Protein AF-0000000085132336 (afdb_homodimer)

Secondary structure (DSSP, 8-state):
-----------PPPPHHHHHHHHTS-HHHHHHHHTT-S---HHHHHHHHHHHHHHT----THHHHHGGGGS--SEEEEEES-TTSHHHHHHHHHHHHHHHTTT-EEEEEE-TT-HHHHHHHHHHHHHTT-SEEEE----S--GGGHHHHHTT--EEEESS--SSS--EEEEE-HHHHHHHHHHHHHHTT---EEEE---TTSHHHHHHHHHHHHHHHHTTPPP-GGGEE----SHHHHHHHHHHHHHSSS--SEEEESSHHHHHHHHHHHHHHT-TTTSEEEEES--TTGGGSSSPPEEEEE-HHHHHHHHHHHHHHHHH-TTSPP-EEEE-EEEE--SGGGPPPPTT-/-----------PPPPHHHHHHHHTS-HHHHHHHHTT-S---HHHHHHHHHHHHHHT----THHHHHGGGGS--SEEEEEES-TTSHHHHHHHHHHHHHHHTTT-EEEEEE-TT-HHHHHHHHHHHHHTT-SEEEE----S--GGGHHHHHTT--EEEESS--SSS--EEEEE-HHHHHHHHHHHHHHTT---EEEE---TTSHHHHHHHHHHHHHHHHTTPPP-GGGEE----SHHHHHHHHHHHHHSSS--SEEEESSHHHHHHHHHHHHHHT-TTTSEEEEES--TTGGGSSSPPEEEEE-HHHHHHHHHHHHHHHHH-TTSPP-EEEE-EEEE--SGGGPPPPTT-

InterPro domains:
  IPR000843 LacI-type HTH domain [PF00356] (15-60)
  IPR000843 LacI-type HTH domain [PR00036] (15-25)
  IPR000843 LacI-type HTH domain [PR00036] (25-35)
  IPR000843 LacI-type HTH domain [PS50932] (14-68)
  IPR000843 LacI-type HTH domain [SM00354] (13-85)
  IPR000843 LacI-type HTH domain [cd01392] (17-63)
  IPR010982 Lambda repressor-like, DNA-binding domain superfamily [G3DSA:1.10.260.40] (8-69)
  IPR010982 Lambda repressor-like, DNA-binding domain superfamily [SSF47413] (13-67)
  IPR028082 Periplasmic binding protein-like I [SSF53822] (75-340)
  IPR046335 Transcriptional regulator LacI/GalR-like, sensor domain [PF13377] (182-340)

Solvent-accessible surface area (backbone atoms only — not comparable to full-atom values): 36041 Å² total; per-residue (Å²): 135,84,81,76,80,73,71,77,70,79,78,78,74,49,43,65,62,48,33,9,61,69,41,71,47,50,55,68,55,41,51,27,51,76,65,68,42,87,94,63,53,70,70,56,40,50,41,38,51,50,26,25,61,73,51,61,39,59,79,67,74,52,66,80,43,43,74,61,56,85,54,82,61,46,28,31,36,40,37,32,41,46,49,57,38,62,68,57,12,43,23,49,48,29,30,46,56,56,28,50,80,70,68,31,45,57,41,28,35,59,29,65,68,30,42,69,43,41,52,50,49,51,50,51,43,46,62,50,42,41,46,29,36,37,34,39,71,58,54,83,64,41,55,80,50,51,60,41,49,75,68,66,28,46,54,30,23,33,71,39,77,74,33,83,46,94,59,30,28,37,32,58,64,41,29,62,50,29,18,50,51,39,44,49,34,39,74,34,50,38,72,44,64,26,36,42,23,32,40,76,86,37,67,57,32,44,34,27,49,52,9,37,52,49,18,35,52,75,69,72,43,81,87,55,72,89,34,56,40,64,60,36,83,37,37,68,48,21,19,52,54,42,46,54,47,61,69,42,98,76,43,54,44,26,37,41,21,56,30,47,53,35,28,52,9,39,50,54,33,27,51,74,68,70,32,45,84,59,38,17,33,33,22,25,40,64,62,88,64,34,76,62,31,82,52,15,48,8,21,38,29,58,46,46,60,54,43,14,41,50,46,40,51,53,45,50,50,35,63,75,37,75,80,59,78,78,46,76,44,70,41,64,67,46,79,45,86,55,42,18,36,65,41,54,36,59,89,97,81,136,86,82,76,81,76,72,76,71,79,77,77,76,48,42,65,62,48,35,8,60,68,40,71,46,50,54,68,54,40,52,27,50,77,65,68,42,86,93,64,54,70,70,54,43,48,40,38,52,51,26,25,62,74,50,63,40,60,80,67,76,51,68,80,46,43,74,60,58,83,54,83,61,48,27,31,37,40,37,32,39,46,48,59,38,64,68,58,11,44,24,50,46,28,30,46,56,58,27,50,79,71,67,31,45,58,40,28,37,59,30,68,70,30,42,70,44,43,52,50,50,52,50,50,43,46,64,50,42,40,48,30,37,37,32,38,71,57,53,83,62,40,54,80,51,52,59,40,47,76,67,67,27,45,54,29,23,32,71,39,77,72,34,82,47,94,59,30,29,37,32,56,62,39,29,61,51,28,18,50,52,40,45,48,34,39,75,34,50,38,71,44,64,27,35,43,22,32,42,74,86,36,67,58,33,44,33,28,50,51,10,37,51,49,18,35,51,75,68,72,42,82,87,54,73,88,34,58,42,64,60,35,81,37,38,68,50,20,19,53,53,44,46,54,48,60,68,41,97,75,44,56,44,26,38,40,21,56,30,49,52,35,29,52,10,37,50,52,34,28,50,75,68,71,32,46,85,58,38,18,33,32,22,25,41,63,59,88,64,34,76,61,32,80,54,14,48,9,22,36,29,58,45,46,61,53,43,14,42,51,46,39,50,53,46,51,49,34,64,76,37,75,80,59,79,79,46,76,45,71,42,64,69,45,78,46,86,55,43,19,37,67,40,54,36,58,91,96,82

Radius of gyration: 29.01 Å; Cα contacts (8 Å, |Δi|>4): 1399; chains: 2; bounding box: 116×81×67 Å

Nearest PDB structures (foldseek):
  2o20-assembly3_E  TM=8.996E-01  e=2.551E-18  Lactococcus lactis
  4rk1-assembly2_D  TM=8.984E-01  e=1.389E-18  Enterococcus faecium DO
  7e5w-assembly2_C  TM=7.601E-01  e=9.772E-20  Staphylococcus aureus subsp. aureus N315
  7e5w-assembly1_A-2  TM=7.595E-01  e=2.005E-19  Staphylococcus aureus subsp. aureus N315
  7ce1-assembly1_B  TM=7.061E-01  e=5.338E-17  Agrobacterium tumefaciens A6

pLDDT: mean 88.15, std 15.89, range [29.55, 98.94]

Foldseek 3Di:
DPPPPPDPDPPDQQDCVNLCVQLVHDSVLLVCLLVVHPDHDPVSSVSSVVSCVVSVPDPLLDDVLPVVLVDAPLEEEEEEADCVDPLSVLLVVLLQVLSVVVSHHYHYYHQNLDQVSVLVVVSVVSNVNHQEYEYAHNDQADVVCVSVLVSLHAYEYEQDDHHPDQHAYEYAQLLQLLLVLLLLLVVLPWQFEAEEFAAPSGPSRVSSVNSVVVNNVVSVHDDDVLRYHYHQHALCSLLVSLLVQCPDPDHGQEYEYSADRSQNSNCVNCVVVVCQLRRAYEYEADDPCLLVDVQRHKYWHFPSSVRSNVRSVVSVVCSVPVPDDHDYHYTDIDTDDRRRSNRHHDPPD/DDPPPPDPDPPDQQDLVNLCVQLVHDSVLLVCLLVVHPDHDPVSSVSSVVSCVVSVHDPLLDDPLPVVLVDAPLEEEEEEADCVDPLSVLLVVLLQVLSVVVSHHYHYYHQNLDQVSVLVVVSVVSSVNHQEYEYAHNDQADVVCVSCVVSLHAYEYEQDDHHPDQHAYEYAQLLQLLLVLLLLLVVLPWQFEAEEFAAPSGPSRVSSVNSVVVNNVVSVHDDDVLRYHYHQHALCSLLVSLLVQCPDPDHGQEYEYSADRSQNSNCVNCVVVVCQLRRAYEYEADDPCLLVDVQRHKYWHFPSSVRSNVRSVVSVVCSVPVPDDHDYHYTDIDTDDRRRSNRHHDPPD

Sequence (698 aa):
MTTEFTRPTPKARATMKDVAHRAGVSLKTVSRVVNDEPGVTAEVTERVRAAIRELRYEPNLSARSLRRLDRRSSTIAAIFDDLSNPHPARILRMIELAARDRGVSVLAASHEERPDRERQLVAAMWRHGVDGIVVEPAADDHHYLAELQRASVPVIFVDRPPRHLDADAVLIDNRAGARAAVEHLIAHGHRRIAFLGDLSTIATAVDRRLGYLDGLVAGGLVIDPRLAVMDVHSVGEAAERTRELLAGPHPPTAILAGQNLITIGVIYALRAAGLERSVALIGFDDFDLADLLDPPVSVISQEVEQIGALAASLLFARMDDPSLPIQTAYAPWRLVARGSGEIPAPDGRMTTEFTRPTPKARATMKDVAHRAGVSLKTVSRVVNDEPGVTAEVTERVRAAIRELRYEPNLSARSLRRLDRRSSTIAAIFDDLSNPHPARILRMIELAARDRGVSVLAASHEERPDRERQLVAAMWRHGVDGIVVEPAADDHHYLAELQRASVPVIFVDRPPRHLDADAVLIDNRAGARAAVEHLIAHGHRRIAFLGDLSTIATAVDRRLGYLDGLVAGGLVIDPRLAVMDVHSVGEAAERTRELLAGPHPPTAILAGQNLITIGVIYALRAAGLERSVALIGFDDFDLADLLDPPVSVISQEVEQIGALAASLLFARMDDPSLPIQTAYAPWRLVARGSGEIPAPDGR

Organism: Acidimicrobium ferrooxidans (strain DSM 10331 / JCM 15462 / NBRC 103882 / ICP) (NCBI:txid525909)

Structure (mmCIF, N/CA/C/O backbone):
data_AF-0000000085132336-model_v1
#
loop_
_entity.id
_entity.type
_entity.pdbx_description
1 polymer 'Transcriptional regulator, LacI family'
#
loop_
_atom_site.group_PDB
_atom_site.id
_atom_site.type_symbol
_atom_site.label_atom_id
_atom_site.label_alt_id
_atom_site.label_comp_id
_atom_site.label_asym_id
_atom_site.label_entity_id
_atom_site.label_seq_id
_atom_site.pdbx_PDB_ins_code
_atom_site.Cartn_x
_atom_site.Cartn_y
_atom_site.Cartn_z
_atom_site.occupancy
_atom_site.B_iso_or_equiv
_atom_site.auth_seq_id
_atom_site.auth_comp_id
_atom_site.auth_asym_id
_atom_site.auth_atom_id
_atom_site.pdbx_PDB_model_num
ATOM 1 N N . MET A 1 1 ? 58.469 33.156 14.844 1 29.56 1 MET A N 1
ATOM 2 C CA . MET A 1 1 ? 57.375 33.969 14.359 1 29.56 1 MET A CA 1
ATOM 3 C C . MET A 1 1 ? 56.125 33.125 14.039 1 29.56 1 MET A C 1
ATOM 5 O O . MET A 1 1 ? 56.156 32.344 13.094 1 29.56 1 MET A O 1
ATOM 9 N N . THR A 1 2 ? 55.312 32.719 15.047 1 33.25 2 THR A N 1
ATOM 10 C CA . THR A 1 2 ? 54.188 31.812 15.172 1 33.25 2 THR A CA 1
ATOM 11 C C . THR A 1 2 ? 52.969 32.344 14.422 1 33.25 2 THR A C 1
ATOM 13 O O . THR A 1 2 ? 52.438 33.406 14.773 1 33.25 2 THR A O 1
ATOM 16 N N . THR A 1 3 ? 52.875 32.188 13.102 1 35.5 3 THR A N 1
ATOM 17 C CA . THR A 1 3 ? 51.75 32.594 12.258 1 35.5 3 THR A CA 1
ATOM 18 C C . THR A 1 3 ? 50.438 32 12.789 1 35.5 3 THR A C 1
ATOM 20 O O . THR A 1 3 ? 50.25 30.781 12.766 1 35.5 3 THR A O 1
ATOM 23 N N . GLU A 1 4 ? 49.781 32.656 13.766 1 31.72 4 GLU A N 1
ATOM 24 C CA . GLU A 1 4 ? 48.469 32.281 14.305 1 31.72 4 GLU A CA 1
ATOM 25 C C . GLU A 1 4 ? 47.438 32.281 13.211 1 31.72 4 GLU A C 1
ATOM 27 O O . GLU A 1 4 ? 47.219 33.281 12.516 1 31.72 4 GLU A O 1
ATOM 32 N N . PHE A 1 5 ? 47.125 31.172 12.461 1 37.91 5 PHE A N 1
ATOM 33 C CA . PHE A 1 5 ? 46.031 30.969 11.547 1 37.91 5 PHE A CA 1
ATOM 34 C C . PHE A 1 5 ? 44.688 31.312 12.219 1 37.91 5 PHE A C 1
ATOM 36 O O . PHE A 1 5 ? 44.281 30.609 13.141 1 37.91 5 PHE A O 1
ATOM 43 N N . THR A 1 6 ? 44.375 32.594 12.367 1 35 6 THR A N 1
ATOM 44 C CA . THR A 1 6 ? 43.062 33 12.852 1 35 6 THR A CA 1
ATOM 45 C C . THR A 1 6 ? 41.938 32.344 12.039 1 35 6 THR A C 1
ATOM 47 O O . THR A 1 6 ? 41.938 32.406 10.805 1 35 6 THR A O 1
ATOM 50 N N . ARG A 1 7 ? 41.312 31.328 12.492 1 38.34 7 ARG A N 1
ATOM 51 C CA . ARG A 1 7 ? 40.156 30.672 11.891 1 38.34 7 ARG A CA 1
ATOM 52 C C . ARG A 1 7 ? 39.094 31.688 11.461 1 38.34 7 ARG A C 1
ATOM 54 O O . ARG A 1 7 ? 38.719 32.562 12.25 1 38.34 7 ARG A O 1
ATOM 61 N N . PRO A 1 8 ? 38.969 31.906 10.141 1 38.09 8 PRO A N 1
ATOM 62 C CA . PRO A 1 8 ? 37.906 32.844 9.758 1 38.09 8 PRO A CA 1
ATOM 63 C C . PRO A 1 8 ? 36.625 32.594 10.516 1 38.09 8 PRO A C 1
ATOM 65 O O . PRO A 1 8 ? 36.312 31.453 10.883 1 38.09 8 PRO A O 1
ATOM 68 N N . THR A 1 9 ? 36.156 33.438 11.375 1 36.16 9 THR A N 1
ATOM 69 C CA . THR A 1 9 ? 34.844 33.406 12.039 1 36.16 9 THR A CA 1
ATOM 70 C C . THR A 1 9 ? 33.781 32.969 11.062 1 36.16 9 THR A C 1
ATOM 72 O O . THR A 1 9 ? 33.719 33.469 9.938 1 36.16 9 THR A O 1
ATOM 75 N N . PRO A 1 10 ? 33.25 31.75 11.156 1 39.69 10 PRO A N 1
ATOM 76 C CA . PRO A 1 10 ? 32.188 31.359 10.258 1 39.69 10 PRO A CA 1
ATOM 77 C C . PRO A 1 10 ? 31.203 32.5 9.977 1 39.69 10 PRO A C 1
ATOM 79 O O . PRO A 1 10 ? 30.828 33.25 10.891 1 39.69 10 PRO A O 1
ATOM 82 N N . LYS A 1 11 ? 31.25 33.188 8.875 1 47.81 11 LYS A N 1
ATOM 83 C CA . LYS A 1 11 ? 30.359 34.25 8.445 1 47.81 11 LYS A CA 1
ATOM 84 C C . LYS A 1 11 ? 28.922 33.969 8.859 1 47.81 11 LYS A C 1
ATOM 86 O O . LYS A 1 11 ? 28.406 32.875 8.633 1 47.81 11 LYS A O 1
ATOM 91 N N . ALA A 1 12 ? 28.281 34.719 9.703 1 53.62 12 ALA A N 1
ATOM 92 C CA . ALA A 1 12 ? 26.922 34.688 10.211 1 53.62 12 ALA A CA 1
ATOM 93 C C . ALA A 1 12 ? 25.906 34.531 9.07 1 53.62 12 ALA A C 1
ATOM 95 O O . ALA A 1 12 ? 26.031 35.156 8.031 1 53.62 12 ALA A O 1
ATOM 96 N N . ARG A 1 13 ? 25.141 33.469 8.992 1 59.44 13 ARG A N 1
ATOM 97 C CA . ARG A 1 13 ? 24.062 33.25 8.023 1 59.44 13 ARG A CA 1
ATOM 98 C C . ARG A 1 13 ? 23.172 34.5 7.914 1 59.44 13 ARG A C 1
ATOM 100 O O . ARG A 1 13 ? 22.844 35.125 8.922 1 59.44 13 ARG A O 1
ATOM 107 N N . ALA A 1 14 ? 22.812 34.812 6.629 1 70.69 14 ALA A N 1
ATOM 108 C CA . ALA A 1 14 ? 22 36 6.383 1 70.69 14 ALA A CA 1
ATOM 109 C C . ALA A 1 14 ? 20.641 35.875 7.051 1 70.69 14 ALA A C 1
ATOM 111 O O . ALA A 1 14 ? 20.031 34.812 7.062 1 70.69 14 ALA A O 1
ATOM 112 N N . THR A 1 15 ? 20.25 36.781 7.875 1 73.69 15 THR A N 1
ATOM 113 C CA . THR A 1 15 ? 18.938 36.875 8.523 1 73.69 15 THR A CA 1
ATOM 114 C C . THR A 1 15 ? 17.953 37.656 7.648 1 73.69 15 THR A C 1
ATOM 116 O O . THR A 1 15 ? 18.344 38.25 6.656 1 73.69 15 THR A O 1
ATOM 119 N N . MET A 1 16 ? 16.734 37.469 8.148 1 77.56 16 MET A N 1
ATOM 120 C CA . MET A 1 16 ? 15.727 38.25 7.457 1 77.56 16 MET A CA 1
ATOM 121 C C . MET A 1 16 ? 16.094 39.75 7.512 1 77.56 16 MET A C 1
ATOM 123 O O . MET A 1 16 ? 15.805 40.5 6.578 1 77.56 16 MET A O 1
ATOM 127 N N . LYS A 1 17 ? 16.734 40.094 8.594 1 80.75 17 LYS A N 1
ATOM 128 C CA . LYS A 1 17 ? 17.172 41.469 8.758 1 80.75 17 LYS A CA 1
ATOM 129 C C . LYS A 1 17 ? 18.234 41.844 7.738 1 80.75 17 LYS A C 1
ATOM 131 O O . LYS A 1 17 ? 18.234 42.938 7.191 1 80.75 17 LYS A O 1
ATOM 136 N N . ASP A 1 18 ? 19.062 40.906 7.457 1 83.5 18 ASP A N 1
ATOM 137 C CA . ASP A 1 18 ? 20.109 41.094 6.461 1 83.5 18 ASP A CA 1
ATOM 138 C C . ASP A 1 18 ? 19.5 41.281 5.066 1 83.5 18 ASP A C 1
ATOM 140 O O . ASP A 1 18 ? 19.938 42.125 4.293 1 83.5 18 ASP A O 1
ATOM 144 N N . VAL A 1 19 ? 18.516 40.438 4.812 1 86.88 19 VAL A N 1
ATOM 145 C CA . VAL A 1 19 ? 17.812 40.5 3.531 1 86.88 19 VAL A CA 1
ATOM 146 C C . VAL A 1 19 ? 17.125 41.844 3.383 1 86.88 19 VAL A C 1
ATOM 148 O O . VAL A 1 19 ? 17.203 42.5 2.326 1 86.88 19 VAL A O 1
ATOM 151 N N . ALA A 1 20 ? 16.578 42.25 4.418 1 87.56 20 ALA A N 1
ATOM 152 C CA . ALA A 1 20 ? 15.875 43.531 4.43 1 87.56 20 ALA A CA 1
ATOM 153 C C . ALA A 1 20 ? 16.844 44.688 4.156 1 87.56 20 ALA A C 1
ATOM 155 O O . ALA A 1 20 ? 16.547 45.562 3.346 1 87.56 20 ALA A O 1
ATOM 156 N N . HIS A 1 21 ? 17.891 44.625 4.805 1 87.38 21 HIS A N 1
ATOM 157 C CA . HIS A 1 21 ? 18.922 45.656 4.652 1 87.38 21 HIS A CA 1
ATOM 158 C C . HIS A 1 21 ? 19.453 45.688 3.225 1 87.38 21 HIS A C 1
ATOM 160 O O . HIS A 1 21 ? 19.578 46.75 2.625 1 87.38 21 HIS A O 1
ATOM 166 N N . ARG A 1 22 ? 19.672 44.531 2.742 1 88.19 22 ARG A N 1
ATOM 167 C CA . ARG A 1 22 ? 20.266 44.406 1.408 1 88.19 22 ARG A CA 1
ATOM 168 C C . ARG A 1 22 ? 19.266 44.844 0.341 1 88.19 22 ARG A C 1
ATOM 170 O O . ARG A 1 22 ? 19.641 45.469 -0.665 1 88.19 22 ARG A O 1
ATOM 177 N N . ALA A 1 23 ? 18.031 44.5 0.535 1 87.25 23 ALA A N 1
ATOM 178 C CA . ALA A 1 23 ? 16.969 44.812 -0.433 1 87.25 23 ALA A CA 1
ATOM 179 C C . ALA A 1 23 ? 16.438 46.219 -0.251 1 87.25 23 ALA A C 1
ATOM 181 O O . ALA A 1 23 ? 15.719 46.75 -1.106 1 87.25 23 ALA A O 1
ATOM 182 N N . GLY A 1 24 ? 16.844 46.875 0.86 1 90.19 24 GLY A N 1
ATOM 183 C CA . GLY A 1 24 ? 16.391 48.219 1.163 1 90.19 24 GLY A CA 1
ATOM 184 C C . GLY A 1 24 ? 14.922 48.281 1.513 1 90.19 24 GLY A C 1
ATOM 185 O O . GLY A 1 24 ? 14.227 49.219 1.117 1 90.19 24 GLY A O 1
ATOM 186 N N . VAL A 1 25 ? 14.469 47.219 2.088 1 89 25 VAL A N 1
ATOM 187 C CA . VAL A 1 25 ? 13.055 47.188 2.453 1 89 25 VAL A CA 1
ATOM 188 C C . VAL A 1 25 ? 12.914 46.844 3.936 1 89 25 VAL A C 1
ATOM 190 O O . VAL A 1 25 ? 13.906 46.531 4.605 1 89 25 VAL A O 1
ATOM 193 N N . SER A 1 26 ? 11.758 46.938 4.477 1 83.19 26 SER A N 1
ATOM 194 C CA . SER A 1 26 ? 11.492 46.594 5.867 1 83.19 26 SER A CA 1
ATOM 195 C C . SER A 1 26 ? 11.492 45.062 6.059 1 83.19 26 SER A C 1
ATOM 197 O O . SER A 1 26 ? 11.32 44.312 5.098 1 83.19 26 SER A O 1
ATOM 199 N N . LEU A 1 27 ? 11.648 44.625 7.352 1 82.5 27 LEU A N 1
ATOM 200 C CA . LEU A 1 27 ? 11.562 43.219 7.711 1 82.5 27 LEU A CA 1
ATOM 201 C C . LEU A 1 27 ? 10.211 42.625 7.332 1 82.5 27 LEU A C 1
ATOM 203 O O . LEU A 1 27 ? 10.125 41.5 6.883 1 82.5 27 LEU A O 1
ATOM 207 N N . LYS A 1 28 ? 9.219 43.469 7.48 1 79 28 LYS A N 1
ATOM 208 C CA . LYS A 1 28 ? 7.855 43.062 7.16 1 79 28 LYS A CA 1
ATOM 209 C C . LYS A 1 28 ? 7.707 42.781 5.668 1 79 28 LYS A C 1
ATOM 211 O O . LYS A 1 28 ? 7.039 41.812 5.273 1 79 28 LYS A O 1
ATOM 216 N N . THR A 1 29 ? 8.352 43.594 4.922 1 81.38 29 THR A N 1
ATOM 217 C CA . THR A 1 29 ? 8.297 43.438 3.475 1 81.38 29 THR A CA 1
ATOM 218 C C . THR A 1 29 ? 9.031 42.156 3.047 1 81.38 29 THR A C 1
ATOM 220 O O . THR A 1 29 ? 8.547 41.406 2.188 1 81.38 29 THR A O 1
ATOM 223 N N . VAL A 1 30 ? 10.203 41.844 3.682 1 80.38 30 VAL A N 1
ATOM 224 C CA . VAL A 1 30 ? 10.93 40.625 3.395 1 80.38 30 VAL A CA 1
ATOM 225 C C . VAL A 1 30 ? 10.078 39.406 3.766 1 80.38 30 VAL A C 1
ATOM 227 O O . VAL A 1 30 ? 9.992 38.438 3.004 1 80.38 30 VAL A O 1
ATOM 230 N N . SER A 1 31 ? 9.461 39.5 4.875 1 74.88 31 SER A N 1
ATOM 231 C CA . SER A 1 31 ? 8.586 38.406 5.336 1 74.88 31 SER A CA 1
ATOM 232 C C . SER A 1 31 ? 7.469 38.156 4.336 1 74.88 31 SER A C 1
ATOM 234 O O . SER A 1 31 ? 7.195 37 4.008 1 74.88 31 SER A O 1
ATOM 236 N N . ARG A 1 32 ? 6.992 39.219 3.826 1 74.25 32 ARG A N 1
ATOM 237 C CA . ARG A 1 32 ? 5.898 39.094 2.867 1 74.25 32 ARG A CA 1
ATOM 238 C C . ARG A 1 32 ? 6.375 38.438 1.581 1 74.25 32 ARG A C 1
ATOM 240 O O . ARG A 1 32 ? 5.684 37.562 1.024 1 74.25 32 ARG A O 1
ATOM 247 N N . VAL A 1 33 ? 7.539 38.781 1.183 1 77.56 33 VAL A N 1
ATOM 248 C CA . VAL A 1 33 ? 8.078 38.25 -0.068 1 77.56 33 VAL A CA 1
ATOM 249 C C . VAL A 1 33 ? 8.477 36.812 0.115 1 77.56 33 VAL A C 1
ATOM 251 O O . VAL A 1 33 ? 8.18 35.969 -0.736 1 77.56 33 VAL A O 1
ATOM 254 N N . VAL A 1 34 ? 9.07 36.438 1.212 1 70.62 34 VAL A N 1
ATOM 255 C CA . VAL A 1 34 ? 9.57 35.094 1.497 1 70.62 34 VAL A CA 1
ATOM 256 C C . VAL A 1 34 ? 8.398 34.156 1.656 1 70.62 34 VAL A C 1
ATOM 258 O O . VAL A 1 34 ? 8.492 32.969 1.249 1 70.62 34 VAL A O 1
ATOM 261 N N . ASN A 1 35 ? 7.352 34.719 2.109 1 61.53 35 ASN A N 1
ATOM 262 C CA . ASN A 1 35 ? 6.176 33.906 2.363 1 61.53 35 ASN A CA 1
ATOM 263 C C . ASN A 1 35 ? 5.148 34.031 1.24 1 61.53 35 ASN A C 1
ATOM 265 O O . ASN A 1 35 ? 4.004 33.594 1.388 1 61.53 35 ASN A O 1
ATOM 269 N N . ASP A 1 36 ? 5.543 34.656 0.241 1 65.69 36 ASP A N 1
ATOM 270 C CA . ASP A 1 36 ? 4.766 34.906 -0.972 1 65.69 36 ASP A CA 1
ATOM 271 C C . ASP A 1 36 ? 3.422 35.531 -0.646 1 65.69 36 ASP A C 1
ATOM 273 O O . ASP A 1 36 ? 2.391 35.156 -1.199 1 65.69 36 ASP A O 1
ATOM 277 N N . GLU A 1 37 ? 3.443 36.438 0.302 1 61.91 37 GLU A N 1
ATOM 278 C CA . GLU A 1 37 ? 2.268 37.188 0.706 1 61.91 37 GLU A CA 1
ATOM 279 C C . GLU A 1 37 ? 2 38.344 -0.259 1 61.91 37 GLU A C 1
ATOM 281 O O . GLU A 1 37 ? 2.936 38.938 -0.806 1 61.91 37 GLU A O 1
ATOM 286 N N . PRO A 1 38 ? 0.714 38.594 -0.515 1 66.88 38 PRO A N 1
ATOM 287 C CA . PRO A 1 38 ? 0.424 39.719 -1.41 1 66.88 38 PRO A CA 1
ATOM 288 C C . PRO A 1 38 ? 0.764 41.062 -0.789 1 66.88 38 PRO A C 1
ATOM 290 O O . PRO A 1 38 ? 1.036 41.156 0.412 1 66.88 38 PRO A O 1
ATOM 293 N N . GLY A 1 39 ? 0.932 42.25 -1.754 1 72.62 39 GLY A N 1
ATOM 294 C CA . GLY A 1 39 ? 1.106 43.625 -1.288 1 72.62 39 GLY A CA 1
ATOM 295 C C . GLY A 1 39 ? 2.502 44.156 -1.54 1 72.62 39 GLY A C 1
ATOM 296 O O . GLY A 1 39 ? 2.846 45.25 -1.065 1 72.62 39 GLY A O 1
ATOM 297 N N . VAL A 1 40 ? 3.186 43.25 -2.152 1 77.94 40 VAL A N 1
ATOM 298 C CA . VAL A 1 40 ? 4.52 43.75 -2.498 1 77.94 40 VAL A CA 1
ATOM 299 C C . VAL A 1 40 ? 4.645 43.875 -4.016 1 77.94 40 VAL A C 1
ATOM 301 O O . VAL A 1 40 ? 4.219 43 -4.758 1 77.94 40 VAL A O 1
ATOM 304 N N . THR A 1 41 ? 5.074 45.062 -4.457 1 80.75 41 THR A N 1
ATOM 305 C CA . THR A 1 41 ? 5.203 45.312 -5.891 1 80.75 41 THR A CA 1
ATOM 306 C C . THR A 1 41 ? 6.211 44.344 -6.52 1 80.75 41 THR A C 1
ATOM 308 O O . THR A 1 41 ? 7.09 43.812 -5.832 1 80.75 41 THR A O 1
ATOM 311 N N . ALA A 1 42 ? 6.004 44.094 -7.809 1 82.06 42 ALA A N 1
ATOM 312 C CA . ALA A 1 42 ? 6.887 43.188 -8.539 1 82.06 42 ALA A CA 1
ATOM 313 C C . ALA A 1 42 ? 8.344 43.625 -8.43 1 82.06 42 ALA A C 1
ATOM 315 O O . ALA A 1 42 ? 9.242 42.812 -8.305 1 82.06 42 ALA A O 1
ATOM 316 N N . GLU A 1 43 ? 8.555 44.875 -8.5 1 82.94 43 GLU A N 1
ATOM 317 C CA . GLU A 1 43 ? 9.906 45.438 -8.414 1 82.94 43 GLU A CA 1
ATOM 318 C C . GLU A 1 43 ? 10.555 45.125 -7.074 1 82.94 43 GLU A C 1
ATOM 320 O O . GLU A 1 43 ? 11.711 44.688 -7.02 1 82.94 43 GLU A O 1
ATOM 325 N N . VAL A 1 44 ? 9.805 45.25 -6.027 1 84.5 44 VAL A N 1
ATOM 326 C CA . VAL A 1 44 ? 10.305 45 -4.684 1 84.5 44 VAL A CA 1
ATOM 327 C C . VAL A 1 44 ? 10.5 43.5 -4.477 1 84.5 44 VAL A C 1
ATOM 329 O O . VAL A 1 44 ? 11.492 43.062 -3.891 1 84.5 44 VAL A O 1
ATOM 332 N N . THR A 1 45 ? 9.609 42.719 -4.922 1 83.12 45 THR A N 1
ATOM 333 C CA . THR A 1 45 ? 9.711 41.281 -4.844 1 83.12 45 THR A CA 1
ATOM 334 C C . THR A 1 45 ? 11 40.781 -5.512 1 83.12 45 THR A C 1
ATOM 336 O O . THR A 1 45 ? 11.711 39.969 -4.953 1 83.12 45 THR A O 1
ATOM 339 N N . GLU A 1 46 ? 11.211 41.312 -6.637 1 83.81 46 GLU A N 1
ATOM 340 C CA . GLU A 1 46 ? 12.422 40.938 -7.363 1 83.81 46 GLU A CA 1
ATOM 341 C C . GLU A 1 46 ? 13.672 41.344 -6.605 1 83.81 46 GLU A C 1
ATOM 343 O O . GLU A 1 46 ? 14.656 40.594 -6.562 1 83.81 46 GLU A O 1
ATOM 348 N N . ARG A 1 47 ? 13.719 42.5 -6.023 1 85.94 47 ARG A N 1
ATOM 349 C CA . ARG A 1 47 ? 14.852 43 -5.238 1 85.94 47 ARG A CA 1
ATOM 350 C C . ARG A 1 47 ? 15.094 42.094 -4.023 1 85.94 47 ARG A C 1
ATOM 352 O O . ARG A 1 47 ? 16.234 41.781 -3.709 1 85.94 47 ARG A O 1
ATOM 359 N N . VAL A 1 48 ? 14.008 41.719 -3.404 1 86 48 VAL A N 1
ATOM 360 C CA . VAL A 1 48 ? 14.102 40.844 -2.23 1 86 48 VAL A CA 1
ATOM 361 C C . VAL A 1 48 ? 14.609 39.469 -2.645 1 86 48 VAL A C 1
ATOM 363 O O . VAL A 1 48 ? 15.492 38.906 -2.002 1 86 48 VAL A O 1
ATOM 366 N N . ARG A 1 49 ? 14.031 38.969 -3.664 1 81.94 49 ARG A N 1
ATOM 367 C CA . ARG A 1 49 ? 14.453 37.656 -4.137 1 81.94 49 ARG A CA 1
ATOM 368 C C . ARG A 1 49 ? 15.914 37.656 -4.586 1 81.94 49 ARG A C 1
ATOM 370 O O . ARG A 1 49 ? 16.656 36.719 -4.359 1 81.94 49 ARG A O 1
ATOM 377 N N . ALA A 1 50 ? 16.328 38.75 -5.277 1 81.81 50 ALA A N 1
ATOM 378 C CA . ALA A 1 50 ? 17.719 38.906 -5.652 1 81.81 50 ALA A CA 1
ATOM 379 C C . ALA A 1 50 ? 18.625 38.969 -4.418 1 81.81 50 ALA A C 1
ATOM 381 O O . ALA A 1 50 ? 19.688 38.344 -4.398 1 81.81 50 ALA A O 1
ATOM 382 N N . ALA A 1 51 ? 18.188 39.656 -3.369 1 85.19 51 ALA A N 1
ATOM 383 C CA . ALA A 1 51 ? 18.922 39.719 -2.111 1 85.19 51 ALA A CA 1
ATOM 384 C C . ALA A 1 51 ? 19 38.344 -1.437 1 85.19 51 ALA A C 1
ATOM 386 O O . ALA A 1 51 ? 20.047 37.969 -0.894 1 85.19 51 ALA A O 1
ATOM 387 N N . ILE A 1 52 ? 17.891 37.625 -1.503 1 77.75 52 ILE A N 1
ATOM 388 C CA . ILE A 1 52 ? 17.828 36.25 -0.953 1 77.75 52 ILE A CA 1
ATOM 389 C C . ILE A 1 52 ? 18.859 35.375 -1.645 1 77.75 52 ILE A C 1
ATOM 391 O O . ILE A 1 52 ? 19.609 34.656 -0.984 1 77.75 52 ILE A O 1
ATOM 395 N N . ARG A 1 53 ? 18.875 35.469 -2.898 1 77.69 53 ARG A N 1
ATOM 396 C CA . ARG A 1 53 ? 19.828 34.688 -3.691 1 77.69 53 ARG A CA 1
ATOM 397 C C . ARG A 1 53 ? 21.25 35.125 -3.402 1 77.69 53 ARG A C 1
ATOM 399 O O . ARG A 1 53 ? 22.141 34.281 -3.229 1 77.69 53 ARG A O 1
ATOM 406 N N . GLU A 1 54 ? 21.438 36.406 -3.377 1 80.81 54 GLU A N 1
ATOM 407 C CA . GLU A 1 54 ? 22.781 36.938 -3.174 1 80.81 54 GLU A CA 1
ATOM 408 C C . GLU A 1 54 ? 23.312 36.594 -1.79 1 80.81 54 GLU A C 1
ATOM 410 O O . GLU A 1 54 ? 24.5 36.281 -1.641 1 80.81 54 GLU A O 1
ATOM 415 N N . LEU A 1 55 ? 22.375 36.656 -0.836 1 78.88 55 LEU A N 1
ATOM 416 C CA . LEU A 1 55 ? 22.781 36.438 0.545 1 78.88 55 LEU A CA 1
ATOM 417 C C . LEU A 1 55 ? 22.656 34.969 0.914 1 78.88 55 LEU A C 1
ATOM 419 O O . LEU A 1 55 ? 23.016 34.562 2.021 1 78.88 55 LEU A O 1
ATOM 423 N N . ARG A 1 56 ? 22.109 34.219 -0.096 1 67.06 56 ARG A N 1
ATOM 424 C CA . ARG A 1 56 ? 21.797 32.812 0.132 1 67.06 56 ARG A CA 1
ATOM 425 C C . ARG A 1 56 ? 20.922 32.625 1.376 1 67.06 56 ARG A C 1
ATOM 427 O O . ARG A 1 56 ? 21.203 31.781 2.217 1 67.06 56 ARG A O 1
ATOM 434 N N . TYR A 1 57 ? 20.047 33.656 1.487 1 61.34 57 TYR A N 1
ATOM 435 C CA . TYR A 1 57 ? 19.109 33.625 2.598 1 61.34 57 TYR A CA 1
ATOM 436 C C . TYR A 1 57 ? 18.094 32.5 2.42 1 61.34 57 TYR A C 1
ATOM 438 O O . TYR A 1 57 ? 17.484 32.375 1.354 1 61.34 57 TYR A O 1
ATOM 446 N N . GLU A 1 58 ? 18.062 31.766 3.209 1 55.03 58 GLU A N 1
ATOM 447 C CA . GLU A 1 58 ? 17.016 30.75 3.277 1 55.03 58 GLU A CA 1
ATOM 448 C C . GLU A 1 58 ? 16 31.078 4.371 1 55.03 58 GLU A C 1
ATOM 450 O O . GLU A 1 58 ? 16.375 31.266 5.527 1 55.03 58 GLU A O 1
ATOM 455 N N . PRO A 1 59 ? 14.852 31.578 3.916 1 47.5 59 PRO A N 1
ATOM 456 C CA . PRO A 1 59 ? 13.859 31.875 4.953 1 47.5 59 PRO A CA 1
ATOM 457 C C . PRO A 1 59 ? 13.805 30.797 6.035 1 47.5 59 PRO A C 1
ATOM 459 O O . PRO A 1 59 ? 13.859 29.594 5.73 1 47.5 59 PRO A O 1
ATOM 462 N N . ASN A 1 60 ? 14.352 31.234 7.133 1 39.91 60 ASN A N 1
ATOM 463 C CA . ASN A 1 60 ? 14.18 30.312 8.25 1 39.91 60 ASN A CA 1
ATOM 464 C C . ASN A 1 60 ? 12.711 29.984 8.484 1 39.91 60 ASN A C 1
ATOM 466 O O . ASN A 1 60 ? 11.906 30.875 8.766 1 39.91 60 ASN A O 1
ATOM 470 N N . LEU A 1 61 ? 12.18 29.156 7.852 1 40.28 61 LEU A N 1
ATOM 471 C CA . LEU A 1 61 ? 10.867 28.609 8.148 1 40.28 61 LEU A CA 1
ATOM 472 C C . LEU A 1 61 ? 10.586 28.656 9.648 1 40.28 61 LEU A C 1
ATOM 474 O O . LEU A 1 61 ? 9.469 28.375 10.086 1 40.28 61 LEU A O 1
ATOM 478 N N . SER A 1 62 ? 11.547 28.938 10.5 1 36.78 62 SER A N 1
ATOM 479 C CA . SER A 1 62 ? 11.547 28.719 11.938 1 36.78 62 SER A CA 1
ATOM 480 C C . SER A 1 62 ? 10.648 29.719 12.648 1 36.78 62 SER A C 1
ATOM 482 O O . SER A 1 62 ? 10.141 29.438 13.742 1 36.78 62 SER A O 1
ATOM 484 N N . ALA A 1 63 ? 10.508 31 12.367 1 36.38 63 ALA A N 1
ATOM 485 C CA . ALA A 1 63 ? 10.055 31.953 13.367 1 36.38 63 ALA A CA 1
ATOM 486 C C . ALA A 1 63 ? 8.578 31.75 13.695 1 36.38 63 ALA A C 1
ATOM 488 O O . ALA A 1 63 ? 8.18 31.812 14.859 1 36.38 63 ALA A O 1
ATOM 489 N N . ARG A 1 64 ? 7.668 31.734 12.852 1 37.16 64 ARG A N 1
ATOM 490 C CA . ARG A 1 64 ? 6.25 31.672 13.195 1 37.16 64 ARG A CA 1
ATOM 491 C C . ARG A 1 64 ? 5.867 30.281 13.688 1 37.16 64 ARG A C 1
ATOM 493 O O . ARG A 1 64 ? 4.914 30.141 14.461 1 37.16 64 ARG A O 1
ATOM 500 N N . SER A 1 65 ? 6.484 29.188 13.164 1 39.16 65 SER A N 1
ATOM 501 C CA . SER A 1 65 ? 6.32 27.828 13.656 1 39.16 65 SER A CA 1
ATOM 502 C C . SER A 1 65 ? 6.906 27.672 15.055 1 39.16 65 SER A C 1
ATOM 504 O O . SER A 1 65 ? 6.625 26.688 15.742 1 39.16 65 SER A O 1
ATOM 506 N N . LEU A 1 66 ? 7.777 28.516 15.5 1 35.22 66 LEU A N 1
ATOM 507 C CA . LEU A 1 66 ? 8.523 28.516 16.75 1 35.22 66 LEU A CA 1
ATOM 508 C C . LEU A 1 66 ? 7.586 28.734 17.938 1 35.22 66 LEU A C 1
ATOM 510 O O . LEU A 1 66 ? 7.809 28.203 19.016 1 35.22 66 LEU A O 1
ATOM 514 N N . ARG A 1 67 ? 6.773 29.781 17.891 1 36.66 67 ARG A N 1
ATOM 515 C CA . ARG A 1 67 ? 5.996 30.109 19.078 1 36.66 67 ARG A CA 1
ATOM 516 C C . ARG A 1 67 ? 5.117 28.938 19.516 1 36.66 67 ARG A C 1
ATOM 518 O O . ARG A 1 67 ? 4.695 28.859 20.672 1 36.66 67 ARG A O 1
ATOM 525 N N . ARG A 1 68 ? 4.617 28.203 18.547 1 40.62 68 ARG A N 1
ATOM 526 C CA . ARG A 1 68 ? 3.775 27.078 18.953 1 40.62 68 ARG A CA 1
ATOM 527 C C . ARG A 1 68 ? 4.621 25.922 19.469 1 40.62 68 ARG A C 1
ATOM 529 O O . ARG A 1 68 ? 4.094 24.844 19.781 1 40.62 68 ARG A O 1
ATOM 536 N N . LEU A 1 69 ? 5.871 25.953 19.641 1 40.31 69 LEU A N 1
ATOM 537 C CA . LEU A 1 69 ? 7.035 25.188 20.047 1 40.31 69 LEU A CA 1
ATOM 538 C C . LEU A 1 69 ? 6.812 24.578 21.438 1 40.31 69 LEU A C 1
ATOM 540 O O . LEU A 1 69 ? 7.332 23.5 21.734 1 40.31 69 LEU A O 1
ATOM 544 N N . ASP A 1 70 ? 6.426 25.406 22.328 1 45.34 70 ASP A N 1
ATOM 545 C CA . ASP A 1 70 ? 6.383 24.859 23.672 1 45.34 70 ASP A CA 1
ATOM 546 C C . ASP A 1 70 ? 5.395 23.703 23.766 1 45.34 70 ASP A C 1
ATOM 548 O O . ASP A 1 70 ? 5.332 23 24.781 1 45.34 70 ASP A O 1
ATOM 552 N N . ARG A 1 71 ? 4.336 23.594 22.875 1 53.84 71 ARG A N 1
ATOM 553 C CA . ARG A 1 71 ? 3.338 22.562 23.141 1 53.84 71 ARG A CA 1
ATOM 554 C C . ARG A 1 71 ? 3.396 21.469 22.078 1 53.84 71 ARG A C 1
ATOM 556 O O . ARG A 1 71 ? 3.252 21.734 20.891 1 53.84 71 ARG A O 1
ATOM 563 N N . ARG A 1 72 ? 3.885 20.219 22.422 1 66.19 72 ARG A N 1
ATOM 564 C CA . ARG A 1 72 ? 3.846 19 21.625 1 66.19 72 ARG A CA 1
ATOM 565 C C . ARG A 1 72 ? 2.508 18.844 20.922 1 66.19 72 ARG A C 1
ATOM 567 O O . ARG A 1 72 ? 1.452 19.078 21.516 1 66.19 72 ARG A O 1
ATOM 574 N N . SER A 1 73 ? 2.545 18.812 19.516 1 77 73 SER A N 1
ATOM 575 C CA . SER A 1 73 ? 1.349 18.656 18.688 1 77 73 SER A CA 1
ATOM 576 C C . SER A 1 73 ? 0.825 17.234 18.734 1 77 73 SER A C 1
ATOM 578 O O . SER A 1 73 ? -0.297 16.969 18.297 1 77 73 SER A O 1
ATOM 580 N N . SER A 1 74 ? 1.596 16.359 19.312 1 86.75 74 SER A N 1
ATOM 581 C CA . SER A 1 74 ? 1.288 14.938 19.297 1 86.75 74 SER A CA 1
ATOM 582 C C . SER A 1 74 ? 1.07 14.438 17.875 1 86.75 74 SER A C 1
ATOM 584 O O . SER A 1 74 ? 0.121 13.695 17.609 1 86.75 74 SER A O 1
ATOM 586 N N . THR A 1 75 ? 1.885 14.969 17 1 89.94 75 THR A N 1
ATOM 587 C CA . THR A 1 75 ? 1.844 14.578 15.594 1 89.94 75 THR A CA 1
ATOM 588 C C . THR A 1 75 ? 3.256 14.391 15.047 1 89.94 75 THR A C 1
ATOM 590 O O . THR A 1 75 ? 4.152 15.18 15.344 1 89.94 75 THR A O 1
ATOM 593 N N . ILE A 1 76 ? 3.447 13.328 14.312 1 94.88 76 ILE A N 1
ATOM 594 C CA . ILE A 1 76 ? 4.715 13.125 13.617 1 94.88 76 ILE A CA 1
ATOM 595 C C . ILE A 1 76 ? 4.461 12.945 12.125 1 94.88 76 ILE A C 1
ATOM 597 O O . ILE A 1 76 ? 3.32 12.719 11.703 1 94.88 76 ILE A O 1
ATOM 601 N N . ALA A 1 77 ? 5.539 13.102 11.367 1 96.06 77 ALA A N 1
ATOM 602 C CA . ALA A 1 77 ? 5.434 12.945 9.914 1 96.06 77 ALA A CA 1
ATOM 603 C C . ALA A 1 77 ? 6.219 11.727 9.438 1 96.06 77 ALA A C 1
ATOM 605 O O . ALA A 1 77 ? 7.254 11.383 10.008 1 96.06 77 ALA A O 1
ATOM 606 N N . ALA A 1 78 ? 5.672 11.094 8.469 1 97.44 78 ALA A N 1
ATOM 607 C CA . ALA A 1 78 ? 6.344 10.008 7.754 1 97.44 78 ALA A CA 1
ATOM 608 C C . ALA A 1 78 ? 6.355 10.258 6.25 1 97.44 78 ALA A C 1
ATOM 610 O O . ALA A 1 78 ? 5.312 10.18 5.594 1 97.44 78 ALA A O 1
ATOM 611 N N . ILE A 1 79 ? 7.535 10.516 5.711 1 97.06 79 ILE A N 1
ATOM 612 C CA . ILE A 1 79 ? 7.664 10.891 4.309 1 97.06 79 ILE A CA 1
ATOM 613 C C . ILE A 1 79 ? 8.422 9.805 3.549 1 97.06 79 ILE A C 1
ATOM 615 O O . ILE A 1 79 ? 9.586 9.523 3.852 1 97.06 79 ILE A O 1
ATOM 619 N N . PHE A 1 80 ? 7.715 9.266 2.557 1 96.69 80 PHE A N 1
ATOM 620 C CA . PHE A 1 80 ? 8.273 8.133 1.823 1 96.69 80 PHE A CA 1
ATOM 621 C C . PHE A 1 80 ? 8.273 8.406 0.324 1 96.69 80 PHE A C 1
ATOM 623 O O . PHE A 1 80 ? 7.828 9.469 -0.119 1 96.69 80 PHE A O 1
ATOM 630 N N . ASP A 1 81 ? 8.883 7.5 -0.422 1 93.75 81 ASP A N 1
ATOM 631 C CA . ASP A 1 81 ? 8.961 7.652 -1.871 1 93.75 81 ASP A CA 1
ATOM 632 C C . ASP A 1 81 ? 7.582 7.504 -2.514 1 93.75 81 ASP A C 1
ATOM 634 O O . ASP A 1 81 ? 7.117 8.406 -3.213 1 93.75 81 ASP A O 1
ATOM 638 N N . ASP A 1 82 ? 6.941 6.363 -2.193 1 93.06 82 ASP A N 1
ATOM 639 C CA . ASP A 1 82 ? 5.641 6.055 -2.775 1 93.06 82 ASP A CA 1
ATOM 640 C C . ASP A 1 82 ? 4.832 5.141 -1.855 1 93.06 82 ASP A C 1
ATOM 642 O O . ASP A 1 82 ? 5.09 3.939 -1.781 1 93.06 82 ASP A O 1
ATOM 646 N N . LEU A 1 83 ? 3.732 5.641 -1.336 1 93.31 83 LEU A N 1
ATOM 647 C CA . LEU A 1 83 ? 2.967 4.895 -0.343 1 93.31 83 LEU A CA 1
ATOM 648 C C . LEU A 1 83 ? 2.053 3.873 -1.016 1 93.31 83 LEU A C 1
ATOM 650 O O . LEU A 1 83 ? 1.432 3.051 -0.34 1 93.31 83 LEU A O 1
ATOM 654 N N . SER A 1 84 ? 1.999 3.873 -2.311 1 89.44 84 SER A N 1
ATOM 655 C CA . SER A 1 84 ? 1.27 2.83 -3.023 1 89.44 84 SER A CA 1
ATOM 656 C C . SER A 1 84 ? 2.113 1.568 -3.17 1 89.44 84 SER A C 1
ATOM 658 O O . SER A 1 84 ? 1.603 0.515 -3.557 1 89.44 84 SER A O 1
ATOM 660 N N . ASN A 1 85 ? 3.34 1.698 -2.854 1 89.25 85 ASN A N 1
ATOM 661 C CA . ASN A 1 85 ? 4.234 0.547 -2.781 1 89.25 85 ASN A CA 1
ATOM 662 C C . ASN A 1 85 ? 4.117 -0.169 -1.439 1 89.25 85 ASN A C 1
ATOM 664 O O . ASN A 1 85 ? 4.129 0.471 -0.386 1 89.25 85 ASN A O 1
ATOM 668 N N . PRO A 1 86 ? 4.059 -1.48 -1.497 1 87.06 86 PRO A N 1
ATOM 669 C CA . PRO A 1 86 ? 3.838 -2.238 -0.264 1 87.06 86 PRO A CA 1
ATOM 670 C C . PRO A 1 86 ? 4.961 -2.051 0.754 1 87.06 86 PRO A C 1
ATOM 672 O O . PRO A 1 86 ? 4.707 -2.049 1.962 1 87.06 86 PRO A O 1
ATOM 675 N N . HIS A 1 87 ? 6.148 -1.926 0.305 1 88.56 87 HIS A N 1
ATOM 676 C CA . HIS A 1 87 ? 7.277 -1.847 1.228 1 88.56 87 HIS A CA 1
ATOM 677 C C . HIS A 1 87 ? 7.172 -0.616 2.123 1 88.56 87 HIS A C 1
ATOM 679 O O . HIS A 1 87 ? 7.043 -0.741 3.342 1 88.56 87 HIS A O 1
ATOM 685 N N . PRO A 1 88 ? 7.117 0.606 1.559 1 92.19 88 PRO A N 1
ATOM 686 C CA . PRO A 1 88 ? 6.949 1.782 2.416 1 92.19 88 PRO A CA 1
ATOM 687 C C . PRO A 1 88 ? 5.629 1.772 3.182 1 92.19 88 PRO A C 1
ATOM 689 O O . PRO A 1 88 ? 5.566 2.242 4.32 1 92.19 88 PRO A O 1
ATOM 692 N N . ALA A 1 89 ? 4.637 1.296 2.619 1 92.56 89 ALA A N 1
ATOM 693 C CA . ALA A 1 89 ? 3.332 1.273 3.271 1 92.56 89 ALA A CA 1
ATOM 694 C C . ALA A 1 89 ? 3.365 0.421 4.535 1 92.56 89 ALA A C 1
ATOM 696 O O . ALA A 1 89 ? 2.738 0.766 5.543 1 92.56 89 ALA A O 1
ATOM 697 N N . ARG A 1 90 ? 4.043 -0.658 4.473 1 91.88 90 ARG A N 1
ATOM 698 C CA . ARG A 1 90 ? 4.168 -1.537 5.633 1 91.88 90 ARG A CA 1
ATOM 699 C C . ARG A 1 90 ? 5.008 -0.888 6.727 1 91.88 90 ARG A C 1
ATOM 701 O O . ARG A 1 90 ? 4.723 -1.049 7.914 1 91.88 90 ARG A O 1
ATOM 708 N N . ILE A 1 91 ? 6.035 -0.203 6.332 1 94.38 91 ILE A N 1
ATOM 709 C CA . ILE A 1 91 ? 6.832 0.536 7.305 1 94.38 91 ILE A CA 1
ATOM 710 C C . ILE A 1 91 ? 5.961 1.577 8 1 94.38 91 ILE A C 1
ATOM 712 O O . ILE A 1 91 ? 5.988 1.697 9.227 1 94.38 91 ILE A O 1
ATOM 716 N N . LEU A 1 92 ? 5.215 2.273 7.223 1 96 92 LEU A N 1
ATOM 717 C CA . LEU A 1 92 ? 4.301 3.275 7.762 1 96 92 LEU A CA 1
ATOM 718 C C . LEU A 1 92 ? 3.361 2.656 8.789 1 96 92 LEU A C 1
ATOM 720 O O . LEU A 1 92 ? 3.133 3.23 9.852 1 96 92 LEU A O 1
ATOM 724 N N . ARG A 1 93 ? 2.875 1.528 8.469 1 94 93 ARG A N 1
ATOM 725 C CA . ARG A 1 93 ? 1.947 0.852 9.367 1 94 93 ARG A CA 1
ATOM 726 C C . ARG A 1 93 ? 2.592 0.587 10.719 1 94 93 ARG A C 1
ATOM 728 O O . ARG A 1 93 ? 1.959 0.771 11.766 1 94 93 ARG A O 1
ATOM 735 N N . MET A 1 94 ? 3.791 0.192 10.719 1 94.31 94 MET A N 1
ATOM 736 C CA . MET A 1 94 ? 4.488 -0.105 11.969 1 94.31 94 MET A CA 1
ATOM 737 C C . MET A 1 94 ? 4.746 1.17 12.758 1 94.31 94 MET A C 1
ATOM 739 O O . MET A 1 94 ? 4.66 1.167 13.992 1 94.31 94 MET A O 1
ATOM 743 N N . ILE A 1 95 ? 5.031 2.223 12.07 1 96.06 95 ILE A N 1
ATOM 744 C CA . ILE A 1 95 ? 5.199 3.516 12.719 1 96.06 95 ILE A CA 1
ATOM 745 C C . ILE A 1 95 ? 3.879 3.951 13.352 1 96.06 95 ILE A C 1
ATOM 747 O O . ILE A 1 95 ? 3.857 4.43 14.492 1 96.06 95 ILE A O 1
ATOM 751 N N . GLU A 1 96 ? 2.824 3.771 12.633 1 94.44 96 GLU A N 1
ATOM 752 C CA . GLU A 1 96 ? 1.496 4.141 13.117 1 94.44 96 GLU A CA 1
ATOM 753 C C . GLU A 1 96 ? 1.116 3.338 14.359 1 94.44 96 GLU A C 1
ATOM 755 O O . GLU A 1 96 ? 0.551 3.883 15.305 1 94.44 96 GLU A O 1
ATOM 760 N N . LEU A 1 97 ? 1.42 2.086 14.312 1 92.31 97 LEU A N 1
ATOM 761 C CA . LEU A 1 97 ? 1.123 1.23 15.453 1 92.31 97 LEU A CA 1
ATOM 762 C C . LEU A 1 97 ? 1.878 1.699 16.688 1 92.31 97 LEU A C 1
ATOM 764 O O . LEU A 1 97 ? 1.3 1.795 17.781 1 92.31 97 LEU A O 1
ATOM 768 N N . ALA A 1 98 ? 3.098 2.008 16.5 1 93.5 98 ALA A N 1
ATOM 769 C CA . ALA A 1 98 ? 3.912 2.504 17.609 1 93.5 98 ALA A CA 1
ATOM 770 C C . ALA A 1 98 ? 3.393 3.848 18.109 1 93.5 98 ALA A C 1
ATOM 772 O O . ALA A 1 98 ? 3.387 4.105 19.312 1 93.5 98 ALA A O 1
ATOM 773 N N . ALA A 1 99 ? 2.996 4.676 17.203 1 93 99 ALA A N 1
ATOM 774 C CA . ALA A 1 99 ? 2.508 6.012 17.531 1 93 99 ALA A CA 1
ATOM 775 C C . ALA A 1 99 ? 1.18 5.941 18.281 1 93 99 ALA A C 1
ATOM 777 O O . ALA A 1 99 ? 0.917 6.758 19.172 1 93 99 ALA A O 1
ATOM 778 N N . ARG A 1 100 ? 0.431 5.02 17.922 1 87.75 100 ARG A N 1
ATOM 779 C CA . ARG A 1 100 ? -0.882 4.848 18.531 1 87.75 100 ARG A CA 1
ATOM 780 C C . ARG A 1 100 ? -0.762 4.66 20.047 1 87.75 100 ARG A C 1
ATOM 782 O O . ARG A 1 100 ? -1.525 5.246 20.812 1 87.75 100 ARG A O 1
ATOM 789 N N . ASP A 1 101 ? 0.139 3.906 20.422 1 86.38 101 ASP A N 1
ATOM 790 C CA . ASP A 1 101 ? 0.353 3.594 21.828 1 86.38 101 ASP A CA 1
ATOM 791 C C . ASP A 1 101 ? 0.722 4.848 22.609 1 86.38 101 ASP A C 1
ATOM 793 O O . ASP A 1 101 ? 0.516 4.902 23.828 1 86.38 101 ASP A O 1
ATOM 797 N N . ARG A 1 102 ? 1.126 5.852 21.953 1 88.19 102 ARG A N 1
ATOM 798 C CA . ARG A 1 102 ? 1.569 7.082 22.609 1 88.19 102 ARG A CA 1
ATOM 799 C C . ARG A 1 102 ? 0.554 8.203 22.406 1 88.19 102 ARG A C 1
ATOM 801 O O . ARG A 1 102 ? 0.775 9.328 22.844 1 88.19 102 ARG A O 1
ATOM 808 N N . GLY A 1 103 ? -0.493 7.844 21.688 1 86.44 103 GLY A N 1
ATOM 809 C CA . GLY A 1 103 ? -1.491 8.859 21.391 1 86.44 103 GLY A CA 1
ATOM 810 C C . GLY A 1 103 ? -1.018 9.891 20.375 1 86.44 103 GLY A C 1
ATOM 811 O O . GLY A 1 103 ? -1.448 11.039 20.422 1 86.44 103 GLY A O 1
ATOM 812 N N . VAL A 1 104 ? -0.092 9.539 19.562 1 90.38 104 VAL A N 1
ATOM 813 C CA . VAL A 1 104 ? 0.5 10.43 18.562 1 90.38 104 VAL A CA 1
ATOM 814 C C . VAL A 1 104 ? -0.101 10.133 17.188 1 90.38 104 VAL A C 1
ATOM 816 O O . VAL A 1 104 ? -0.294 8.969 16.828 1 90.38 104 VAL A O 1
ATOM 819 N N . SER A 1 105 ? -0.451 11.18 16.453 1 89.88 105 SER A N 1
ATOM 820 C CA . SER A 1 105 ? -0.942 11.023 15.078 1 89.88 105 SER A CA 1
ATOM 821 C C . SER A 1 105 ? 0.207 11 14.078 1 89.88 105 SER A C 1
ATOM 823 O O . SER A 1 105 ? 1.24 11.641 14.297 1 89.88 105 SER A O 1
ATOM 825 N N . VAL A 1 106 ? -0.015 10.25 13.008 1 94.12 106 VAL A N 1
ATOM 826 C CA . VAL A 1 106 ? 0.996 10.18 11.961 1 94.12 106 VAL A CA 1
ATOM 827 C C . VAL A 1 106 ? 0.442 10.789 10.672 1 94.12 106 VAL A C 1
ATOM 829 O O . VAL A 1 106 ? -0.612 10.367 10.188 1 94.12 106 VAL A O 1
ATOM 832 N N . LEU A 1 107 ? 1.125 11.773 10.156 1 93.25 107 LEU A N 1
ATOM 833 C CA . LEU A 1 107 ? 0.855 12.336 8.836 1 93.25 107 LEU A CA 1
ATOM 834 C C . LEU A 1 107 ? 1.859 11.82 7.812 1 93.25 107 LEU A C 1
ATOM 836 O O . LEU A 1 107 ? 3.07 11.914 8.023 1 93.25 107 LEU A O 1
ATOM 840 N N . ALA A 1 108 ? 1.328 11.281 6.758 1 95.81 108 ALA A N 1
ATOM 841 C CA . ALA A 1 108 ? 2.211 10.656 5.781 1 95.81 108 ALA A CA 1
ATOM 842 C C . ALA A 1 108 ? 2.16 11.383 4.441 1 95.81 108 ALA A C 1
ATOM 844 O O . ALA A 1 108 ? 1.192 12.086 4.148 1 95.81 108 ALA A O 1
ATOM 845 N N . ALA A 1 109 ? 3.242 11.234 3.676 1 94.62 109 ALA A N 1
ATOM 846 C CA . ALA A 1 109 ? 3.305 11.844 2.35 1 94.62 109 ALA A CA 1
ATOM 847 C C . ALA A 1 109 ? 4.281 11.094 1.448 1 94.62 109 ALA A C 1
ATOM 849 O O . ALA A 1 109 ? 5.164 10.383 1.935 1 94.62 109 ALA A O 1
ATOM 850 N N . SER A 1 110 ? 4.059 11.258 0.143 1 96.12 110 SER A N 1
ATOM 851 C CA . SER A 1 110 ? 4.926 10.672 -0.874 1 96.12 110 SER A CA 1
ATOM 852 C C . SER A 1 110 ? 5.668 11.75 -1.658 1 96.12 110 SER A C 1
ATOM 854 O O . SER A 1 110 ? 5.047 12.672 -2.195 1 96.12 110 SER A O 1
ATOM 856 N N . HIS A 1 111 ? 6.996 11.594 -1.752 1 94 111 HIS A N 1
ATOM 857 C CA . HIS A 1 111 ? 7.727 12.594 -2.527 1 94 111 HIS A CA 1
ATOM 858 C C . HIS A 1 111 ? 7.988 12.102 -3.949 1 94 111 HIS A C 1
ATOM 860 O O . HIS A 1 111 ? 8.461 12.859 -4.797 1 94 111 HIS A O 1
ATOM 866 N N . GLU A 1 112 ? 7.746 10.75 -4.238 1 90.12 112 GLU A N 1
ATOM 867 C CA . GLU A 1 112 ? 7.797 10.156 -5.574 1 90.12 112 GLU A CA 1
ATOM 868 C C . GLU A 1 112 ? 9.188 10.289 -6.18 1 90.12 112 GLU A C 1
ATOM 870 O O . GLU A 1 112 ? 9.328 10.656 -7.352 1 90.12 112 GLU A O 1
ATOM 875 N N . GLU A 1 113 ? 10.133 10.164 -5.363 1 91.12 113 GLU A N 1
ATOM 876 C CA . GLU A 1 113 ? 11.547 10.18 -5.73 1 91.12 113 GLU A CA 1
ATOM 877 C C . GLU A 1 113 ? 11.961 11.539 -6.281 1 91.12 113 GLU A C 1
ATOM 879 O O . GLU A 1 113 ? 12.859 11.625 -7.125 1 91.12 113 GLU A O 1
ATOM 884 N N . ARG A 1 114 ? 11.336 12.57 -5.836 1 91.38 114 ARG A N 1
ATOM 885 C CA . ARG A 1 114 ? 11.664 13.93 -6.234 1 91.38 114 ARG A CA 1
ATOM 886 C C . ARG A 1 114 ? 12.227 14.727 -5.059 1 91.38 114 ARG A C 1
ATOM 888 O O . ARG A 1 114 ? 11.5 15.023 -4.102 1 91.38 114 ARG A O 1
ATOM 895 N N . PRO A 1 115 ? 13.453 15.117 -5.168 1 92 115 PRO A N 1
ATOM 896 C CA . PRO A 1 115 ? 14.078 15.859 -4.07 1 92 115 PRO A CA 1
ATOM 897 C C . PRO A 1 115 ? 13.359 17.172 -3.758 1 92 115 PRO A C 1
ATOM 899 O O . PRO A 1 115 ? 13.258 17.562 -2.59 1 92 115 PRO A O 1
ATOM 902 N N . ASP A 1 116 ? 12.867 17.812 -4.785 1 90 116 ASP A N 1
ATOM 903 C CA . ASP A 1 116 ? 12.156 19.062 -4.574 1 90 116 ASP A CA 1
ATOM 904 C C . ASP A 1 116 ? 10.859 18.844 -3.799 1 90 116 ASP A C 1
ATOM 906 O O . ASP A 1 116 ? 10.516 19.641 -2.92 1 90 116 ASP A O 1
ATOM 910 N N . ARG A 1 117 ? 10.234 17.781 -4.07 1 90.69 117 ARG A N 1
ATOM 911 C CA . ARG A 1 117 ? 9.008 17.453 -3.359 1 90.69 117 ARG A CA 1
ATOM 912 C C . ARG A 1 117 ? 9.297 17.062 -1.915 1 90.69 117 ARG A C 1
ATOM 914 O O . ARG A 1 117 ? 8.531 17.406 -1.008 1 90.69 117 ARG A O 1
ATOM 921 N N . GLU A 1 118 ? 10.32 16.312 -1.776 1 93.75 118 GLU A N 1
ATOM 922 C CA . GLU A 1 118 ? 10.758 15.992 -0.419 1 93.75 118 GLU A CA 1
ATOM 923 C C . GLU A 1 118 ? 10.898 17.25 0.427 1 93.75 118 GLU A C 1
ATOM 925 O O . GLU A 1 118 ? 10.344 17.344 1.523 1 93.75 118 GLU A O 1
ATOM 930 N N . ARG A 1 119 ? 11.555 18.25 -0.091 1 90.5 119 ARG A N 1
ATOM 931 C CA . ARG A 1 119 ? 11.797 19.484 0.63 1 90.5 119 ARG A CA 1
ATOM 932 C C . ARG A 1 119 ? 10.484 20.219 0.903 1 90.5 119 ARG A C 1
ATOM 934 O O . ARG A 1 119 ? 10.281 20.75 1.999 1 90.5 119 ARG A O 1
ATOM 941 N N . GLN A 1 120 ? 9.688 20.188 -0.083 1 87.12 120 GLN A N 1
ATOM 942 C CA . GLN A 1 120 ? 8.391 20.844 0.055 1 87.12 120 GLN A CA 1
ATOM 943 C C . GLN A 1 120 ? 7.559 20.188 1.151 1 87.12 120 GLN A C 1
ATOM 945 O O . GLN A 1 120 ? 6.93 20.875 1.955 1 87.12 120 GLN A O 1
ATOM 950 N N . LEU A 1 121 ? 7.57 18.906 1.156 1 91.06 121 LEU A N 1
ATOM 951 C CA . LEU A 1 121 ? 6.777 18.156 2.125 1 91.06 121 LEU A CA 1
ATOM 952 C C . LEU A 1 121 ? 7.336 18.344 3.535 1 91.06 121 LEU A C 1
ATOM 954 O O . LEU A 1 121 ? 6.574 18.516 4.488 1 91.06 121 LEU A O 1
ATOM 958 N N . VAL A 1 122 ? 8.617 18.281 3.629 1 91.81 122 VAL A N 1
ATOM 959 C CA . VAL A 1 122 ? 9.25 18.484 4.926 1 91.81 122 VAL A CA 1
ATOM 960 C C . VAL A 1 122 ? 8.891 19.875 5.449 1 91.81 122 VAL A C 1
ATOM 962 O O . VAL A 1 122 ? 8.516 20.031 6.613 1 91.81 122 VAL A O 1
ATOM 965 N N . ALA A 1 123 ? 8.977 20.844 4.574 1 84.81 123 ALA A N 1
ATOM 966 C CA . ALA A 1 123 ? 8.641 22.219 4.953 1 84.81 123 ALA A CA 1
ATOM 967 C C . ALA A 1 123 ? 7.184 22.328 5.383 1 84.81 123 ALA A C 1
ATOM 969 O O . ALA A 1 123 ? 6.871 22.984 6.379 1 84.81 123 ALA A O 1
ATOM 970 N N . ALA A 1 124 ? 6.402 21.719 4.641 1 82.38 124 ALA A N 1
ATOM 971 C CA . ALA A 1 124 ? 4.977 21.734 4.961 1 82.38 124 ALA A CA 1
ATOM 972 C C . ALA A 1 124 ? 4.715 21.109 6.328 1 82.38 124 ALA A C 1
ATOM 974 O O . ALA A 1 124 ? 3.971 21.656 7.141 1 82.38 124 ALA A O 1
ATOM 975 N N . MET A 1 125 ? 5.348 19.984 6.598 1 87.25 125 MET A N 1
ATOM 976 C CA . MET A 1 125 ? 5.164 19.281 7.863 1 87.25 125 MET A CA 1
ATOM 977 C C . MET A 1 125 ? 5.691 20.109 9.031 1 87.25 125 MET A C 1
ATOM 979 O O . MET A 1 125 ? 5.082 20.141 10.102 1 87.25 125 MET A O 1
ATOM 983 N N . TRP A 1 126 ? 6.719 20.703 8.766 1 83.5 126 TRP A N 1
ATOM 984 C CA . TRP A 1 126 ? 7.305 21.578 9.789 1 83.5 126 TRP A CA 1
ATOM 985 C C . TRP A 1 126 ? 6.379 22.75 10.102 1 83.5 126 TRP A C 1
ATOM 987 O O . TRP A 1 126 ? 6.168 23.078 11.273 1 83.5 126 TRP A O 1
ATOM 997 N N . ARG A 1 127 ? 5.906 23.344 9.094 1 74.88 127 ARG A N 1
ATOM 998 C CA . ARG A 1 127 ? 4.973 24.438 9.266 1 74.88 127 ARG A CA 1
ATOM 999 C C . ARG A 1 127 ? 3.754 24.016 10.07 1 74.88 127 ARG A C 1
ATOM 1001 O O . ARG A 1 127 ? 3.18 24.812 10.812 1 74.88 127 ARG A O 1
ATOM 1008 N N . HIS A 1 128 ? 3.516 22.766 9.93 1 74.94 128 HIS A N 1
ATOM 1009 C CA . HIS A 1 128 ? 2.33 22.25 10.609 1 74.94 128 HIS A CA 1
ATOM 1010 C C . HIS A 1 128 ? 2.654 21.812 12.031 1 74.94 128 HIS A C 1
ATOM 1012 O O . HIS A 1 128 ? 1.775 21.344 12.75 1 74.94 128 HIS A O 1
ATOM 1018 N N . GLY A 1 129 ? 3.838 21.969 12.406 1 81.25 129 GLY A N 1
ATOM 1019 C CA . GLY A 1 129 ? 4.215 21.797 13.805 1 81.25 129 GLY A CA 1
ATOM 1020 C C . GLY A 1 129 ? 4.406 20.344 14.203 1 81.25 129 GLY A C 1
ATOM 1021 O O . GLY A 1 129 ? 4.125 19.969 15.336 1 81.25 129 GLY A O 1
ATOM 1022 N N . VAL A 1 130 ? 4.832 19.516 13.297 1 88.5 130 VAL A N 1
ATOM 1023 C CA . VAL A 1 130 ? 5.059 18.125 13.664 1 88.5 130 VAL A CA 1
ATOM 1024 C C . VAL A 1 130 ? 6.219 18.031 14.656 1 88.5 130 VAL A C 1
ATOM 1026 O O . VAL A 1 130 ? 7.156 18.828 14.594 1 88.5 130 VAL A O 1
ATOM 1029 N N . ASP A 1 131 ? 6.113 17.016 15.523 1 91.94 131 ASP A N 1
ATOM 1030 C CA . ASP A 1 131 ? 7.082 16.875 16.609 1 91.94 131 ASP A CA 1
ATOM 1031 C C . ASP A 1 131 ? 8.305 16.078 16.141 1 91.94 131 ASP A C 1
ATOM 1033 O O . ASP A 1 131 ? 9.344 16.078 16.812 1 91.94 131 ASP A O 1
ATOM 1037 N N . GLY A 1 132 ? 8.227 15.445 15.078 1 95.38 132 GLY A N 1
ATOM 1038 C CA . GLY A 1 132 ? 9.289 14.633 14.516 1 95.38 132 GLY A CA 1
ATOM 1039 C C . GLY A 1 132 ? 8.977 14.125 13.117 1 95.38 132 GLY A C 1
ATOM 1040 O O . GLY A 1 132 ? 7.824 14.125 12.695 1 95.38 132 GLY A O 1
ATOM 1041 N N . ILE A 1 133 ? 10.062 13.719 12.438 1 96.69 133 ILE A N 1
ATOM 1042 C CA . ILE A 1 133 ? 9.891 13.305 11.055 1 96.69 133 ILE A CA 1
ATOM 1043 C C . ILE A 1 133 ? 10.664 12.008 10.805 1 96.69 133 ILE A C 1
ATOM 1045 O O . ILE A 1 133 ? 11.828 11.883 11.195 1 96.69 133 ILE A O 1
ATOM 1049 N N . VAL A 1 134 ? 9.977 11.047 10.258 1 97.75 134 VAL A N 1
ATOM 1050 C CA . VAL A 1 134 ? 10.617 9.898 9.641 1 97.75 134 VAL A CA 1
ATOM 1051 C C . VAL A 1 134 ? 10.672 10.086 8.125 1 97.75 134 VAL A C 1
ATOM 1053 O O . VAL A 1 134 ? 9.656 10.398 7.496 1 97.75 134 VAL A O 1
ATOM 1056 N N . VAL A 1 135 ? 11.898 9.867 7.52 1 97.12 135 VAL A N 1
ATOM 1057 C CA . VAL A 1 135 ? 11.992 10.18 6.098 1 97.12 135 VAL A CA 1
ATOM 1058 C C . VAL A 1 135 ? 12.789 9.094 5.383 1 97.12 135 VAL A C 1
ATOM 1060 O O . VAL A 1 135 ? 13.805 8.617 5.895 1 97.12 135 VAL A O 1
ATOM 1063 N N . GLU A 1 136 ? 12.219 8.555 4.336 1 96.5 136 GLU A N 1
ATOM 1064 C CA . GLU A 1 136 ? 12.977 7.871 3.295 1 96.5 136 GLU A CA 1
ATOM 1065 C C . GLU A 1 136 ? 13.477 8.852 2.236 1 96.5 136 GLU A C 1
ATOM 1067 O O . GLU A 1 136 ? 12.711 9.273 1.366 1 96.5 136 GLU A O 1
ATOM 1072 N N . PRO A 1 137 ? 14.727 9.18 2.225 1 94.75 137 PRO A N 1
ATOM 1073 C CA . PRO A 1 137 ? 15.172 10.367 1.498 1 94.75 137 PRO A CA 1
ATOM 1074 C C . PRO A 1 137 ? 15.289 10.133 -0.006 1 94.75 137 PRO A C 1
ATOM 1076 O O . PRO A 1 137 ? 15.625 9.031 -0.438 1 94.75 137 PRO A O 1
ATOM 1079 N N . ALA A 1 138 ? 15.016 11.148 -0.727 1 91.62 138 ALA A N 1
ATOM 1080 C CA . ALA A 1 138 ? 15.25 11.195 -2.166 1 91.62 138 ALA A CA 1
ATOM 1081 C C . ALA A 1 138 ? 16.406 12.141 -2.502 1 91.62 138 ALA A C 1
ATOM 1083 O O . ALA A 1 138 ? 17.078 11.961 -3.518 1 91.62 138 ALA A O 1
ATOM 1084 N N . ALA A 1 139 ? 16.672 13.109 -1.652 1 83.44 139 ALA A N 1
ATOM 1085 C CA . ALA A 1 139 ? 17.672 14.156 -1.903 1 83.44 139 ALA A CA 1
ATOM 1086 C C . ALA A 1 139 ? 19.078 13.625 -1.687 1 83.44 139 ALA A C 1
ATOM 1088 O O . ALA A 1 139 ? 19.297 12.695 -0.903 1 83.44 139 ALA A O 1
ATOM 1089 N N . ASP A 1 140 ? 19.953 14.266 -2.344 1 85.56 140 ASP A N 1
ATOM 1090 C CA . ASP A 1 140 ? 21.359 13.898 -2.209 1 85.56 140 ASP A CA 1
ATOM 1091 C C . ASP A 1 140 ? 22.062 14.812 -1.211 1 85.56 140 ASP A C 1
ATOM 1093 O O . ASP A 1 140 ? 23.25 14.641 -0.941 1 85.56 140 ASP A O 1
ATOM 1097 N N . ASP A 1 141 ? 21.375 15.734 -0.792 1 86.62 141 ASP A N 1
ATOM 1098 C CA . ASP A 1 141 ? 21.891 16.688 0.183 1 86.62 141 ASP A CA 1
ATOM 1099 C C . ASP A 1 141 ? 20.844 17.047 1.227 1 86.62 141 ASP A C 1
ATOM 1101 O O . ASP A 1 141 ? 19.812 17.641 0.899 1 86.62 141 ASP A O 1
ATOM 1105 N N . HIS A 1 142 ? 21.172 16.75 2.518 1 90.5 142 HIS A N 1
ATOM 1106 C CA . HIS A 1 142 ? 20.156 16.891 3.549 1 90.5 142 HIS A CA 1
ATOM 1107 C C . HIS A 1 142 ? 20.516 18.016 4.523 1 90.5 142 HIS A C 1
ATOM 1109 O O . HIS A 1 142 ? 19.969 18.078 5.621 1 90.5 142 HIS A O 1
ATOM 1115 N N . HIS A 1 143 ? 21.344 18.891 4.082 1 85.44 143 HIS A N 1
ATOM 1116 C CA . HIS A 1 143 ? 21.719 20.031 4.898 1 85.44 143 HIS A CA 1
ATOM 1117 C C . HIS A 1 143 ? 20.516 20.891 5.258 1 85.44 143 HIS A C 1
ATOM 1119 O O . HIS A 1 143 ? 20.484 21.516 6.32 1 85.44 143 HIS A O 1
ATOM 1125 N N . TYR A 1 144 ? 19.562 20.812 4.375 1 84.5 144 TYR A N 1
ATOM 1126 C CA . TYR A 1 144 ? 18.375 21.641 4.574 1 84.5 144 TYR A CA 1
ATOM 1127 C C . TYR A 1 144 ? 17.609 21.203 5.824 1 84.5 144 TYR A C 1
ATOM 1129 O O . TYR A 1 144 ? 16.812 21.969 6.367 1 84.5 144 TYR A O 1
ATOM 1137 N N . LEU A 1 145 ? 17.891 20 6.332 1 90.31 145 LEU A N 1
ATOM 1138 C CA . LEU A 1 145 ? 17.203 19.469 7.504 1 90.31 145 LEU A CA 1
ATOM 1139 C C . LEU A 1 145 ? 17.891 19.922 8.789 1 90.31 145 LEU A C 1
ATOM 1141 O O . LEU A 1 145 ? 17.359 19.719 9.883 1 90.31 145 LEU A O 1
ATOM 1145 N N . ALA A 1 146 ? 19.047 20.5 8.719 1 87.31 146 ALA A N 1
ATOM 1146 C CA . ALA A 1 146 ? 19.812 20.938 9.891 1 87.31 146 ALA A CA 1
ATOM 1147 C C . ALA A 1 146 ? 19.016 21.938 10.719 1 87.31 146 ALA A C 1
ATOM 1149 O O . ALA A 1 146 ? 19.125 21.969 11.945 1 87.31 146 ALA A O 1
ATOM 1150 N N . GLU A 1 147 ? 18.219 22.656 10.031 1 83 147 GLU A N 1
ATOM 1151 C CA . GLU A 1 147 ? 17.406 23.641 10.719 1 83 147 GLU A CA 1
ATOM 1152 C C . GLU A 1 147 ? 16.375 22.969 11.633 1 83 147 GLU A C 1
ATOM 1154 O O . GLU A 1 147 ? 16.078 23.484 12.711 1 83 147 GLU A O 1
ATOM 1159 N N . LEU A 1 148 ? 15.867 21.922 11.195 1 87.31 148 LEU A N 1
ATOM 1160 C CA . LEU A 1 148 ? 14.914 21.172 12.016 1 87.31 148 LEU A CA 1
ATOM 1161 C C . LEU A 1 148 ? 15.586 20.609 13.266 1 87.31 148 LEU A C 1
ATOM 1163 O O . LEU A 1 148 ? 15.016 20.656 14.352 1 87.31 148 LEU A O 1
ATOM 1167 N N . GLN A 1 149 ? 16.703 20.156 13.07 1 85.12 149 GLN A N 1
ATOM 1168 C CA . GLN A 1 149 ? 17.453 19.609 14.195 1 85.12 149 GLN A CA 1
ATOM 1169 C C . GLN A 1 149 ? 17.766 20.688 15.227 1 85.12 149 GLN A C 1
ATOM 1171 O O . GLN A 1 149 ? 17.656 20.453 16.438 1 85.12 149 GLN A O 1
ATOM 1176 N N . ARG A 1 150 ? 18.094 21.812 14.766 1 82.5 150 ARG A N 1
ATOM 1177 C CA . ARG A 1 150 ? 18.375 22.922 15.656 1 82.5 150 ARG A CA 1
ATOM 1178 C C . ARG A 1 150 ? 17.125 23.328 16.438 1 82.5 150 ARG A C 1
ATOM 1180 O O . ARG A 1 150 ? 17.219 23.781 17.578 1 82.5 150 ARG A O 1
ATOM 1187 N N . ALA A 1 151 ? 16.031 23.094 15.797 1 82.25 151 ALA A N 1
ATOM 1188 C CA . ALA A 1 151 ? 14.758 23.422 16.438 1 82.25 151 ALA A CA 1
ATOM 1189 C C . ALA A 1 151 ? 14.25 22.266 17.281 1 82.25 151 ALA A C 1
ATOM 1191 O O . ALA A 1 151 ? 13.094 22.25 17.703 1 82.25 151 ALA A O 1
ATOM 1192 N N . SER A 1 152 ? 15.039 21.266 17.406 1 85.69 152 SER A N 1
ATOM 1193 C CA . SER A 1 152 ? 14.773 20.094 18.25 1 85.69 152 SER A CA 1
ATOM 1194 C C . SER A 1 152 ? 13.641 19.25 17.688 1 85.69 152 SER A C 1
ATOM 1196 O O . SER A 1 152 ? 12.828 18.703 18.438 1 85.69 152 SER A O 1
ATOM 1198 N N . VAL A 1 153 ? 13.5 19.281 16.438 1 91.19 153 VAL A N 1
ATOM 1199 C CA . VAL A 1 153 ? 12.617 18.359 15.742 1 91.19 153 VAL A CA 1
ATOM 1200 C C . VAL A 1 153 ? 13.438 17.203 15.18 1 91.19 153 VAL A C 1
ATOM 1202 O O . VAL A 1 153 ? 14.133 17.359 14.172 1 91.19 153 VAL A O 1
ATOM 1205 N N . PRO A 1 154 ? 13.328 16.109 15.797 1 95.31 154 PRO A N 1
ATOM 1206 C CA . PRO A 1 154 ? 14.164 15 15.352 1 95.31 154 PRO A CA 1
ATOM 1207 C C . PRO A 1 154 ? 13.766 14.477 13.969 1 95.31 154 PRO A C 1
ATOM 1209 O O . PRO A 1 154 ? 12.578 14.438 13.641 1 95.31 154 PRO A O 1
ATOM 1212 N N . VAL A 1 155 ? 14.797 14.039 13.25 1 96.19 155 VAL A N 1
ATOM 1213 C CA . VAL A 1 155 ? 14.617 13.414 11.938 1 96.19 155 VAL A CA 1
ATOM 1214 C C . VAL A 1 155 ? 15.281 12.039 11.93 1 96.19 155 VAL A C 1
ATOM 1216 O O . VAL A 1 155 ? 16.469 11.914 12.242 1 96.19 155 VAL A O 1
ATOM 1219 N N . ILE A 1 156 ? 14.5 11.055 11.641 1 97.88 156 ILE A N 1
ATOM 1220 C CA . ILE A 1 156 ? 15.008 9.695 11.523 1 97.88 156 ILE A CA 1
ATOM 1221 C C . ILE A 1 156 ? 15 9.266 10.055 1 97.88 156 ILE A C 1
ATOM 1223 O O . ILE A 1 156 ? 13.961 9.328 9.391 1 97.88 156 ILE A O 1
ATOM 1227 N N . PHE A 1 157 ? 16.172 8.898 9.562 1 97.56 157 PHE A N 1
ATOM 1228 C CA . PHE A 1 157 ? 16.266 8.391 8.203 1 97.56 157 PHE A CA 1
ATOM 1229 C C . PHE A 1 157 ? 16 6.887 8.164 1 97.56 157 PHE A C 1
ATOM 1231 O O . PHE A 1 157 ? 16.484 6.145 9.023 1 97.56 157 PHE A O 1
ATOM 1238 N N . VAL A 1 158 ? 15.203 6.473 7.168 1 96.81 158 VAL A N 1
ATOM 1239 C CA . VAL A 1 158 ? 14.891 5.055 7.027 1 96.81 158 VAL A CA 1
ATOM 1240 C C . VAL A 1 158 ? 15.258 4.582 5.625 1 96.81 158 VAL A C 1
ATOM 1242 O O . VAL A 1 158 ? 15.148 5.34 4.656 1 96.81 158 VAL A O 1
ATOM 1245 N N . ASP A 1 159 ? 15.719 3.33 5.473 1 93.5 159 ASP A N 1
ATOM 1246 C CA . ASP A 1 159 ? 16 2.629 4.223 1 93.5 159 ASP A CA 1
ATOM 1247 C C . ASP A 1 159 ? 17.281 3.158 3.58 1 93.5 159 ASP A C 1
ATOM 1249 O O . ASP A 1 159 ? 18.141 2.377 3.152 1 93.5 159 ASP A O 1
ATOM 1253 N N . ARG A 1 160 ? 17.438 4.52 3.537 1 94.5 160 ARG A N 1
ATOM 1254 C CA . ARG A 1 160 ? 18.594 5.184 2.943 1 94.5 160 ARG A CA 1
ATOM 1255 C C . ARG A 1 160 ? 19.25 6.141 3.938 1 94.5 160 ARG A C 1
ATOM 1257 O O . ARG A 1 160 ? 18.562 6.793 4.723 1 94.5 160 ARG A O 1
ATOM 1264 N N . PRO A 1 161 ? 20.516 6.258 3.883 1 94.31 161 PRO A N 1
ATOM 1265 C CA . PRO A 1 161 ? 21.234 7.07 4.871 1 94.31 161 PRO A CA 1
ATOM 1266 C C . PRO A 1 161 ? 21.156 8.57 4.574 1 94.31 161 PRO A C 1
ATOM 1268 O O . PRO A 1 161 ? 20.922 8.961 3.426 1 94.31 161 PRO A O 1
ATOM 1271 N N . PRO A 1 162 ? 21.328 9.352 5.672 1 94.94 162 PRO A N 1
ATOM 1272 C CA . PRO A 1 162 ? 21.484 10.789 5.438 1 94.94 162 PRO A CA 1
ATOM 1273 C C . PRO A 1 162 ? 22.781 11.133 4.723 1 94.94 162 PRO A C 1
ATOM 1275 O O . PRO A 1 162 ? 23.781 10.414 4.867 1 94.94 162 PRO A O 1
ATOM 1278 N N . ARG A 1 163 ? 22.672 12.172 3.939 1 92.44 163 ARG A N 1
ATOM 1279 C CA . ARG A 1 163 ? 23.859 12.711 3.279 1 92.44 163 ARG A CA 1
ATOM 1280 C C . ARG A 1 163 ? 24.141 14.133 3.742 1 92.44 163 ARG A C 1
ATOM 1282 O O . ARG A 1 163 ? 23.25 14.984 3.75 1 92.44 163 ARG A O 1
ATOM 1289 N N . HIS A 1 164 ? 25.375 14.344 4.184 1 91.19 164 HIS A N 1
ATOM 1290 C CA . HIS A 1 164 ? 25.859 15.648 4.629 1 91.19 164 HIS A CA 1
ATOM 1291 C C . HIS A 1 164 ? 25.109 16.125 5.875 1 91.19 164 HIS A C 1
ATOM 1293 O O . HIS A 1 164 ? 24.844 17.312 6.031 1 91.19 164 HIS A O 1
ATOM 1299 N N . LEU A 1 165 ? 24.609 15.242 6.648 1 92.81 165 LEU A N 1
ATOM 1300 C CA . LEU A 1 165 ? 23.906 15.508 7.902 1 92.81 165 LEU A CA 1
ATOM 1301 C C . LEU A 1 165 ? 24.109 14.359 8.891 1 92.81 165 LEU A C 1
ATOM 1303 O O . LEU A 1 165 ? 24.047 13.188 8.5 1 92.81 165 LEU A O 1
ATOM 1307 N N . ASP A 1 166 ? 24.453 14.711 10.078 1 92.5 166 ASP A N 1
ATOM 1308 C CA . ASP A 1 166 ? 24.469 13.703 11.133 1 92.5 166 ASP A CA 1
ATOM 1309 C C . ASP A 1 166 ? 23.078 13.5 11.727 1 92.5 166 ASP A C 1
ATOM 1311 O O . ASP A 1 166 ? 22.547 14.391 12.391 1 92.5 166 ASP A O 1
ATOM 1315 N N . ALA A 1 167 ? 22.531 12.312 11.469 1 95.12 167 ALA A N 1
ATOM 1316 C CA . ALA A 1 167 ? 21.172 12.023 11.945 1 95.12 167 ALA A CA 1
ATOM 1317 C C . ALA A 1 167 ? 20.984 10.531 12.188 1 95.12 167 ALA A C 1
ATOM 1319 O O . ALA A 1 167 ? 21.766 9.711 11.672 1 95.12 167 ALA A O 1
ATOM 1320 N N . ASP A 1 168 ? 20 10.18 13.023 1 97 168 ASP A N 1
ATOM 1321 C CA . ASP A 1 168 ? 19.641 8.781 13.258 1 97 168 ASP A CA 1
ATOM 1322 C C . ASP A 1 168 ? 19.156 8.117 11.977 1 97 168 ASP A C 1
ATOM 1324 O O . ASP A 1 168 ? 18.562 8.766 11.117 1 97 168 ASP A O 1
ATOM 1328 N N . ALA A 1 169 ? 19.516 6.848 11.867 1 97.56 169 ALA A N 1
ATOM 1329 C CA . ALA A 1 169 ? 19.094 6.117 10.672 1 97.56 169 ALA A CA 1
ATOM 1330 C C . ALA A 1 169 ? 18.812 4.652 11 1 97.56 169 ALA A C 1
ATOM 1332 O O . ALA A 1 169 ? 19.438 4.078 11.891 1 97.56 169 ALA A O 1
ATOM 1333 N N . VAL A 1 170 ? 17.797 4.117 10.375 1 97.56 170 VAL A N 1
ATOM 1334 C CA . VAL A 1 170 ? 17.531 2.686 10.344 1 97.56 170 VAL A CA 1
ATOM 1335 C C . VAL A 1 170 ? 17.75 2.15 8.93 1 97.56 170 VAL A C 1
ATOM 1337 O O . VAL A 1 170 ? 17.031 2.51 8 1 97.56 170 VAL A O 1
ATOM 1340 N N . LEU A 1 171 ? 18.766 1.315 8.781 1 96.44 171 LEU A N 1
ATOM 1341 C CA . LEU A 1 171 ? 19.219 0.872 7.469 1 96.44 171 LEU A CA 1
ATOM 1342 C C . LEU A 1 171 ? 19.203 -0.65 7.371 1 96.44 171 LEU A C 1
ATOM 1344 O O . LEU A 1 171 ? 18.875 -1.333 8.344 1 96.44 171 LEU A O 1
ATOM 1348 N N . ILE A 1 172 ? 19.406 -1.129 6.188 1 95.12 172 ILE A N 1
ATOM 1349 C CA . ILE A 1 172 ? 19.609 -2.543 5.891 1 95.12 172 ILE A CA 1
ATOM 1350 C C . ILE A 1 172 ? 20.938 -2.736 5.168 1 95.12 172 ILE A C 1
ATOM 1352 O O . ILE A 1 172 ? 21.375 -1.871 4.398 1 95.12 172 ILE A O 1
ATOM 1356 N N . ASP A 1 173 ? 21.578 -3.846 5.465 1 96.62 173 ASP A N 1
ATOM 1357 C CA . ASP A 1 173 ? 22.812 -4.168 4.734 1 96.62 173 ASP A CA 1
ATOM 1358 C C . ASP A 1 173 ? 22.484 -4.73 3.352 1 96.62 173 ASP A C 1
ATOM 1360 O O . ASP A 1 173 ? 22.578 -5.941 3.133 1 96.62 173 ASP A O 1
ATOM 1364 N N . ASN A 1 174 ? 22.25 -3.879 2.469 1 97.25 174 ASN A N 1
ATOM 1365 C CA . ASN A 1 174 ? 21.844 -4.215 1.108 1 97.25 174 ASN A CA 1
ATOM 1366 C C . ASN A 1 174 ? 22.922 -5.016 0.384 1 97.25 174 ASN A C 1
ATOM 1368 O O . ASN A 1 174 ? 22.609 -5.949 -0.36 1 97.25 174 ASN A O 1
ATOM 1372 N N . ARG A 1 175 ? 24.109 -4.57 0.564 1 98.12 175 ARG A N 1
ATOM 1373 C CA . ARG A 1 175 ? 25.219 -5.219 -0.122 1 98.12 175 ARG A CA 1
ATOM 1374 C C . ARG A 1 175 ? 25.359 -6.672 0.319 1 98.12 175 ARG A C 1
ATOM 1376 O O . ARG A 1 175 ? 25.469 -7.574 -0.516 1 98.12 175 ARG A O 1
ATOM 1383 N N . ALA A 1 176 ? 25.281 -6.902 1.568 1 98.25 176 ALA A N 1
ATOM 1384 C CA . ALA A 1 176 ? 25.375 -8.258 2.098 1 98.25 176 ALA A CA 1
ATOM 1385 C C . ALA A 1 176 ? 24.219 -9.125 1.624 1 98.25 176 ALA A C 1
ATOM 1387 O O . ALA A 1 176 ? 24.391 -10.305 1.3 1 98.25 176 ALA A O 1
ATOM 1388 N N . GLY A 1 177 ? 23.047 -8.555 1.621 1 98.25 177 GLY A N 1
ATOM 1389 C CA . GLY A 1 177 ? 21.891 -9.289 1.153 1 98.25 177 GLY A CA 1
ATOM 1390 C C . GLY A 1 177 ? 21.984 -9.703 -0.304 1 98.25 177 GLY A C 1
ATOM 1391 O O . GLY A 1 177 ? 21.703 -10.852 -0.652 1 98.25 177 GLY A O 1
ATOM 1392 N N . ALA A 1 178 ? 22.406 -8.766 -1.085 1 98.69 178 ALA A N 1
ATOM 1393 C CA . ALA A 1 178 ? 22.531 -9.047 -2.512 1 98.69 178 ALA A CA 1
ATOM 1394 C C . ALA A 1 178 ? 23.625 -10.086 -2.766 1 98.69 178 ALA A C 1
ATOM 1396 O O . ALA A 1 178 ? 23.469 -10.977 -3.605 1 98.69 178 ALA A O 1
ATOM 1397 N N . ARG A 1 179 ? 24.688 -9.953 -2.064 1 98.75 179 ARG A N 1
ATOM 1398 C CA . ARG A 1 179 ? 25.766 -10.93 -2.188 1 98.75 179 ARG A CA 1
ATOM 1399 C C . ARG A 1 179 ? 25.281 -12.328 -1.837 1 98.75 179 ARG A C 1
ATOM 1401 O O . ARG A 1 179 ? 25.562 -13.289 -2.557 1 98.75 179 ARG A O 1
ATOM 1408 N N . ALA A 1 180 ? 24.531 -12.438 -0.792 1 98.69 180 ALA A N 1
ATOM 1409 C CA . ALA A 1 180 ? 24 -13.719 -0.343 1 98.69 180 ALA A CA 1
ATOM 1410 C C . ALA A 1 180 ? 23.094 -14.344 -1.403 1 98.69 180 ALA A C 1
ATOM 1412 O O . ALA A 1 180 ? 23.094 -15.562 -1.597 1 98.69 180 ALA A O 1
ATOM 1413 N N . ALA A 1 181 ? 22.344 -13.508 -2.045 1 98.81 181 ALA A N 1
ATOM 1414 C CA . ALA A 1 181 ? 21.469 -13.977 -3.105 1 98.81 181 ALA A CA 1
ATOM 1415 C C . ALA A 1 181 ? 22.266 -14.594 -4.25 1 98.81 181 ALA A C 1
ATOM 1417 O O . ALA A 1 181 ? 21.922 -15.672 -4.746 1 98.81 181 ALA A O 1
ATOM 1418 N N . VAL A 1 182 ? 23.266 -13.922 -4.641 1 98.81 182 VAL A N 1
ATOM 1419 C CA . VAL A 1 182 ? 24.094 -14.398 -5.746 1 98.81 182 VAL A CA 1
ATOM 1420 C C . VAL A 1 182 ? 24.797 -15.695 -5.352 1 98.81 182 VAL A C 1
ATOM 1422 O O . VAL A 1 182 ? 24.828 -16.656 -6.129 1 98.81 182 VAL A O 1
ATOM 1425 N N . GLU A 1 183 ? 25.328 -15.727 -4.168 1 98.75 183 GLU A N 1
ATOM 1426 C CA . GLU A 1 183 ? 25.984 -16.938 -3.674 1 98.75 183 GLU A CA 1
ATOM 1427 C C . GLU A 1 183 ? 25.016 -18.125 -3.67 1 98.75 183 GLU A C 1
ATOM 1429 O O . GLU A 1 183 ? 25.406 -19.25 -3.99 1 98.75 183 GLU A O 1
ATOM 1434 N N . HIS A 1 184 ? 23.797 -17.844 -3.305 1 98.81 184 HIS A N 1
ATOM 1435 C CA . HIS A 1 184 ? 22.75 -18.875 -3.314 1 98.81 184 HIS A CA 1
ATOM 1436 C C . HIS A 1 184 ? 22.531 -19.406 -4.727 1 98.81 184 HIS A C 1
ATOM 1438 O O . HIS A 1 184 ? 22.422 -20.625 -4.922 1 98.81 184 HIS A O 1
ATOM 1444 N N . LEU A 1 185 ? 22.469 -18.531 -5.68 1 98.75 185 LEU A N 1
ATOM 1445 C CA . LEU A 1 185 ? 22.25 -18.922 -7.07 1 98.75 185 LEU A CA 1
ATOM 1446 C C . LEU A 1 185 ? 23.453 -19.703 -7.602 1 98.75 185 LEU A C 1
ATOM 1448 O O . LEU A 1 185 ? 23.266 -20.688 -8.32 1 98.75 185 LEU A O 1
ATOM 1452 N N . ILE A 1 186 ? 24.641 -19.328 -7.266 1 98.5 186 ILE A N 1
ATOM 1453 C CA . ILE A 1 186 ? 25.859 -20.031 -7.676 1 98.5 186 ILE A CA 1
ATOM 1454 C C . ILE A 1 186 ? 25.875 -21.438 -7.074 1 98.5 186 ILE A C 1
ATOM 1456 O O . ILE A 1 186 ? 26.25 -22.406 -7.746 1 98.5 186 ILE A O 1
ATOM 1460 N N . ALA A 1 187 ? 25.469 -21.516 -5.816 1 98.19 187 ALA A N 1
ATOM 1461 C CA . ALA A 1 187 ? 25.422 -22.812 -5.129 1 98.19 187 ALA A CA 1
ATOM 1462 C C . ALA A 1 187 ? 24.469 -23.766 -5.836 1 98.19 187 ALA A C 1
ATOM 1464 O O . ALA A 1 187 ? 24.594 -24.984 -5.715 1 98.19 187 ALA A O 1
ATOM 1465 N N . HIS A 1 188 ? 23.547 -23.234 -6.613 1 98.19 188 HIS A N 1
ATOM 1466 C CA . HIS A 1 188 ? 22.594 -24.062 -7.359 1 98.19 188 HIS A CA 1
ATOM 1467 C C . HIS A 1 188 ? 23.031 -24.219 -8.812 1 98.19 188 HIS A C 1
ATOM 1469 O O . HIS A 1 188 ? 22.234 -24.609 -9.664 1 98.19 188 HIS A O 1
ATOM 1475 N N . GLY A 1 189 ? 24.25 -23.781 -9.133 1 97.69 189 GLY A N 1
ATOM 1476 C CA . GLY A 1 189 ? 24.891 -24.156 -10.383 1 97.69 189 GLY A CA 1
ATOM 1477 C C . GLY A 1 189 ? 24.906 -23.031 -11.406 1 97.69 189 GLY A C 1
ATOM 1478 O O . GLY A 1 189 ? 25.469 -23.172 -12.484 1 97.69 189 GLY A O 1
ATOM 1479 N N . HIS A 1 190 ? 24.375 -21.906 -11.062 1 98.25 190 HIS A N 1
ATOM 1480 C CA . HIS A 1 190 ? 24.266 -20.828 -12.047 1 98.25 190 HIS A CA 1
ATOM 1481 C C . HIS A 1 190 ? 25.578 -20.062 -12.172 1 98.25 190 HIS A C 1
ATOM 1483 O O . HIS A 1 190 ? 26.219 -19.766 -11.164 1 98.25 190 HIS A O 1
ATOM 1489 N N . ARG A 1 191 ? 25.922 -19.75 -13.383 1 97.25 191 ARG A N 1
ATOM 1490 C CA . ARG A 1 191 ? 27.156 -19.016 -13.648 1 97.25 191 ARG A CA 1
ATOM 1491 C C . ARG A 1 191 ? 26.875 -17.75 -14.445 1 97.25 191 ARG A C 1
ATOM 1493 O O . ARG A 1 191 ? 27.703 -16.844 -14.484 1 97.25 191 ARG A O 1
ATOM 1500 N N . ARG A 1 192 ? 25.75 -17.703 -15.117 1 97.69 192 ARG A N 1
ATOM 1501 C CA . ARG A 1 192 ? 25.297 -16.5 -15.805 1 97.69 192 ARG A CA 1
ATOM 1502 C C . ARG A 1 192 ? 24.078 -15.891 -15.109 1 97.69 192 ARG A C 1
ATOM 1504 O O . ARG A 1 192 ? 22.938 -16.25 -15.422 1 97.69 192 ARG A O 1
ATOM 1511 N N . ILE A 1 193 ? 24.391 -15.016 -14.266 1 98.62 193 ILE A N 1
ATOM 1512 C CA . ILE A 1 193 ? 23.391 -14.43 -13.383 1 98.62 193 ILE A CA 1
ATOM 1513 C C . ILE A 1 193 ? 23.203 -12.953 -13.727 1 98.62 193 ILE A C 1
ATOM 1515 O O . ILE A 1 193 ? 24.156 -12.18 -13.719 1 98.62 193 ILE A O 1
ATOM 1519 N N . ALA A 1 194 ? 21.969 -12.57 -14.055 1 98.88 194 ALA A N 1
ATOM 1520 C CA . ALA A 1 194 ? 21.672 -11.172 -14.344 1 98.88 194 ALA A CA 1
ATOM 1521 C C . ALA A 1 194 ? 21.203 -10.445 -13.086 1 98.88 194 ALA A C 1
ATOM 1523 O O . ALA A 1 194 ? 20.688 -11.07 -12.148 1 98.88 194 ALA A O 1
ATOM 1524 N N . PHE A 1 195 ? 21.453 -9.164 -13.094 1 98.88 195 PHE A N 1
ATOM 1525 C CA . PHE A 1 195 ? 20.953 -8.25 -12.07 1 98.88 195 PHE A CA 1
ATOM 1526 C C . PHE A 1 195 ? 20.141 -7.125 -12.695 1 98.88 195 PHE A C 1
ATOM 1528 O O . PHE A 1 195 ? 20.609 -6.461 -13.625 1 98.88 19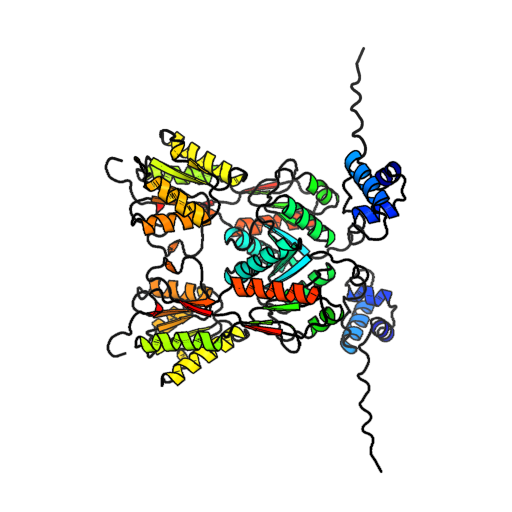5 PHE A O 1
ATOM 1535 N N . LEU A 1 196 ? 18.922 -7.023 -12.25 1 98.94 196 LEU A N 1
ATOM 1536 C CA . LEU A 1 196 ? 18.109 -5.855 -12.594 1 98.94 196 LEU A CA 1
ATOM 1537 C C . LEU A 1 196 ? 17.953 -4.934 -11.391 1 98.94 196 LEU A C 1
ATOM 1539 O O . LEU A 1 196 ? 17.344 -5.312 -10.383 1 98.94 196 LEU A O 1
ATOM 1543 N N . GLY A 1 197 ? 18.5 -3.734 -11.5 1 98.62 197 GLY A N 1
ATOM 1544 C CA . GLY A 1 197 ? 18.531 -2.803 -10.383 1 98.62 197 GLY A CA 1
ATOM 1545 C C . GLY A 1 197 ? 17.734 -1.54 -10.641 1 98.62 197 GLY A C 1
ATOM 1546 O O . GLY A 1 197 ? 17.484 -1.18 -11.797 1 98.62 197 GLY A O 1
ATOM 1547 N N . ASP A 1 198 ? 17.328 -0.886 -9.594 1 96.94 198 ASP A N 1
ATOM 1548 C CA . ASP A 1 198 ? 16.594 0.369 -9.625 1 96.94 198 ASP A CA 1
ATOM 1549 C C . ASP A 1 198 ? 17.469 1.518 -10.117 1 96.94 198 ASP A C 1
ATOM 1551 O O . ASP A 1 198 ? 18.547 1.289 -10.656 1 96.94 198 ASP A O 1
ATOM 1555 N N . LEU A 1 199 ? 16.984 2.746 -10.008 1 95.12 199 LEU A N 1
ATOM 1556 C CA . LEU A 1 199 ? 17.719 3.934 -10.445 1 95.12 199 LEU A CA 1
ATOM 1557 C C . LEU A 1 199 ? 19.094 4 -9.805 1 95.12 199 LEU A C 1
ATOM 1559 O O . LEU A 1 199 ? 19.234 3.773 -8.602 1 95.12 199 LEU A O 1
ATOM 1563 N N . SER A 1 200 ? 20.031 4.332 -10.586 1 95.25 200 SER A N 1
ATOM 1564 C CA . SER A 1 200 ? 21.406 4.418 -10.117 1 95.25 200 SER A CA 1
ATOM 1565 C C . SER A 1 200 ? 21.594 5.566 -9.133 1 95.25 200 SER A C 1
ATOM 1567 O O . SER A 1 200 ? 22.594 5.633 -8.422 1 95.25 200 SER A O 1
ATOM 1569 N N . THR A 1 201 ? 20.609 6.426 -9.023 1 90.94 201 THR A N 1
ATOM 1570 C CA . THR A 1 201 ? 20.656 7.551 -8.094 1 90.94 201 THR A CA 1
ATOM 1571 C C . THR A 1 201 ? 20.219 7.113 -6.695 1 90.94 201 THR A C 1
ATOM 1573 O O . THR A 1 201 ? 20.406 7.852 -5.723 1 90.94 201 THR A O 1
ATOM 1576 N N . ILE A 1 202 ? 19.719 5.984 -6.598 1 92.69 202 ILE A N 1
ATOM 1577 C CA . ILE A 1 202 ? 19.219 5.469 -5.328 1 92.69 202 ILE A CA 1
ATOM 1578 C C . ILE A 1 202 ? 20.312 4.684 -4.621 1 92.69 202 ILE A C 1
ATOM 1580 O O . ILE A 1 202 ? 20.828 3.697 -5.156 1 92.69 202 ILE A O 1
ATOM 1584 N N . ALA A 1 203 ? 20.609 5.035 -3.441 1 92.62 203 ALA A N 1
ATOM 1585 C CA . ALA A 1 203 ? 21.734 4.469 -2.689 1 92.62 203 ALA A CA 1
ATOM 1586 C C . ALA A 1 203 ? 21.578 2.961 -2.525 1 92.62 203 ALA A C 1
ATOM 1588 O O . ALA A 1 203 ? 22.547 2.211 -2.67 1 92.62 203 ALA A O 1
ATOM 1589 N N . THR A 1 204 ? 20.422 2.502 -2.199 1 94.94 204 THR A N 1
ATOM 1590 C CA . THR A 1 204 ? 20.188 1.077 -1.993 1 94.94 204 THR A CA 1
ATOM 1591 C C . THR A 1 204 ? 20.391 0.302 -3.291 1 94.94 204 THR A C 1
ATOM 1593 O O . THR A 1 204 ? 20.906 -0.82 -3.277 1 94.94 204 THR A O 1
ATOM 1596 N N . ALA A 1 205 ? 20 0.867 -4.402 1 96.69 205 ALA A N 1
ATOM 1597 C CA . ALA A 1 205 ? 20.203 0.229 -5.699 1 96.69 205 ALA A CA 1
ATOM 1598 C C . ALA A 1 205 ? 21.688 0.033 -5.984 1 96.69 205 ALA A C 1
ATOM 1600 O O . ALA A 1 205 ? 22.109 -1.022 -6.477 1 96.69 205 ALA A O 1
ATOM 1601 N N . VAL A 1 206 ? 22.453 1.03 -5.668 1 96.69 206 VAL A N 1
ATOM 1602 C CA . VAL A 1 206 ? 23.891 0.976 -5.871 1 96.69 206 VAL A CA 1
ATOM 1603 C C . VAL A 1 206 ? 24.5 -0.1 -4.973 1 96.69 206 VAL A C 1
ATOM 1605 O O . VAL A 1 206 ? 25.297 -0.922 -5.434 1 96.69 206 VAL A O 1
ATOM 1608 N N . ASP A 1 207 ? 24.094 -0.108 -3.762 1 97.69 207 ASP A N 1
ATOM 1609 C CA . ASP A 1 207 ? 24.609 -1.08 -2.805 1 97.69 207 ASP A CA 1
ATOM 1610 C C . ASP A 1 207 ? 24.266 -2.506 -3.23 1 97.69 207 ASP A C 1
ATOM 1612 O O . ASP A 1 207 ? 25.094 -3.412 -3.102 1 97.69 207 ASP A O 1
ATOM 1616 N N . ARG A 1 208 ? 23.078 -2.73 -3.682 1 98.56 208 ARG A N 1
ATOM 1617 C CA . ARG A 1 208 ? 22.656 -4.062 -4.102 1 98.56 208 ARG A CA 1
ATOM 1618 C C . ARG A 1 208 ? 23.422 -4.504 -5.352 1 98.56 208 ARG A C 1
ATOM 1620 O O . ARG A 1 208 ? 23.766 -5.68 -5.492 1 98.56 208 ARG A O 1
ATOM 1627 N N . ARG A 1 209 ? 23.656 -3.555 -6.227 1 98.69 209 ARG A N 1
ATOM 1628 C CA . ARG A 1 209 ? 24.484 -3.875 -7.375 1 98.69 209 ARG A CA 1
ATOM 1629 C C . ARG A 1 209 ? 25.891 -4.289 -6.938 1 98.69 209 ARG A C 1
ATOM 1631 O O . ARG A 1 209 ? 26.453 -5.258 -7.457 1 98.69 209 ARG A O 1
ATOM 1638 N N . LEU A 1 210 ? 26.453 -3.51 -6.023 1 98.62 210 LEU A N 1
ATOM 1639 C CA . LEU A 1 210 ? 27.781 -3.842 -5.512 1 98.62 210 LEU A CA 1
ATOM 1640 C C . LEU A 1 210 ? 27.781 -5.215 -4.855 1 98.62 210 LEU A C 1
ATOM 1642 O O . LEU A 1 210 ? 28.734 -5.984 -5.012 1 98.62 210 L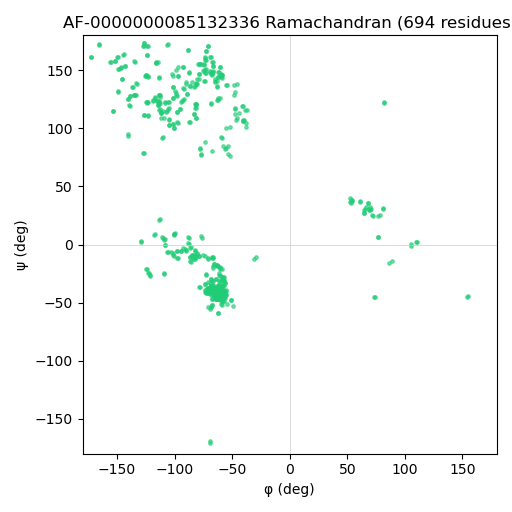EU A O 1
ATOM 1646 N N . GLY A 1 211 ? 26.734 -5.531 -4.129 1 98.81 211 GLY A N 1
ATOM 1647 C CA . GLY A 1 211 ? 26.578 -6.859 -3.555 1 98.81 211 GLY A CA 1
ATOM 1648 C C . GLY A 1 211 ? 26.516 -7.957 -4.598 1 98.81 211 GLY A C 1
ATOM 1649 O O . GLY A 1 211 ? 27.109 -9.023 -4.43 1 98.81 211 GLY A O 1
ATOM 1650 N N . TYR A 1 212 ? 25.797 -7.688 -5.66 1 98.81 212 TYR A N 1
ATOM 1651 C CA . TYR A 1 212 ? 25.734 -8.594 -6.805 1 98.81 212 TYR A CA 1
ATOM 1652 C C . TYR A 1 212 ? 27.109 -8.875 -7.371 1 98.81 212 TYR A C 1
ATOM 1654 O O . TYR A 1 212 ? 27.5 -10.031 -7.547 1 98.81 212 TYR A O 1
ATOM 1662 N N . LEU A 1 213 ? 27.828 -7.812 -7.578 1 98.81 213 LEU A N 1
ATOM 1663 C CA . LEU A 1 213 ? 29.188 -7.941 -8.125 1 98.81 213 LEU A CA 1
ATOM 1664 C C . LEU A 1 213 ? 30.094 -8.68 -7.152 1 98.81 213 LEU A C 1
ATOM 1666 O O . LEU A 1 213 ? 30.875 -9.539 -7.562 1 98.81 213 LEU A O 1
ATOM 1670 N N . ASP A 1 214 ? 29.984 -8.375 -5.871 1 98.62 214 ASP A N 1
ATOM 1671 C CA . ASP A 1 214 ? 30.75 -9.07 -4.84 1 98.62 214 ASP A CA 1
ATOM 1672 C C . ASP A 1 214 ? 30.5 -10.57 -4.875 1 98.62 214 ASP A C 1
ATOM 1674 O O . ASP A 1 214 ? 31.422 -11.367 -4.715 1 98.62 214 ASP A O 1
ATOM 1678 N N . GLY A 1 215 ? 29.25 -10.898 -5.016 1 98.69 215 GLY A N 1
ATOM 1679 C CA . GLY A 1 215 ? 28.875 -12.305 -5.074 1 98.69 215 GLY A CA 1
ATOM 1680 C C . GLY A 1 215 ? 29.5 -13.039 -6.254 1 98.69 215 GLY A C 1
ATOM 1681 O O . GLY A 1 215 ? 29.969 -14.164 -6.113 1 98.69 215 GLY A O 1
ATOM 1682 N N . LEU A 1 216 ? 29.484 -12.375 -7.383 1 98.5 216 LEU A N 1
ATOM 1683 C CA . LEU A 1 216 ? 30.094 -12.961 -8.57 1 98.5 216 LEU A CA 1
ATOM 1684 C C . LEU A 1 216 ? 31.578 -13.188 -8.367 1 98.5 216 LEU A C 1
ATOM 1686 O O . LEU A 1 216 ? 32.094 -14.273 -8.648 1 98.5 216 LEU A O 1
ATOM 1690 N N . VAL A 1 217 ? 32.219 -12.195 -7.863 1 98.19 217 VAL A N 1
ATOM 1691 C CA . VAL A 1 217 ? 33.656 -12.25 -7.645 1 98.19 217 VAL A CA 1
ATOM 1692 C C . VAL A 1 217 ? 33.969 -13.352 -6.641 1 98.19 217 VAL A C 1
ATOM 1694 O O . VAL A 1 217 ? 34.906 -14.156 -6.863 1 98.19 217 VAL A O 1
ATOM 1697 N N . ALA A 1 218 ? 33.281 -13.43 -5.613 1 97.56 218 ALA A N 1
ATOM 1698 C CA . ALA A 1 218 ? 33.5 -14.438 -4.582 1 97.56 218 ALA A CA 1
ATOM 1699 C C . ALA A 1 218 ? 33.312 -15.844 -5.141 1 97.56 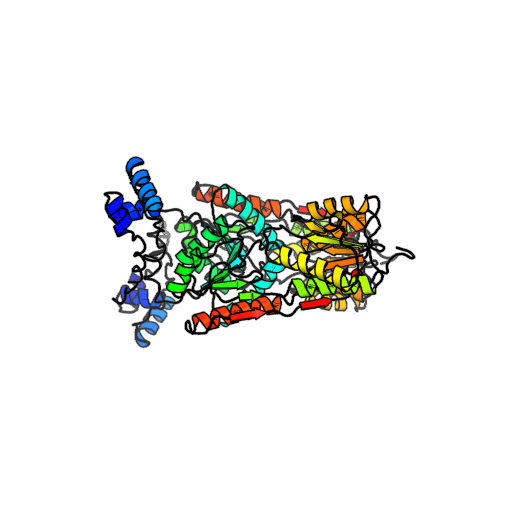218 ALA A C 1
ATOM 1701 O O . ALA A 1 218 ? 33.969 -16.797 -4.703 1 97.56 218 ALA A O 1
ATOM 1702 N N . GLY A 1 219 ? 32.438 -15.914 -6.094 1 97.38 219 GLY A N 1
ATOM 1703 C CA . GLY A 1 219 ? 32.156 -17.203 -6.719 1 97.38 219 GLY A CA 1
ATOM 1704 C C . GLY A 1 219 ? 33.125 -17.531 -7.863 1 97.38 219 GLY A C 1
ATOM 1705 O O . GLY A 1 219 ? 33 -18.594 -8.477 1 97.38 219 GLY A O 1
ATOM 1706 N N . GLY A 1 220 ? 34.031 -16.609 -8.156 1 97.31 220 GLY A N 1
ATOM 1707 C CA . GLY A 1 220 ? 35 -16.828 -9.219 1 97.31 220 GLY A CA 1
ATOM 1708 C C . GLY A 1 220 ? 34.406 -16.641 -10.609 1 97.31 220 GLY A C 1
ATOM 1709 O O . GLY A 1 220 ? 34.906 -17.203 -11.578 1 97.31 220 GLY A O 1
ATOM 1710 N N . LEU A 1 221 ? 33.406 -15.898 -10.68 1 97 221 LEU A N 1
ATOM 1711 C CA . LEU A 1 221 ? 32.75 -15.688 -11.969 1 97 221 LEU A CA 1
ATOM 1712 C C . LEU A 1 221 ? 33.25 -14.391 -12.609 1 97 221 LEU A C 1
ATOM 1714 O O . LEU A 1 221 ? 33.562 -13.43 -11.914 1 97 221 LEU A O 1
ATOM 1718 N N . VAL A 1 222 ? 33.188 -14.383 -13.961 1 94.12 222 VAL A N 1
ATOM 1719 C CA . VAL A 1 222 ? 33.562 -13.188 -14.719 1 94.12 222 VAL A CA 1
ATOM 1720 C C . VAL A 1 222 ? 32.344 -12.25 -14.789 1 94.12 222 VAL A C 1
ATOM 1722 O O . VAL A 1 222 ? 31.219 -12.688 -14.992 1 94.12 222 VAL A O 1
ATOM 1725 N N . ILE A 1 223 ? 32.719 -11.055 -14.641 1 96.62 223 ILE A N 1
ATOM 1726 C CA . ILE A 1 223 ? 31.688 -10.031 -14.695 1 96.62 223 ILE A CA 1
ATOM 1727 C C . ILE A 1 223 ? 31.391 -9.688 -16.156 1 96.62 223 ILE A C 1
ATOM 1729 O O . ILE A 1 223 ? 32.281 -9.312 -16.906 1 96.62 223 ILE A O 1
ATOM 1733 N N . ASP A 1 224 ? 30.188 -9.867 -16.547 1 96.19 224 ASP A N 1
ATOM 1734 C CA . ASP A 1 224 ? 29.656 -9.391 -17.828 1 96.19 224 ASP A CA 1
ATOM 1735 C C . ASP A 1 224 ? 28.766 -8.164 -17.641 1 96.19 224 ASP A C 1
ATOM 1737 O O . ASP A 1 224 ? 27.656 -8.266 -17.125 1 96.19 224 ASP A O 1
ATOM 1741 N N . PRO A 1 225 ? 29.219 -7.02 -18.016 1 95.31 225 PRO A N 1
ATOM 1742 C CA . PRO A 1 225 ? 28.469 -5.785 -17.766 1 95.31 225 PRO A CA 1
ATOM 1743 C C . PRO A 1 225 ? 27.078 -5.793 -18.391 1 95.31 225 PRO A C 1
ATOM 1745 O O . PRO A 1 225 ? 26.188 -5.102 -17.922 1 95.31 225 PRO A O 1
ATOM 1748 N N . ARG A 1 226 ? 26.922 -6.68 -19.422 1 95.5 226 ARG A N 1
ATOM 1749 C CA . ARG A 1 226 ? 25.641 -6.758 -20.125 1 95.5 226 ARG A CA 1
ATOM 1750 C C . ARG A 1 226 ? 24.578 -7.395 -19.234 1 95.5 226 ARG A C 1
ATOM 1752 O O . ARG A 1 226 ? 23.391 -7.27 -19.5 1 95.5 226 ARG A O 1
ATOM 1759 N N . LEU A 1 227 ? 24.984 -7.969 -18.141 1 98.06 227 LEU A N 1
ATOM 1760 C CA . LEU A 1 227 ? 24.047 -8.695 -17.281 1 98.06 227 LEU A CA 1
ATOM 1761 C C . LEU A 1 227 ? 23.656 -7.855 -16.078 1 98.06 227 LEU A C 1
ATOM 1763 O O . LEU A 1 227 ? 22.734 -8.227 -15.328 1 98.06 227 LEU A O 1
ATOM 1767 N N . ALA A 1 228 ? 24.281 -6.758 -15.852 1 98.25 228 ALA A N 1
ATOM 1768 C CA . ALA A 1 228 ? 23.875 -5.801 -14.82 1 98.25 228 ALA A CA 1
ATOM 1769 C C . ALA A 1 228 ? 23.109 -4.633 -15.422 1 98.25 228 ALA A C 1
ATOM 1771 O O . ALA A 1 228 ? 23.703 -3.686 -15.938 1 98.25 228 ALA A O 1
ATOM 1772 N N . VAL A 1 229 ? 21.812 -4.691 -15.305 1 98.44 229 VAL A N 1
ATOM 1773 C CA . VAL A 1 229 ? 20.938 -3.689 -15.914 1 98.44 229 VAL A CA 1
ATOM 1774 C C . VAL A 1 229 ? 20.391 -2.75 -14.836 1 98.44 229 VAL A C 1
ATOM 1776 O O . VAL A 1 229 ? 19.688 -3.184 -13.922 1 98.44 229 VAL A O 1
ATOM 1779 N N . MET A 1 230 ? 20.719 -1.502 -14.914 1 98.31 230 MET A N 1
ATOM 1780 C CA . MET A 1 230 ? 20.281 -0.513 -13.93 1 98.31 230 MET A CA 1
ATOM 1781 C C . MET A 1 230 ? 19.188 0.384 -14.508 1 98.31 230 MET A C 1
ATOM 1783 O O . MET A 1 230 ? 18.812 0.236 -15.672 1 98.31 230 MET A O 1
ATOM 1787 N N . ASP A 1 231 ? 18.625 1.187 -13.688 1 97.56 231 ASP A N 1
ATOM 1788 C CA . ASP A 1 231 ? 17.656 2.213 -14.031 1 97.56 231 ASP A CA 1
ATOM 1789 C C . ASP A 1 231 ? 16.344 1.587 -14.508 1 97.56 231 ASP A C 1
ATOM 1791 O O . ASP A 1 231 ? 15.75 2.041 -15.484 1 97.56 231 ASP A O 1
ATOM 1795 N N . VAL A 1 232 ? 16.047 0.456 -13.859 1 97.56 232 VAL A N 1
ATOM 1796 C CA . VAL A 1 232 ? 14.734 -0.182 -13.992 1 97.56 232 VAL A CA 1
ATOM 1797 C C . VAL A 1 232 ? 13.828 0.25 -12.844 1 97.56 232 VAL A C 1
ATOM 1799 O O . VAL A 1 232 ? 14.094 -0.06 -11.68 1 97.56 232 VAL A O 1
ATOM 1802 N N . HIS A 1 233 ? 12.727 0.943 -13.117 1 93.31 233 HIS A N 1
ATOM 1803 C CA . HIS A 1 233 ? 12.031 1.596 -12.008 1 93.31 233 HIS A CA 1
ATOM 1804 C C . HIS A 1 233 ? 10.547 1.256 -12.008 1 93.31 233 HIS A C 1
ATOM 1806 O O . HIS A 1 233 ? 9.781 1.804 -11.211 1 93.31 233 HIS A O 1
ATOM 1812 N N . SER A 1 234 ? 10.117 0.418 -12.906 1 93.94 234 SER A N 1
ATOM 1813 C CA . SER A 1 234 ? 8.711 0.035 -12.984 1 93.94 234 SER A CA 1
ATOM 1814 C C . SER A 1 234 ? 8.555 -1.424 -13.398 1 93.94 234 SER A C 1
ATOM 1816 O O . SER A 1 234 ? 9.492 -2.023 -13.938 1 93.94 234 SER A O 1
ATOM 1818 N N . VAL A 1 235 ? 7.395 -1.904 -13.156 1 96.06 235 VAL A N 1
ATOM 1819 C CA . VAL A 1 235 ? 7.078 -3.275 -13.539 1 96.06 235 VAL A CA 1
ATOM 1820 C C . VAL A 1 235 ? 7.246 -3.438 -15.055 1 96.06 235 VAL A C 1
ATOM 1822 O O . VAL A 1 235 ? 7.855 -4.406 -15.516 1 96.06 235 VAL A O 1
ATOM 1825 N N . GLY A 1 236 ? 6.691 -2.457 -15.758 1 97.44 236 GLY A N 1
ATOM 1826 C CA . GLY A 1 236 ? 6.777 -2.512 -17.203 1 97.44 236 GLY A CA 1
ATOM 1827 C C . GLY A 1 236 ? 8.203 -2.49 -17.719 1 97.44 236 GLY A C 1
ATOM 1828 O O . GLY A 1 236 ? 8.57 -3.279 -18.594 1 97.44 236 GLY A O 1
ATOM 1829 N N . GLU A 1 237 ? 8.984 -1.673 -17.172 1 98.19 237 GLU A N 1
ATOM 1830 C CA . GLU A 1 237 ? 10.391 -1.585 -17.562 1 98.19 237 GLU A CA 1
ATOM 1831 C C . GLU A 1 237 ? 11.141 -2.869 -17.203 1 98.19 237 GLU A C 1
ATOM 1833 O O . GLU A 1 237 ? 11.969 -3.344 -17.984 1 98.19 237 GLU A O 1
ATOM 1838 N N . ALA A 1 238 ? 10.828 -3.375 -16.094 1 98.75 238 ALA A N 1
ATOM 1839 C CA . ALA A 1 238 ? 11.461 -4.617 -15.664 1 98.75 238 ALA A CA 1
ATOM 1840 C C . ALA A 1 238 ? 11.141 -5.762 -16.625 1 98.75 238 ALA A C 1
ATOM 1842 O O . ALA A 1 238 ? 12.023 -6.539 -16.984 1 98.75 238 ALA A O 1
ATOM 1843 N N . ALA A 1 239 ? 9.93 -5.824 -17 1 98.69 239 ALA A N 1
ATOM 1844 C CA . ALA A 1 239 ? 9.516 -6.855 -17.938 1 98.69 239 ALA A CA 1
ATOM 1845 C C . ALA A 1 239 ? 10.227 -6.691 -19.281 1 98.69 239 ALA A C 1
ATOM 1847 O O . ALA A 1 239 ? 10.719 -7.668 -19.859 1 98.69 239 ALA A O 1
ATOM 1848 N N . GLU A 1 240 ? 10.281 -5.48 -19.719 1 98.62 240 GLU A N 1
ATOM 1849 C CA . GLU A 1 240 ? 10.914 -5.184 -21 1 98.62 240 GLU A CA 1
ATOM 1850 C C . GLU A 1 240 ? 12.398 -5.543 -20.969 1 98.62 240 GLU A C 1
ATOM 1852 O O . GLU A 1 240 ? 12.898 -6.203 -21.875 1 98.62 240 GLU A O 1
ATOM 1857 N N . ARG A 1 241 ? 13.062 -5.133 -19.938 1 98.62 241 ARG A N 1
ATOM 1858 C CA . ARG A 1 241 ? 14.492 -5.395 -19.828 1 98.62 241 ARG A CA 1
ATOM 1859 C C . ARG A 1 241 ? 14.766 -6.891 -19.672 1 98.62 241 ARG A C 1
ATOM 1861 O O . ARG A 1 241 ? 15.773 -7.398 -20.188 1 98.62 241 ARG A O 1
ATOM 1868 N N . THR A 1 242 ? 13.938 -7.551 -19 1 98.81 242 THR A N 1
ATOM 1869 C CA . THR A 1 242 ? 14.062 -9 -18.859 1 98.81 242 THR A CA 1
ATOM 1870 C C . THR A 1 242 ? 13.93 -9.688 -20.219 1 98.81 242 THR A C 1
ATOM 1872 O O . THR A 1 242 ? 14.719 -10.57 -20.547 1 98.81 242 THR A O 1
ATOM 1875 N N . ARG A 1 243 ? 12.93 -9.266 -20.938 1 98.62 243 ARG A N 1
ATOM 1876 C CA . ARG A 1 243 ? 12.734 -9.836 -22.266 1 98.62 243 ARG A CA 1
ATOM 1877 C C . ARG A 1 243 ? 13.969 -9.641 -23.141 1 98.62 243 ARG A C 1
ATOM 1879 O O . ARG A 1 243 ? 14.367 -10.547 -23.875 1 98.62 243 ARG A O 1
ATOM 1886 N N . GLU A 1 244 ? 14.531 -8.484 -23.047 1 98.25 244 GLU A N 1
ATOM 1887 C CA . GLU A 1 244 ? 15.742 -8.188 -23.797 1 98.25 244 GLU A CA 1
ATOM 1888 C C . GLU A 1 244 ? 16.891 -9.125 -23.406 1 98.25 244 GLU A C 1
ATOM 1890 O O . GLU A 1 244 ? 17.609 -9.633 -24.266 1 98.25 244 GLU A O 1
ATOM 1895 N N . LEU A 1 245 ? 17.078 -9.344 -22.141 1 98.12 245 LEU A N 1
ATOM 1896 C CA . LEU A 1 245 ? 18.125 -10.227 -21.641 1 98.12 245 LEU A CA 1
ATOM 1897 C C . LEU A 1 245 ? 17.922 -11.648 -22.156 1 98.12 245 LEU A C 1
ATOM 1899 O O . LEU A 1 245 ? 18.875 -12.312 -22.562 1 98.12 245 LEU A O 1
ATOM 1903 N N . LEU A 1 246 ? 16.703 -12.109 -22.156 1 97.69 246 LEU A N 1
ATOM 1904 C CA . LEU A 1 246 ? 16.375 -13.484 -22.5 1 97.69 246 LEU A CA 1
ATOM 1905 C C . LEU A 1 246 ? 16.531 -13.711 -24 1 97.69 246 LEU A C 1
ATOM 1907 O O . LEU A 1 246 ? 16.75 -14.844 -24.453 1 97.69 246 LEU A O 1
ATOM 1911 N N . ALA A 1 247 ? 16.391 -12.633 -24.734 1 96.62 247 ALA A N 1
ATOM 1912 C CA . ALA A 1 247 ? 16.438 -12.719 -26.203 1 96.62 247 ALA A CA 1
ATOM 1913 C C . ALA A 1 247 ? 17.891 -12.664 -26.703 1 96.62 247 ALA A C 1
ATOM 1915 O O . ALA A 1 247 ? 18.156 -12.906 -27.875 1 96.62 247 ALA A O 1
ATOM 1916 N N . GLY A 1 248 ? 18.781 -12.391 -25.859 1 94.44 248 GLY A N 1
ATOM 1917 C CA . GLY A 1 248 ? 20.188 -12.281 -26.25 1 94.44 248 GLY A CA 1
ATOM 1918 C C . GLY A 1 248 ? 20.812 -13.617 -26.594 1 94.44 248 GLY A C 1
ATOM 1919 O O . GLY A 1 248 ? 20.219 -14.664 -26.375 1 94.44 248 GLY A O 1
ATOM 1920 N N . PRO A 1 249 ? 22.016 -13.586 -27.141 1 93.69 249 PRO A N 1
ATOM 1921 C CA . PRO A 1 249 ? 22.719 -14.797 -27.578 1 93.69 249 PRO A CA 1
ATOM 1922 C C .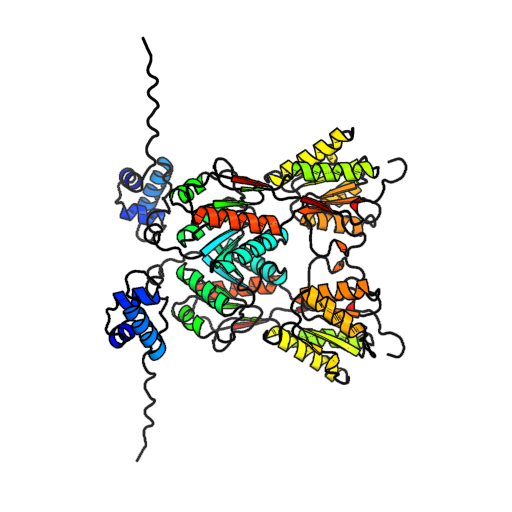 PRO A 1 249 ? 23.109 -15.703 -26.422 1 93.69 249 PRO A C 1
ATOM 1924 O O . PRO A 1 249 ? 23.234 -16.922 -26.594 1 93.69 249 PRO A O 1
ATOM 1927 N N . HIS A 1 250 ? 23.375 -15.133 -25.312 1 94.06 250 HIS A N 1
ATOM 1928 C CA . HIS A 1 250 ? 23.719 -15.867 -24.109 1 94.06 250 HIS A CA 1
ATOM 1929 C C . HIS A 1 250 ? 22.844 -15.438 -22.938 1 94.06 250 HIS A C 1
ATOM 1931 O O . HIS A 1 250 ? 23.328 -14.773 -22.016 1 94.06 250 HIS A O 1
ATOM 1937 N N . PRO A 1 251 ? 21.672 -15.938 -22.922 1 96.94 251 PRO A N 1
ATOM 1938 C CA . PRO A 1 251 ? 20.75 -15.508 -21.875 1 96.94 251 PRO A CA 1
ATOM 1939 C C . PRO A 1 251 ? 21.156 -16.016 -20.484 1 96.94 251 PRO A C 1
ATOM 1941 O O . PRO A 1 251 ? 21.797 -17.062 -20.359 1 96.94 251 PRO A O 1
ATOM 1944 N N . PRO A 1 252 ? 20.844 -15.258 -19.5 1 98.12 252 PRO A N 1
ATOM 1945 C CA . PRO A 1 252 ? 21.094 -15.727 -18.141 1 98.12 252 PRO A CA 1
ATOM 1946 C C . PRO A 1 252 ? 20.234 -16.922 -17.75 1 98.12 252 PRO A C 1
ATOM 1948 O O . PRO A 1 252 ? 19.141 -17.109 -18.297 1 98.12 252 PRO A O 1
ATOM 1951 N N . THR A 1 253 ? 20.766 -17.672 -16.828 1 98.31 253 THR A N 1
ATOM 1952 C CA . THR A 1 253 ? 20 -18.797 -16.297 1 98.31 253 THR A CA 1
ATOM 1953 C C . THR A 1 253 ? 19.422 -18.469 -14.93 1 98.31 253 THR A C 1
ATOM 1955 O O . THR A 1 253 ? 18.656 -19.25 -14.375 1 98.31 253 THR A O 1
ATOM 1958 N N . ALA A 1 254 ? 19.812 -17.297 -14.414 1 98.81 254 ALA A N 1
ATOM 1959 C CA . ALA A 1 254 ? 19.312 -16.812 -13.133 1 98.81 254 ALA A CA 1
ATOM 1960 C C . ALA A 1 254 ? 19.25 -15.281 -13.117 1 98.81 254 ALA A C 1
ATOM 1962 O O . ALA A 1 254 ? 20.031 -14.617 -13.812 1 98.81 254 ALA A O 1
ATOM 1963 N N . ILE A 1 255 ? 18.312 -14.766 -12.336 1 98.94 255 ILE A N 1
ATOM 1964 C CA . ILE A 1 255 ? 18.125 -13.32 -12.219 1 98.94 255 ILE A CA 1
ATOM 1965 C C . ILE A 1 255 ? 17.969 -12.938 -10.75 1 98.94 255 ILE A C 1
ATOM 1967 O O . ILE A 1 255 ? 17.234 -13.578 -10.008 1 98.94 255 ILE A O 1
ATOM 1971 N N . LEU A 1 256 ? 18.734 -11.992 -10.305 1 98.94 256 LEU A N 1
ATOM 1972 C CA . LEU A 1 256 ? 18.484 -11.258 -9.062 1 98.94 256 LEU A CA 1
ATOM 1973 C C . LEU A 1 256 ? 17.797 -9.93 -9.344 1 98.94 256 LEU A C 1
ATOM 1975 O O . LEU A 1 256 ? 18.359 -9.055 -10.008 1 98.94 256 LEU A O 1
ATOM 1979 N N . ALA A 1 257 ? 16.562 -9.789 -8.891 1 98.88 257 ALA A N 1
ATOM 1980 C CA . ALA A 1 257 ? 15.805 -8.555 -9.055 1 98.88 257 ALA A CA 1
ATOM 1981 C C . ALA A 1 257 ? 16 -7.629 -7.855 1 98.88 257 ALA A C 1
ATOM 1983 O O . ALA A 1 257 ? 15.852 -8.055 -6.707 1 98.88 257 ALA A O 1
ATOM 1984 N N . GLY A 1 258 ? 16.234 -6.41 -8.094 1 98.06 258 GLY A N 1
ATOM 1985 C CA . GLY A 1 258 ? 16.781 -5.5 -7.102 1 98.06 258 GLY A CA 1
ATOM 1986 C C . GLY A 1 258 ? 15.727 -4.934 -6.168 1 98.06 258 GLY A C 1
ATOM 1987 O O . GLY A 1 258 ? 16.047 -4.328 -5.148 1 98.06 258 GLY A O 1
ATOM 1988 N N . GLN A 1 259 ? 14.445 -5.066 -6.422 1 95.56 259 GLN A N 1
ATOM 1989 C CA . GLN A 1 259 ? 13.352 -4.672 -5.543 1 95.56 259 GLN A CA 1
ATOM 1990 C C . GLN A 1 259 ? 12.031 -5.293 -5.996 1 95.56 259 GLN A C 1
ATOM 1992 O O . GLN A 1 259 ? 11.969 -5.934 -7.047 1 95.56 259 GLN A O 1
ATOM 1997 N N . ASN A 1 260 ? 11 -5.172 -5.25 1 94.75 260 ASN A N 1
ATOM 1998 C CA . ASN A 1 260 ? 9.781 -5.969 -5.395 1 94.75 260 ASN A CA 1
ATOM 1999 C C . ASN A 1 260 ? 9.086 -5.691 -6.723 1 94.75 260 ASN A C 1
ATOM 2001 O O . ASN A 1 260 ? 8.641 -6.621 -7.398 1 94.75 260 ASN A O 1
ATOM 2005 N N . LEU A 1 261 ? 9.008 -4.453 -7.164 1 94.94 261 LEU A N 1
ATOM 2006 C CA . LEU A 1 261 ? 8.352 -4.168 -8.438 1 94.94 261 LEU A CA 1
ATOM 2007 C C . LEU A 1 261 ? 9.148 -4.758 -9.602 1 94.94 261 LEU A C 1
ATOM 2009 O O . LEU A 1 261 ? 8.57 -5.242 -10.57 1 94.94 261 LEU A O 1
ATOM 2013 N N . ILE A 1 262 ? 10.438 -4.672 -9.5 1 98.19 262 ILE A N 1
ATOM 2014 C CA . ILE A 1 262 ? 11.297 -5.293 -10.508 1 98.19 262 ILE A CA 1
ATOM 2015 C C . ILE A 1 262 ? 11.062 -6.801 -10.523 1 98.19 262 ILE A C 1
ATOM 2017 O O . ILE A 1 262 ? 10.93 -7.402 -11.594 1 98.19 262 ILE A O 1
ATOM 2021 N N . THR A 1 263 ? 10.984 -7.359 -9.359 1 98.5 263 THR A N 1
ATOM 2022 C CA . THR A 1 263 ? 10.719 -8.789 -9.258 1 98.5 263 THR A CA 1
ATOM 2023 C C . THR A 1 263 ? 9.422 -9.148 -9.977 1 98.5 263 THR A C 1
ATOM 2025 O O . THR A 1 263 ? 9.375 -10.125 -10.734 1 98.5 263 THR A O 1
ATOM 2028 N N . ILE A 1 264 ? 8.438 -8.367 -9.766 1 97.31 264 ILE A N 1
ATOM 2029 C CA . ILE A 1 264 ? 7.141 -8.617 -10.383 1 97.31 264 ILE A CA 1
ATOM 2030 C C . ILE A 1 264 ? 7.262 -8.531 -11.898 1 97.31 264 ILE A C 1
ATOM 2032 O O . ILE A 1 264 ? 6.727 -9.375 -12.625 1 97.31 264 ILE A O 1
ATOM 2036 N N . GLY A 1 265 ? 7.984 -7.531 -12.398 1 98.44 265 GLY A N 1
ATOM 2037 C CA . GLY A 1 265 ? 8.211 -7.422 -13.828 1 98.44 265 GLY A CA 1
ATOM 2038 C C . GLY A 1 265 ? 8.953 -8.617 -14.414 1 98.44 265 GLY A C 1
ATOM 2039 O O . GLY A 1 265 ? 8.617 -9.086 -15.5 1 98.44 265 GLY A O 1
ATOM 2040 N N . VAL A 1 266 ? 9.906 -9.078 -13.68 1 98.81 266 VAL A N 1
ATOM 2041 C CA . VAL A 1 266 ? 10.664 -10.25 -14.102 1 98.81 266 VAL A CA 1
ATOM 2042 C C . VAL A 1 266 ? 9.742 -11.469 -14.188 1 98.81 266 VAL A C 1
ATOM 2044 O O . VAL A 1 266 ? 9.805 -12.234 -15.148 1 98.81 266 VAL A O 1
ATOM 2047 N N . ILE A 1 267 ? 8.891 -11.633 -13.242 1 98.56 267 ILE A N 1
ATOM 2048 C CA . ILE A 1 267 ? 7.961 -12.75 -13.203 1 98.56 267 ILE A CA 1
ATOM 2049 C C . ILE A 1 267 ? 7.059 -12.719 -14.438 1 98.56 267 ILE A C 1
ATOM 2051 O O . ILE A 1 267 ? 6.875 -13.742 -15.102 1 98.56 267 ILE A O 1
ATOM 2055 N N . TYR A 1 268 ? 6.547 -11.539 -14.734 1 98.06 268 TYR A N 1
ATOM 2056 C CA . TYR A 1 268 ? 5.688 -11.414 -15.906 1 98.06 268 TYR A CA 1
ATOM 2057 C C . TYR A 1 268 ? 6.43 -11.82 -17.172 1 98.06 268 TYR A C 1
ATOM 2059 O O . TYR A 1 268 ? 5.883 -12.539 -18.016 1 98.06 268 TYR A O 1
ATOM 2067 N N . ALA A 1 269 ? 7.602 -11.375 -17.312 1 98.56 269 ALA A N 1
ATOM 2068 C CA . ALA A 1 269 ? 8.391 -11.664 -18.516 1 98.56 269 ALA A CA 1
ATOM 2069 C C . ALA A 1 269 ? 8.695 -13.156 -18.625 1 98.56 269 ALA A C 1
ATOM 2071 O O . ALA A 1 269 ? 8.586 -13.742 -19.703 1 98.56 269 ALA A O 1
ATOM 2072 N N . LEU A 1 270 ? 9.094 -13.758 -17.516 1 98.5 270 LEU A N 1
ATOM 2073 C CA . LEU A 1 270 ? 9.422 -15.18 -17.516 1 98.5 270 LEU A CA 1
ATOM 2074 C C . LEU A 1 270 ? 8.195 -16.016 -17.859 1 98.5 270 LEU A C 1
ATOM 2076 O O . LEU A 1 270 ? 8.289 -16.969 -18.625 1 98.5 270 LEU A O 1
ATOM 2080 N N . ARG A 1 271 ? 7.113 -15.656 -17.312 1 97.31 271 ARG A N 1
ATOM 2081 C CA . ARG A 1 271 ? 5.875 -16.375 -17.594 1 97.31 271 ARG A CA 1
ATOM 2082 C C . ARG A 1 271 ? 5.48 -16.234 -19.062 1 97.31 271 ARG A C 1
ATOM 2084 O O . ARG A 1 271 ? 5.082 -17.219 -19.688 1 97.31 271 ARG A O 1
ATOM 2091 N N . ALA A 1 272 ? 5.559 -15.055 -19.516 1 96.5 272 ALA A N 1
ATOM 2092 C CA . ALA A 1 272 ? 5.223 -14.812 -20.922 1 96.5 272 ALA A CA 1
ATOM 2093 C C . ALA A 1 272 ? 6.098 -15.656 -21.844 1 96.5 272 ALA A C 1
ATOM 2095 O O . ALA A 1 272 ? 5.645 -16.094 -22.906 1 96.5 272 ALA A O 1
ATOM 2096 N N . ALA A 1 273 ? 7.289 -15.953 -21.422 1 97.56 273 ALA A N 1
ATOM 2097 C CA . ALA A 1 273 ? 8.25 -16.703 -22.234 1 97.56 273 ALA A CA 1
ATOM 2098 C C . ALA A 1 273 ? 8.188 -18.188 -21.922 1 97.56 273 ALA A C 1
ATOM 2100 O O . ALA A 1 273 ? 8.859 -19 -22.562 1 97.56 273 ALA A O 1
ATOM 2101 N N . GLY A 1 274 ? 7.41 -18.547 -20.953 1 97.12 274 GLY A N 1
ATOM 2102 C CA . GLY A 1 274 ? 7.348 -19.922 -20.516 1 97.12 274 GLY A CA 1
ATOM 2103 C C . GLY A 1 274 ? 8.617 -20.391 -19.812 1 97.12 274 GLY A C 1
ATOM 2104 O O . GLY A 1 274 ? 8.992 -21.562 -19.922 1 97.12 274 GLY A O 1
ATOM 2105 N N . LEU A 1 275 ? 9.305 -19.5 -19.109 1 97.81 275 LEU A N 1
ATOM 2106 C CA . LEU A 1 275 ? 10.617 -19.812 -18.562 1 97.81 275 LEU A CA 1
ATOM 2107 C C . LEU A 1 275 ? 10.586 -19.734 -17.031 1 97.81 275 LEU A C 1
ATOM 2109 O O . LEU A 1 275 ? 11.633 -19.781 -16.391 1 97.81 275 LEU A O 1
ATOM 2113 N N . GLU A 1 276 ? 9.406 -19.578 -16.391 1 97.19 276 GLU A N 1
ATOM 2114 C CA . GLU A 1 276 ? 9.281 -19.359 -14.953 1 97.19 276 GLU A CA 1
ATOM 2115 C C . GLU A 1 276 ? 9.828 -20.547 -14.164 1 97.19 276 GLU A C 1
ATOM 2117 O O . GLU A 1 276 ? 10.211 -20.391 -13 1 97.19 276 GLU A O 1
ATOM 2122 N N . ARG A 1 277 ? 9.969 -21.703 -14.789 1 97 277 ARG A N 1
ATOM 2123 C CA . ARG A 1 277 ? 10.469 -22.875 -14.086 1 97 277 ARG A CA 1
ATOM 2124 C C . ARG A 1 277 ? 11.859 -23.25 -14.586 1 97 277 ARG A C 1
ATOM 2126 O O . ARG A 1 277 ? 12.398 -24.297 -14.211 1 97 277 ARG A O 1
ATOM 2133 N N . SER A 1 278 ? 12.453 -22.453 -15.438 1 97.38 278 SER A N 1
ATOM 2134 C CA . SER A 1 278 ? 13.742 -22.797 -16.031 1 97.38 278 SER A CA 1
ATOM 2135 C C . SER A 1 278 ? 14.789 -21.734 -15.719 1 97.38 278 SER A C 1
ATOM 2137 O O . SER A 1 278 ? 15.992 -22.016 -15.727 1 97.38 278 SER A O 1
ATOM 2139 N N . VAL A 1 279 ? 14.336 -20.562 -15.5 1 98.5 279 VAL A N 1
ATOM 2140 C CA . VAL A 1 279 ? 15.219 -19.484 -15.086 1 98.5 279 VAL A CA 1
ATOM 2141 C C . VAL A 1 279 ? 15.023 -19.188 -13.602 1 98.5 279 VAL A C 1
ATOM 2143 O O . VAL A 1 279 ? 13.906 -18.906 -13.156 1 98.5 279 VAL A O 1
ATOM 2146 N N . ALA A 1 280 ? 16.109 -19.281 -12.852 1 98.88 280 ALA A N 1
ATOM 2147 C CA . ALA A 1 280 ? 16.016 -19.047 -11.414 1 98.88 280 ALA A CA 1
ATOM 2148 C C . ALA A 1 280 ? 15.836 -17.562 -11.117 1 98.88 280 ALA A C 1
ATOM 2150 O O . ALA A 1 280 ? 16.328 -16.703 -11.859 1 98.88 280 ALA A O 1
ATOM 2151 N N . LEU A 1 281 ? 15.109 -17.266 -10.031 1 98.94 281 LEU A N 1
ATOM 2152 C CA . LEU A 1 281 ? 14.789 -15.891 -9.672 1 98.94 281 LEU A CA 1
ATOM 2153 C C . LEU A 1 281 ? 14.867 -15.695 -8.164 1 98.94 281 LEU A C 1
ATOM 2155 O O . LEU A 1 281 ? 14.281 -16.469 -7.398 1 98.94 281 LEU A O 1
ATOM 2159 N N . ILE A 1 282 ? 15.617 -14.766 -7.699 1 98.94 282 ILE A N 1
ATOM 2160 C CA . ILE A 1 282 ? 15.562 -14.234 -6.34 1 98.94 282 ILE A CA 1
ATOM 2161 C C . ILE A 1 282 ? 15.219 -12.75 -6.379 1 98.94 282 ILE A C 1
ATOM 2163 O O . ILE A 1 282 ? 15.82 -11.984 -7.137 1 98.94 282 ILE A O 1
ATOM 2167 N N . GLY A 1 283 ? 14.203 -12.406 -5.707 1 98.62 283 GLY A N 1
ATOM 2168 C CA . GLY A 1 283 ? 13.852 -11 -5.586 1 98.62 283 GLY A CA 1
ATOM 2169 C C . GLY A 1 283 ? 14.352 -10.367 -4.301 1 98.62 283 GLY A C 1
ATOM 2170 O O . GLY A 1 283 ? 14.398 -11.023 -3.258 1 98.62 283 GLY A O 1
ATOM 2171 N N . PHE A 1 284 ? 14.742 -9.078 -4.395 1 97 284 PHE A N 1
ATOM 2172 C CA . PHE A 1 284 ? 15.016 -8.305 -3.191 1 97 284 PHE A CA 1
ATOM 2173 C C . PHE A 1 284 ? 13.758 -7.613 -2.688 1 97 284 PHE A C 1
ATOM 2175 O O . PHE A 1 284 ? 13.039 -6.973 -3.459 1 97 284 PHE A O 1
ATOM 2182 N N . ASP A 1 285 ? 13.406 -7.758 -1.367 1 94.25 285 ASP A N 1
ATOM 2183 C CA . ASP A 1 285 ? 12.195 -7.297 -0.699 1 94.25 285 ASP A CA 1
ATOM 2184 C C . ASP A 1 285 ? 11.039 -8.273 -0.923 1 94.25 285 ASP A C 1
ATOM 2186 O O . ASP A 1 285 ? 10.625 -8.5 -2.062 1 94.25 285 ASP A O 1
ATOM 2190 N N . ASP A 1 286 ? 10.531 -8.75 0.1 1 93.81 286 ASP A N 1
ATOM 2191 C CA . ASP A 1 286 ? 9.383 -9.648 0.005 1 93.81 286 ASP A CA 1
ATOM 2192 C C . ASP A 1 286 ? 8.117 -8.891 -0.365 1 93.81 286 ASP A C 1
ATOM 2194 O O . ASP A 1 286 ? 8.07 -7.66 -0.264 1 93.81 286 ASP A O 1
ATOM 2198 N N . PHE A 1 287 ? 7.137 -9.609 -0.896 1 91.12 287 PHE A N 1
ATOM 2199 C CA . PHE A 1 287 ? 5.875 -9 -1.312 1 91.12 287 PHE A CA 1
ATOM 2200 C C . PHE A 1 287 ? 4.727 -9.992 -1.172 1 91.12 287 PHE A C 1
ATOM 2202 O O . PHE A 1 287 ? 4.945 -11.203 -1.108 1 91.12 287 PHE A O 1
ATOM 2209 N N . ASP A 1 288 ? 3.551 -9.461 -1.142 1 88.94 288 ASP A N 1
ATOM 2210 C CA . ASP A 1 288 ? 2.365 -10.273 -0.897 1 88.94 288 ASP A CA 1
ATOM 2211 C C . ASP A 1 288 ? 2.17 -11.305 -2.004 1 88.94 288 ASP A C 1
ATOM 2213 O O . ASP A 1 288 ? 2.322 -10.992 -3.186 1 88.94 288 ASP A O 1
ATOM 2217 N N . LEU A 1 289 ? 1.854 -12.523 -1.633 1 94.12 289 LEU A N 1
ATOM 2218 C CA . LEU A 1 289 ? 1.455 -13.641 -2.48 1 94.12 289 LEU A CA 1
ATOM 2219 C C . LEU A 1 289 ? 2.664 -14.25 -3.188 1 94.12 289 LEU A C 1
ATOM 2221 O O . LEU A 1 289 ? 2.514 -15.133 -4.035 1 94.12 289 LEU A O 1
ATOM 2225 N N . ALA A 1 290 ? 3.842 -13.805 -2.848 1 96.19 290 ALA A N 1
ATOM 2226 C CA . ALA A 1 290 ? 5.047 -14.383 -3.439 1 96.19 290 ALA A CA 1
ATOM 2227 C C . ALA A 1 290 ? 5.105 -15.891 -3.207 1 96.19 290 ALA A C 1
ATOM 2229 O O . ALA A 1 290 ? 5.594 -16.641 -4.055 1 96.19 290 ALA A O 1
ATOM 2230 N N . ASP A 1 291 ? 4.594 -16.297 -2.113 1 96.12 291 ASP A N 1
ATOM 2231 C CA . ASP A 1 291 ? 4.641 -17.703 -1.701 1 96.12 291 ASP A CA 1
ATOM 2232 C C . ASP A 1 291 ? 3.588 -18.531 -2.434 1 96.12 291 ASP A C 1
ATOM 2234 O O . ASP A 1 291 ? 3.643 -19.75 -2.432 1 96.12 291 ASP A O 1
ATOM 2238 N N . LEU A 1 292 ? 2.693 -17.891 -3.143 1 95.06 292 LEU A N 1
ATOM 2239 C CA . LEU A 1 292 ? 1.595 -18.609 -3.783 1 95.06 292 LEU A CA 1
ATOM 2240 C C . LEU A 1 292 ? 1.816 -18.703 -5.289 1 95.06 292 LEU A C 1
ATOM 2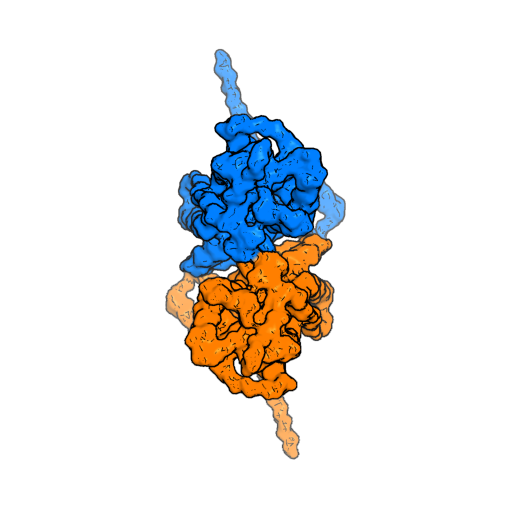242 O O . LEU A 1 292 ? 1.056 -19.375 -5.992 1 95.06 292 LEU A O 1
ATOM 2246 N N . LEU A 1 293 ? 2.809 -18.062 -5.746 1 96.44 293 LEU A N 1
ATOM 2247 C CA . LEU A 1 293 ? 3.121 -18.141 -7.168 1 96.44 293 LEU A CA 1
ATOM 2248 C C . LEU A 1 293 ? 3.711 -19.5 -7.512 1 96.44 293 LEU A C 1
ATOM 2250 O O . LEU A 1 293 ? 3.975 -20.312 -6.621 1 96.44 293 LEU A O 1
ATOM 2254 N N . ASP A 1 294 ? 3.744 -19.734 -8.82 1 93.31 294 ASP A N 1
ATOM 2255 C CA . ASP A 1 294 ? 4.328 -20.984 -9.312 1 93.31 294 ASP A CA 1
ATOM 2256 C C . ASP A 1 294 ? 5.457 -20.703 -10.297 1 93.31 294 ASP A C 1
ATOM 2258 O O . ASP A 1 294 ? 5.203 -20.375 -11.461 1 93.31 294 ASP A O 1
ATOM 2262 N N . PRO A 1 295 ? 6.672 -21 -9.875 1 97 295 PRO A N 1
ATOM 2263 C CA . PRO A 1 295 ? 7.094 -21.391 -8.531 1 97 295 PRO A CA 1
ATOM 2264 C C . PRO A 1 295 ? 6.961 -20.25 -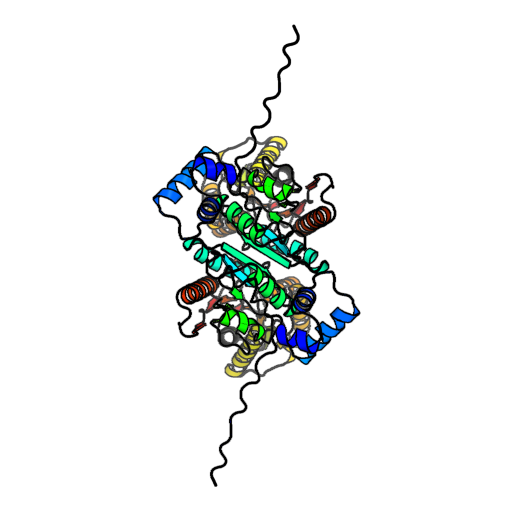7.52 1 97 295 PRO A C 1
ATOM 2266 O O . PRO A 1 295 ? 6.902 -19.078 -7.906 1 97 295 PRO A O 1
ATOM 2269 N N . PRO A 1 296 ? 6.863 -20.672 -6.223 1 97.81 296 PRO A N 1
ATOM 2270 C CA . PRO A 1 296 ? 6.949 -19.609 -5.215 1 97.81 296 PRO A CA 1
ATOM 2271 C C . PRO A 1 296 ? 8.273 -18.859 -5.262 1 97.81 296 PRO A C 1
ATOM 2273 O O . PRO A 1 296 ? 9.32 -19.453 -5.531 1 97.81 296 PRO A O 1
ATOM 2276 N N . VAL A 1 297 ? 8.219 -17.609 -4.969 1 98.56 297 VAL A N 1
ATOM 2277 C CA . VAL A 1 297 ? 9.352 -16.734 -5.285 1 98.56 297 VAL A CA 1
ATOM 2278 C C . VAL A 1 297 ? 10.281 -16.641 -4.074 1 98.56 297 VAL A C 1
ATOM 2280 O O . VAL A 1 297 ? 9.844 -16.266 -2.982 1 98.56 297 VAL A O 1
ATOM 2283 N N . SER A 1 298 ? 11.531 -16.969 -4.238 1 98.88 298 SER A N 1
ATOM 2284 C CA . SER A 1 298 ? 12.57 -16.734 -3.24 1 98.88 298 SER A CA 1
ATOM 2285 C C . SER A 1 298 ? 12.953 -15.266 -3.168 1 98.88 298 SER A C 1
ATOM 2287 O O . SER A 1 298 ? 13.031 -14.586 -4.195 1 98.88 298 SER A O 1
ATOM 2289 N N . VAL A 1 299 ? 13.18 -14.836 -1.945 1 98.62 299 VAL A N 1
ATOM 2290 C CA . VAL A 1 299 ? 13.445 -13.414 -1.806 1 98.62 299 VAL A CA 1
ATOM 2291 C C . VAL A 1 299 ? 14.5 -13.188 -0.725 1 98.62 299 VAL A C 1
ATOM 2293 O O . VAL A 1 299 ? 14.719 -14.055 0.126 1 98.62 299 VAL A O 1
ATOM 2296 N N . ILE A 1 300 ? 15.227 -12.078 -0.854 1 98.44 300 ILE A N 1
ATOM 2297 C CA . ILE A 1 300 ? 15.852 -11.453 0.304 1 98.44 300 ILE A CA 1
ATOM 2298 C C . ILE A 1 300 ? 14.828 -10.594 1.041 1 98.44 300 ILE A C 1
ATOM 2300 O O . ILE A 1 300 ? 14.383 -9.562 0.525 1 98.44 300 ILE A O 1
ATOM 2304 N N . SER A 1 301 ? 14.445 -11.047 2.154 1 96.44 301 SER A N 1
ATOM 2305 C CA . SER A 1 301 ? 13.398 -10.359 2.908 1 96.44 301 SER A CA 1
ATOM 2306 C C . SER A 1 301 ? 14 -9.477 3.996 1 96.44 301 SER A C 1
ATOM 2308 O O . SER A 1 301 ? 14.852 -9.914 4.77 1 96.44 301 SER A O 1
ATOM 2310 N N . GLN A 1 302 ? 13.469 -8.266 3.861 1 92.19 302 GLN A N 1
ATOM 2311 C CA . GLN A 1 302 ? 13.789 -7.355 4.953 1 92.19 302 GLN A CA 1
ATOM 2312 C C . GLN A 1 302 ? 12.75 -7.434 6.066 1 92.19 302 GLN A C 1
ATOM 2314 O O . GLN A 1 302 ? 11.57 -7.652 5.801 1 92.19 302 GLN A O 1
ATOM 2319 N N . GLU A 1 303 ? 13.125 -7.422 7.262 1 90.06 303 GLU A N 1
ATOM 2320 C CA . GLU A 1 303 ? 12.156 -7.402 8.352 1 90.06 303 GLU A CA 1
ATOM 2321 C C . GLU A 1 303 ? 11.555 -6.012 8.531 1 90.06 303 GLU A C 1
ATOM 2323 O O . GLU A 1 303 ? 11.852 -5.32 9.516 1 90.06 303 GLU A O 1
ATOM 2328 N N . VAL A 1 304 ? 10.602 -5.676 7.633 1 89.25 304 VAL A N 1
ATOM 2329 C CA . VAL A 1 304 ? 10.023 -4.344 7.516 1 89.25 304 VAL A CA 1
ATOM 2330 C C . VAL A 1 304 ? 9.367 -3.945 8.836 1 89.25 304 VAL A C 1
ATOM 2332 O O . VAL A 1 304 ? 9.367 -2.768 9.203 1 89.25 304 VAL A O 1
ATOM 2335 N N . GLU A 1 305 ? 8.773 -4.918 9.484 1 90.06 305 GLU A N 1
ATOM 2336 C CA . GLU A 1 305 ? 8.164 -4.664 10.789 1 90.06 305 GLU A CA 1
ATOM 2337 C C . GLU A 1 305 ? 9.188 -4.113 11.773 1 90.06 305 GLU A C 1
ATOM 2339 O O . GLU A 1 305 ? 8.898 -3.186 12.531 1 90.06 305 GLU A O 1
ATOM 2344 N N . GLN A 1 306 ? 10.32 -4.641 11.703 1 92.69 306 GLN A N 1
ATOM 2345 C CA . GLN A 1 306 ? 11.383 -4.191 12.594 1 92.69 306 GLN A CA 1
ATOM 2346 C C . GLN A 1 306 ? 11.883 -2.807 12.203 1 92.69 306 GLN A C 1
ATOM 2348 O O . GLN A 1 306 ? 12.211 -1.991 13.07 1 92.69 306 GLN A O 1
ATOM 2353 N N . ILE A 1 307 ? 11.938 -2.574 10.945 1 93.81 307 ILE A N 1
ATOM 2354 C CA . ILE A 1 307 ? 12.383 -1.268 10.469 1 93.81 307 ILE A CA 1
ATOM 2355 C C . ILE A 1 307 ? 11.461 -0.18 11.016 1 93.81 307 ILE A C 1
ATOM 2357 O O . ILE A 1 307 ? 11.93 0.794 11.609 1 93.81 307 ILE A O 1
ATOM 2361 N N . GLY A 1 308 ? 10.195 -0.357 10.844 1 94.44 308 GLY A N 1
ATOM 2362 C CA . GLY A 1 308 ? 9.227 0.618 11.312 1 94.44 308 GLY A CA 1
ATOM 2363 C C . GLY A 1 308 ? 9.242 0.799 12.82 1 94.44 308 GLY A C 1
ATOM 2364 O O . GLY A 1 308 ? 9.203 1.927 13.32 1 94.44 308 GLY A O 1
ATOM 2365 N N . ALA A 1 309 ? 9.305 -0.308 13.516 1 94.25 309 ALA A N 1
ATOM 2366 C CA . ALA A 1 309 ? 9.336 -0.265 14.969 1 94.25 309 ALA A CA 1
ATOM 2367 C C . ALA A 1 309 ? 10.586 0.454 15.477 1 94.25 309 ALA A C 1
ATOM 2369 O O . ALA A 1 309 ? 10.508 1.27 16.391 1 94.25 309 ALA A O 1
ATOM 2370 N N . LEU A 1 310 ? 11.688 0.155 14.883 1 95.88 310 LEU A N 1
ATOM 2371 C CA . LEU A 1 310 ? 12.953 0.782 15.266 1 95.88 310 LEU A CA 1
ATOM 2372 C C . LEU A 1 310 ? 12.93 2.275 14.961 1 95.88 310 LEU A C 1
ATOM 2374 O O . LEU A 1 310 ? 13.398 3.086 15.758 1 95.88 310 LEU A O 1
ATOM 2378 N N . ALA A 1 311 ? 12.43 2.643 13.805 1 97.06 311 ALA A N 1
ATOM 2379 C CA . ALA A 1 311 ? 12.344 4.047 13.414 1 97.06 311 ALA A CA 1
ATOM 2380 C C . ALA A 1 311 ? 11.5 4.84 14.406 1 97.06 311 ALA A C 1
ATOM 2382 O O . ALA A 1 311 ? 11.898 5.922 14.852 1 97.06 311 ALA A O 1
ATOM 2383 N N . ALA A 1 312 ? 10.359 4.262 14.75 1 96.25 312 ALA A N 1
ATOM 2384 C CA . ALA A 1 312 ? 9.477 4.91 15.719 1 96.25 312 ALA A CA 1
ATOM 2385 C C . ALA A 1 312 ? 10.141 5.023 17.078 1 96.25 312 ALA A C 1
ATOM 2387 O O . ALA A 1 312 ? 10.086 6.074 17.719 1 96.25 312 ALA A O 1
ATOM 2388 N N . SER A 1 313 ? 10.758 3.941 17.469 1 95.56 313 SER A N 1
ATOM 2389 C CA . SER A 1 313 ? 11.422 3.912 18.766 1 95.56 313 SER A CA 1
ATOM 2390 C C . SER A 1 313 ? 12.508 4.977 18.859 1 95.56 313 SER A C 1
ATOM 2392 O O . SER A 1 313 ? 12.602 5.703 19.844 1 95.56 313 SER A O 1
ATOM 2394 N N . LEU A 1 314 ? 13.32 5.094 17.859 1 96.75 314 LEU A N 1
ATOM 2395 C CA . LEU A 1 314 ? 14.383 6.086 17.828 1 96.75 314 LEU A CA 1
ATOM 2396 C C . LEU A 1 314 ? 13.812 7.5 17.844 1 96.75 314 LEU A C 1
ATOM 2398 O O . LEU A 1 314 ? 14.328 8.383 18.531 1 96.75 314 LEU A O 1
ATOM 2402 N N . LEU A 1 315 ? 12.781 7.691 17.047 1 96.88 315 LEU A N 1
ATOM 2403 C CA . LEU A 1 315 ? 12.148 9.008 16.969 1 96.88 315 LEU A CA 1
ATOM 2404 C C . LEU A 1 315 ? 11.625 9.445 18.328 1 96.88 315 LEU A C 1
ATOM 2406 O O . LEU A 1 315 ? 11.922 10.555 18.781 1 96.88 315 LEU A O 1
ATOM 2410 N N . PHE A 1 316 ? 10.922 8.578 18.984 1 95.56 316 PHE A N 1
ATOM 2411 C CA . PHE A 1 316 ? 10.305 8.922 20.266 1 95.56 316 PHE A CA 1
ATOM 2412 C C . PHE A 1 316 ? 11.359 9.086 21.359 1 95.56 316 PHE A C 1
ATOM 2414 O O . PHE A 1 316 ? 11.242 9.961 22.219 1 95.56 316 PHE A O 1
ATOM 2421 N N . ALA A 1 317 ? 12.375 8.227 21.328 1 95.25 317 ALA A N 1
ATOM 2422 C CA . ALA A 1 317 ? 13.484 8.383 22.266 1 95.25 317 ALA A CA 1
ATOM 2423 C C . ALA A 1 317 ? 14.133 9.758 22.125 1 95.25 317 ALA A C 1
ATOM 2425 O O . ALA A 1 317 ? 14.414 10.422 23.125 1 95.25 317 ALA A O 1
ATOM 2426 N N . ARG A 1 318 ? 14.32 10.156 20.891 1 94.44 318 ARG A N 1
ATOM 2427 C CA . ARG A 1 318 ? 14.961 11.438 20.641 1 94.44 318 ARG A CA 1
ATOM 2428 C C . ARG A 1 318 ? 14.039 12.594 21.016 1 94.44 318 ARG A C 1
ATOM 2430 O O . ARG A 1 318 ? 14.508 13.633 21.5 1 94.44 318 ARG A O 1
ATOM 2437 N N . MET A 1 319 ? 12.773 12.445 20.766 1 91.31 319 MET A N 1
ATOM 2438 C CA . MET A 1 319 ? 11.797 13.453 21.188 1 91.31 319 MET A CA 1
ATOM 2439 C C . MET A 1 319 ? 11.812 13.625 22.703 1 91.31 319 MET A C 1
ATOM 2441 O O . MET A 1 319 ? 11.672 14.742 23.203 1 91.31 319 MET A O 1
ATOM 2445 N N . ASP A 1 320 ? 12.008 12.547 23.375 1 91.31 320 ASP A N 1
ATOM 2446 C CA . ASP A 1 320 ? 12.016 12.555 24.844 1 91.31 320 ASP A CA 1
ATOM 2447 C C . ASP A 1 320 ? 13.344 13.086 25.375 1 91.31 320 ASP A C 1
ATOM 2449 O O . ASP A 1 320 ? 13.383 13.75 26.422 1 91.31 320 ASP A O 1
ATOM 2453 N N . ASP A 1 321 ? 14.422 12.75 24.672 1 93.5 321 ASP A N 1
ATOM 2454 C CA . ASP A 1 321 ? 15.758 13.188 25.078 1 93.5 321 ASP A CA 1
ATOM 2455 C C . ASP A 1 321 ? 16.594 13.57 23.859 1 93.5 321 ASP A C 1
ATOM 2457 O O . ASP A 1 321 ? 17.328 12.734 23.312 1 93.5 321 ASP A O 1
ATOM 2461 N N . PRO A 1 322 ? 16.625 14.812 23.516 1 89.44 322 PRO A N 1
ATOM 2462 C CA . PRO A 1 322 ? 17.344 15.281 22.328 1 89.44 322 PRO A CA 1
ATOM 2463 C C . PRO A 1 322 ? 18.859 15.117 22.453 1 89.44 322 PRO A C 1
ATOM 2465 O O . PRO A 1 322 ? 19.578 15.234 21.469 1 89.44 322 PRO A O 1
ATOM 2468 N N . SER A 1 323 ? 19.359 14.82 23.625 1 90.62 323 SER A N 1
ATOM 2469 C CA . SER A 1 323 ? 20.797 14.789 23.859 1 90.62 323 SER A CA 1
ATOM 2470 C C . SER A 1 323 ? 21.375 13.398 23.594 1 90.62 323 SER A C 1
ATOM 2472 O O . SER A 1 323 ? 22.594 13.219 23.578 1 90.62 323 SER A O 1
ATOM 2474 N N . LEU A 1 324 ? 20.547 12.438 23.297 1 93.12 324 LEU A N 1
ATOM 2475 C CA . LEU A 1 324 ? 21.031 11.086 23.016 1 93.12 324 LEU A CA 1
ATOM 2476 C C . LEU A 1 324 ? 21.984 11.086 21.828 1 93.12 324 LEU A C 1
ATOM 2478 O O . LEU A 1 324 ? 21.828 11.883 20.891 1 93.12 324 LEU A O 1
ATOM 2482 N N . PRO A 1 325 ? 22.984 10.25 21.891 1 94.75 325 PRO A N 1
ATOM 2483 C CA . PRO A 1 325 ? 23.875 10.156 20.734 1 94.75 325 PRO A CA 1
ATOM 2484 C C . PRO A 1 325 ? 23.172 9.68 19.469 1 94.75 325 PRO A C 1
ATOM 2486 O O . PRO A 1 325 ? 22.234 8.883 19.547 1 94.75 325 PRO A O 1
ATOM 2489 N N . ILE A 1 326 ? 23.688 10.188 18.391 1 95.06 326 ILE A N 1
ATOM 2490 C CA . ILE A 1 326 ? 23.156 9.758 17.094 1 95.06 326 ILE A CA 1
ATOM 2491 C C . ILE A 1 326 ? 23.453 8.273 16.891 1 95.06 326 ILE A C 1
ATOM 2493 O O . ILE A 1 326 ? 24.531 7.793 17.219 1 95.06 326 ILE A O 1
ATOM 2497 N N . GLN A 1 327 ? 22.438 7.586 16.297 1 95.81 327 GLN A N 1
ATOM 2498 C CA . GLN A 1 327 ? 22.547 6.141 16.125 1 95.81 327 GLN A CA 1
ATOM 2499 C C . GLN A 1 327 ? 22.156 5.719 14.719 1 95.81 327 GLN A C 1
ATOM 2501 O O . GLN A 1 327 ? 21.219 6.285 14.133 1 95.81 327 GLN A O 1
ATOM 2506 N N . THR A 1 328 ? 22.938 4.801 14.219 1 96.12 328 THR A N 1
ATOM 2507 C CA . THR A 1 328 ? 22.547 4.062 13.023 1 96.12 328 THR A CA 1
ATOM 2508 C C . THR A 1 328 ? 22.266 2.602 13.359 1 96.12 328 THR A C 1
ATOM 2510 O O . THR A 1 328 ? 23.141 1.882 13.836 1 96.12 328 THR A O 1
ATOM 2513 N N . ALA A 1 329 ? 21.047 2.205 13.219 1 95.81 329 ALA A N 1
ATOM 2514 C CA . ALA A 1 329 ? 20.656 0.817 13.445 1 95.81 329 ALA A CA 1
ATOM 2515 C C . ALA A 1 329 ? 20.469 0.079 12.117 1 95.81 329 ALA A C 1
ATOM 2517 O O . ALA A 1 329 ? 20.062 0.675 11.117 1 95.81 329 ALA A O 1
ATOM 2518 N N . TYR A 1 330 ? 20.797 -1.191 12.133 1 95.44 330 TYR A N 1
ATOM 2519 C CA . TYR A 1 330 ? 20.609 -2.041 10.961 1 95.44 330 TYR A CA 1
ATOM 2520 C C . TYR A 1 330 ? 19.562 -3.109 11.227 1 95.44 330 TYR A C 1
ATOM 2522 O O . TYR A 1 330 ? 19.672 -3.875 12.188 1 95.44 330 TYR A O 1
ATOM 2530 N N . ALA A 1 331 ? 18.531 -3.092 10.422 1 94.56 331 ALA A N 1
ATOM 2531 C CA . ALA A 1 331 ? 17.516 -4.133 10.523 1 94.56 331 ALA A CA 1
ATOM 2532 C C . ALA A 1 331 ? 18.016 -5.449 9.938 1 94.56 331 ALA A C 1
ATOM 2534 O O . ALA A 1 331 ? 18.797 -5.457 8.984 1 94.56 331 ALA A O 1
ATOM 2535 N N . PRO A 1 332 ? 17.5 -6.508 10.5 1 94.81 332 PRO A N 1
ATOM 2536 C CA . PRO A 1 332 ? 17.906 -7.809 9.969 1 94.81 332 PRO A CA 1
ATOM 2537 C C . PRO A 1 332 ? 17.266 -8.125 8.617 1 94.81 332 PRO A C 1
ATOM 2539 O O . PRO A 1 332 ? 16.234 -7.551 8.273 1 94.81 332 PRO A O 1
ATOM 2542 N N . TRP A 1 333 ? 17.922 -8.945 7.875 1 95.56 333 TRP A N 1
ATOM 2543 C CA . TRP A 1 333 ? 17.422 -9.516 6.629 1 95.56 333 TRP A CA 1
ATOM 2544 C C . TRP A 1 333 ? 17.703 -11.008 6.559 1 95.56 333 TRP A C 1
ATOM 2546 O O . TRP A 1 333 ? 18.531 -11.531 7.312 1 95.56 333 TRP A O 1
ATOM 2556 N N . ARG A 1 334 ? 16.953 -11.672 5.758 1 97.38 334 ARG A N 1
ATOM 2557 C CA . ARG A 1 334 ? 17.203 -13.102 5.555 1 97.38 334 ARG A CA 1
ATOM 2558 C C . ARG A 1 334 ? 16.859 -13.516 4.129 1 97.38 334 ARG A C 1
ATOM 2560 O O . ARG A 1 334 ? 16.016 -12.883 3.477 1 97.38 334 ARG A O 1
ATOM 2567 N N . LEU A 1 335 ? 17.531 -14.539 3.693 1 98.38 335 LEU A N 1
ATOM 2568 C CA . LEU A 1 335 ? 17.141 -15.211 2.459 1 98.38 335 LEU A CA 1
ATOM 2569 C C . LEU A 1 335 ? 16.016 -16.203 2.717 1 98.38 335 LEU A C 1
ATOM 2571 O O . LEU A 1 335 ? 16.172 -17.125 3.527 1 98.38 335 LEU A O 1
ATOM 2575 N N . VAL A 1 336 ? 14.906 -15.992 2.123 1 98.56 336 VAL A N 1
ATOM 2576 C CA . VAL A 1 336 ? 13.773 -16.906 2.209 1 98.56 336 VAL A CA 1
ATOM 2577 C C . VAL A 1 336 ? 13.695 -17.75 0.944 1 98.56 336 VAL A C 1
ATOM 2579 O O . VAL A 1 336 ? 13.203 -17.297 -0.089 1 98.56 336 VAL A O 1
ATOM 2582 N N . ALA A 1 337 ? 14.102 -18.969 1.063 1 98.69 337 ALA A N 1
ATOM 2583 C CA . ALA A 1 337 ? 14.062 -19.906 -0.057 1 98.69 337 ALA A CA 1
ATOM 2584 C C . ALA A 1 337 ? 12.672 -20.5 -0.225 1 98.69 337 ALA A C 1
ATOM 2586 O O . ALA A 1 337 ? 12.164 -21.172 0.678 1 98.69 337 ALA A O 1
ATOM 2587 N N . ARG A 1 338 ? 12.031 -20.266 -1.454 1 98.31 338 ARG A N 1
ATOM 2588 C CA . ARG A 1 338 ? 10.672 -20.75 -1.645 1 98.31 338 ARG A CA 1
ATOM 2589 C C . ARG A 1 338 ? 10.578 -21.688 -2.842 1 98.31 338 ARG A C 1
ATOM 2591 O O . ARG A 1 338 ? 9.648 -22.484 -2.941 1 98.31 338 ARG A O 1
ATOM 2598 N N . GLY A 1 339 ? 11.523 -21.516 -3.773 1 98.5 339 GLY A N 1
ATOM 2599 C CA . GLY A 1 339 ? 11.453 -22.391 -4.938 1 98.5 339 GLY A CA 1
ATOM 2600 C C . GLY A 1 339 ? 12.102 -21.797 -6.172 1 98.5 339 GLY A C 1
ATOM 2601 O O . GLY A 1 339 ? 12.891 -22.453 -6.848 1 98.5 339 GLY A O 1
ATOM 2602 N N . SER A 1 340 ? 11.836 -20.516 -6.438 1 98.81 340 SER A N 1
ATOM 2603 C CA . SER A 1 340 ? 12.297 -19.906 -7.672 1 98.81 340 SER A CA 1
ATOM 2604 C C . SER A 1 340 ? 13.812 -19.719 -7.668 1 98.81 340 SER A C 1
ATOM 2606 O O . SER A 1 340 ? 14.453 -19.766 -8.719 1 98.81 340 SER A O 1
ATOM 2608 N N . GLY A 1 341 ? 14.422 -19.469 -6.488 1 98.69 341 GLY A N 1
ATOM 2609 C CA . GLY A 1 341 ? 15.859 -19.297 -6.367 1 98.69 341 GLY A CA 1
ATOM 2610 C C . GLY A 1 341 ? 16.625 -20.609 -6.324 1 98.69 341 GLY A C 1
ATOM 2611 O O . GLY A 1 341 ? 17.844 -20.625 -6.383 1 98.69 341 GLY A O 1
ATOM 2612 N N . GLU A 1 342 ? 15.945 -21.734 -6.25 1 98.56 342 GLU A N 1
ATOM 2613 C CA . GLU A 1 342 ? 16.531 -23.062 -6.082 1 98.56 342 GLU A CA 1
ATOM 2614 C C . GLU A 1 342 ? 16.406 -23.891 -7.359 1 98.56 342 GLU A C 1
ATOM 2616 O O . GLU A 1 342 ? 16.75 -25.062 -7.379 1 98.56 342 GLU A O 1
ATOM 2621 N N . ILE A 1 343 ? 15.891 -23.281 -8.406 1 98.31 343 ILE A N 1
ATOM 2622 C CA . ILE A 1 343 ? 15.891 -23.922 -9.711 1 98.31 343 ILE A CA 1
ATOM 2623 C C . ILE A 1 343 ? 17.328 -24.203 -10.148 1 98.31 343 ILE A C 1
ATOM 2625 O O . ILE A 1 343 ? 18.156 -23.297 -10.188 1 98.31 343 ILE A O 1
ATOM 2629 N N . PRO A 1 344 ? 17.641 -25.375 -10.477 1 97.69 344 PRO A N 1
ATOM 2630 C CA . PRO A 1 344 ? 19.016 -25.688 -10.852 1 97.69 344 PRO A CA 1
ATOM 2631 C C . PRO A 1 344 ? 19.391 -25.141 -12.234 1 97.69 344 PRO A C 1
ATOM 2633 O O . PRO A 1 344 ? 18.516 -25.016 -13.102 1 97.69 344 PRO A O 1
ATOM 2636 N N . ALA A 1 345 ? 20.625 -24.844 -12.367 1 96.44 345 ALA A N 1
ATOM 2637 C CA . ALA A 1 345 ? 21.125 -24.453 -13.688 1 96.44 345 ALA A CA 1
ATOM 2638 C C . ALA A 1 345 ? 20.984 -25.594 -14.688 1 96.44 345 ALA A C 1
ATOM 2640 O O . ALA A 1 345 ? 21.062 -26.766 -14.32 1 96.44 345 ALA A O 1
ATOM 2641 N N . PRO A 1 346 ? 20.625 -25.141 -15.852 1 90.38 346 PRO A N 1
ATOM 2642 C CA . PRO A 1 346 ? 20.609 -26.203 -16.859 1 90.38 346 PRO A CA 1
ATOM 2643 C C . PRO A 1 346 ? 21.953 -26.891 -17.031 1 90.38 346 PRO A C 1
ATOM 2645 O O . PRO A 1 346 ? 23 -26.312 -16.719 1 90.38 346 PRO A O 1
ATOM 2648 N N . ASP A 1 347 ? 21.984 -28.281 -17.344 1 76.94 347 ASP A N 1
ATOM 2649 C CA . ASP A 1 347 ? 23.203 -29.047 -17.578 1 76.94 347 ASP A CA 1
ATOM 2650 C C . ASP A 1 347 ? 24.125 -28.312 -18.547 1 76.94 347 ASP A C 1
ATOM 2652 O O . ASP A 1 347 ? 23.703 -27.828 -19.594 1 76.94 347 ASP A O 1
ATOM 2656 N N . GLY A 1 348 ? 25.391 -28.141 -18.281 1 58.16 348 GLY A N 1
ATOM 2657 C CA . GLY A 1 348 ? 26.438 -27.609 -19.156 1 58.16 348 GLY A CA 1
ATOM 2658 C C . GLY A 1 348 ? 26.531 -26.094 -19.125 1 58.16 348 GLY A C 1
ATOM 2659 O O . GLY A 1 348 ? 27.359 -25.5 -19.797 1 58.16 348 GLY A O 1
ATOM 2660 N N . ARG A 1 349 ? 25.531 -25.359 -18.625 1 48.66 349 ARG A N 1
ATOM 2661 C CA . ARG A 1 349 ? 25.625 -23.906 -18.703 1 48.66 349 ARG A CA 1
ATOM 2662 C C . ARG A 1 349 ? 25.766 -23.281 -17.328 1 48.66 349 ARG A C 1
ATOM 2664 O O . ARG A 1 349 ? 25.172 -23.781 -16.359 1 48.66 349 ARG A O 1
ATOM 2671 N N . MET B 1 1 ? -59.312 33.375 15.023 1 29.55 1 MET B N 1
ATOM 2672 C CA . MET B 1 1 ? -58.219 33.469 15.977 1 29.55 1 MET B CA 1
ATOM 2673 C C . MET B 1 1 ? -57.031 32.625 15.516 1 29.55 1 MET B C 1
ATOM 2675 O O . MET B 1 1 ? -57.062 31.406 15.516 1 29.55 1 MET B O 1
ATOM 2679 N N . THR B 1 2 ? -56.156 33.125 14.57 1 34.25 2 THR B N 1
ATOM 2680 C CA . THR B 1 2 ? -55.094 32.531 13.773 1 34.25 2 THR B CA 1
ATOM 2681 C C . THR B 1 2 ? -53.875 32.25 14.641 1 34.25 2 THR B C 1
ATOM 2683 O O . THR B 1 2 ? -53.281 33.156 15.227 1 34.25 2 THR B O 1
ATOM 2686 N N . THR B 1 3 ? -53.719 31.094 15.305 1 36.16 3 THR B N 1
ATOM 2687 C CA . THR B 1 3 ? -52.625 30.641 16.141 1 36.16 3 THR B CA 1
ATOM 2688 C C . THR B 1 3 ? -51.312 30.656 15.344 1 36.16 3 THR B C 1
ATOM 2690 O O . THR B 1 3 ? -51.156 29.875 14.398 1 36.16 3 THR B O 1
ATOM 2693 N N . GLU B 1 4 ? -50.594 31.766 15.234 1 33.03 4 GLU B N 1
ATOM 2694 C CA . GLU B 1 4 ? -49.281 31.938 14.609 1 33.03 4 GLU B CA 1
ATOM 2695 C C . GLU B 1 4 ? -48.25 31.062 15.281 1 33.03 4 GLU B C 1
ATOM 2697 O O . GLU B 1 4 ? -48.031 31.141 16.484 1 33.03 4 GLU B O 1
ATOM 2702 N N . PHE B 1 5 ? -47.938 29.797 14.859 1 38.78 5 PHE B N 1
ATOM 2703 C CA . PHE B 1 5 ? -46.844 28.922 15.258 1 38.78 5 PHE B CA 1
ATOM 2704 C C . PHE B 1 5 ? -45.5 29.641 15.102 1 38.78 5 PHE B C 1
ATOM 2706 O O . PHE B 1 5 ? -45.062 29.906 13.984 1 38.78 5 PHE B O 1
ATOM 2713 N N . THR B 1 6 ? -45.125 30.516 16.016 1 35.31 6 THR B N 1
ATOM 2714 C CA . THR B 1 6 ? -43.781 31.141 16.031 1 35.31 6 THR B CA 1
ATOM 2715 C C . THR B 1 6 ? -42.688 30.078 16.047 1 35.31 6 THR B C 1
ATOM 2717 O O . THR B 1 6 ? -42.719 29.172 16.875 1 35.31 6 THR B O 1
ATOM 2720 N N . ARG B 1 7 ? -42.062 29.75 14.969 1 39.38 7 ARG B N 1
ATOM 2721 C CA . ARG B 1 7 ? -40.906 28.859 14.836 1 39.38 7 ARG B CA 1
ATOM 2722 C C . ARG B 1 7 ? -39.844 29.172 15.898 1 39.38 7 ARG B C 1
ATOM 2724 O O . ARG B 1 7 ? -39.438 30.328 16.062 1 39.38 7 ARG B O 1
ATOM 2731 N N . PRO B 1 8 ? -39.688 28.281 16.891 1 38.62 8 PRO B N 1
ATOM 2732 C CA . PRO B 1 8 ? -38.656 28.562 17.875 1 38.62 8 PRO B CA 1
ATOM 2733 C C . PRO B 1 8 ? -37.312 28.969 17.234 1 38.62 8 PRO B C 1
ATOM 2735 O O . PRO B 1 8 ? -37 28.5 16.125 1 38.62 8 PRO B O 1
ATOM 2738 N N . THR B 1 9 ? -36.844 30.141 17.344 1 36.12 9 THR B N 1
ATOM 2739 C CA . THR B 1 9 ? -35.531 30.609 16.922 1 36.12 9 THR B CA 1
ATOM 2740 C C . THR B 1 9 ? -34.438 29.578 17.234 1 36.12 9 THR B C 1
ATOM 2742 O O . THR B 1 9 ? -34.406 29.016 18.328 1 36.12 9 THR B O 1
ATOM 2745 N N . PRO B 1 10 ? -33.906 28.875 16.234 1 39.97 10 PRO B N 1
ATOM 2746 C CA . PRO B 1 10 ? -32.844 27.906 16.516 1 39.97 10 PRO B CA 1
ATOM 2747 C C . PRO B 1 10 ? -31.891 28.406 17.594 1 39.97 10 PRO B C 1
ATOM 2749 O O . PRO B 1 10 ? -31.5 29.578 17.609 1 39.97 10 PRO B O 1
ATOM 2752 N N . LYS B 1 11 ? -31.938 27.953 18.781 1 48.53 11 LYS B N 1
ATOM 2753 C CA . LYS B 1 11 ? -31.062 28.281 19.906 1 48.53 11 LYS B CA 1
ATOM 2754 C C . LYS B 1 11 ? -29.609 28.438 19.453 1 48.53 11 LYS B C 1
ATOM 2756 O O . LYS B 1 11 ? -29.078 27.562 18.766 1 48.53 11 LYS B O 1
ATOM 2761 N N . ALA B 1 12 ? -28.984 29.531 19.531 1 54.22 12 ALA B N 1
ATOM 2762 C CA . ALA B 1 12 ? -27.609 29.922 19.234 1 54.22 12 ALA B CA 1
ATOM 2763 C C . ALA B 1 12 ? -26.609 28.922 19.844 1 54.22 12 ALA B C 1
ATOM 2765 O O . ALA B 1 12 ? -26.75 28.531 21 1 54.22 12 ALA B O 1
ATOM 2766 N N . ARG B 1 13 ? -25.812 28.219 19.109 1 59.91 13 ARG B N 1
ATOM 2767 C CA . ARG B 1 13 ? -24.75 27.344 19.578 1 59.91 13 ARG B CA 1
ATOM 2768 C C . ARG B 1 13 ? -23.875 28.031 20.609 1 59.91 13 ARG B C 1
ATOM 2770 O O . ARG B 1 13 ? -23.562 29.219 20.469 1 59.91 13 ARG B O 1
ATOM 2777 N N . ALA B 1 14 ? -23.562 27.234 21.672 1 70.94 14 ALA B N 1
ATOM 2778 C CA . ALA B 1 14 ? -22.766 27.797 22.781 1 70.94 14 ALA B CA 1
ATOM 2779 C C . ALA B 1 14 ? -21.391 28.234 22.297 1 70.94 14 ALA B C 1
ATOM 2781 O O . ALA B 1 14 ? -20.766 27.562 21.469 1 70.94 14 ALA B O 1
ATOM 2782 N N . THR B 1 15 ? -21 29.453 22.484 1 73.94 15 THR B N 1
ATOM 2783 C CA . THR B 1 15 ? -19.688 30 22.172 1 73.94 15 THR B CA 1
ATOM 2784 C C . THR B 1 15 ? -18.734 29.828 23.344 1 73.94 15 THR B C 1
ATOM 2786 O O . THR B 1 15 ? -19.156 29.453 24.438 1 73.94 15 THR B O 1
ATOM 2789 N N . MET B 1 16 ? -17.484 30.094 22.922 1 77.69 16 MET B N 1
ATOM 2790 C CA . MET B 1 16 ? -16.516 30.062 24.016 1 77.69 16 MET B CA 1
ATOM 2791 C C . MET B 1 16 ? -16.906 31.047 25.109 1 77.69 16 MET B C 1
ATOM 2793 O O . MET B 1 16 ? -16.656 30.812 26.281 1 77.69 16 MET B O 1
ATOM 2797 N N . LYS B 1 17 ? -17.547 32.094 24.672 1 80.81 17 LYS B N 1
ATOM 2798 C CA . LYS B 1 17 ? -18.016 33.094 25.625 1 80.81 17 LYS B CA 1
ATOM 2799 C C . LYS B 1 17 ? -19.109 32.562 26.531 1 80.81 17 LYS B C 1
ATOM 2801 O O . LYS B 1 17 ? -19.141 32.844 27.734 1 80.81 17 LYS B O 1
ATOM 2806 N N . ASP B 1 18 ? -19.906 31.719 25.953 1 83.5 18 ASP B N 1
ATOM 2807 C CA . ASP B 1 18 ? -20.969 31.078 26.719 1 83.5 18 ASP B CA 1
ATOM 2808 C C . ASP B 1 18 ? -20.406 30.109 27.75 1 83.5 18 ASP B C 1
ATOM 2810 O O . ASP B 1 18 ? -20.875 30.062 28.891 1 83.5 18 ASP B O 1
ATOM 2814 N N . VAL B 1 19 ? -19.391 29.406 27.297 1 86.81 19 VAL B N 1
ATOM 2815 C CA . VAL B 1 19 ? -18.719 28.453 28.172 1 86.81 19 VAL B CA 1
ATOM 2816 C C . VAL B 1 19 ? -18.062 29.188 29.328 1 86.81 19 VAL B C 1
ATOM 2818 O O . VAL B 1 19 ? -18.172 28.781 30.484 1 86.81 19 VAL B O 1
ATOM 2821 N N . ALA B 1 20 ? -17.5 30.234 28.984 1 87.62 20 ALA B N 1
ATOM 2822 C CA . ALA B 1 20 ? -16.828 31.062 30 1 87.62 20 ALA B CA 1
ATOM 2823 C C . ALA B 1 20 ? -17.828 31.578 31.031 1 87.62 20 ALA B C 1
ATOM 2825 O O . ALA B 1 20 ? -17.562 31.516 32.25 1 87.62 20 ALA B O 1
ATOM 2826 N N . HIS B 1 21 ? -18.875 32.062 30.562 1 87.31 21 HIS B N 1
ATOM 2827 C CA . HIS B 1 21 ? -19.922 32.594 31.422 1 87.31 21 HIS B CA 1
ATOM 2828 C C . HIS B 1 21 ? -20.484 31.5 32.344 1 87.31 21 HIS B C 1
ATOM 2830 O O . HIS B 1 21 ? -20.641 31.703 33.531 1 87.31 21 HIS B O 1
ATOM 2836 N N . ARG B 1 22 ? -20.688 30.375 31.719 1 88.12 22 ARG B N 1
ATOM 2837 C CA . ARG B 1 22 ? -21.281 29.281 32.469 1 88.12 22 ARG B CA 1
ATOM 2838 C C . ARG B 1 22 ? -20.312 28.734 33.5 1 88.12 22 ARG B C 1
ATOM 2840 O O . ARG B 1 22 ? -20.734 28.328 34.594 1 88.12 22 ARG B O 1
ATOM 2847 N N . ALA B 1 23 ? -19.062 28.656 33.156 1 87.31 23 ALA B N 1
ATOM 2848 C CA . ALA B 1 23 ? -18.031 28.094 34.031 1 87.31 23 ALA B CA 1
ATOM 2849 C C . ALA B 1 23 ? -17.531 29.141 35.031 1 87.31 23 ALA B C 1
ATOM 2851 O O . ALA B 1 23 ? -16.828 28.797 36 1 87.31 23 ALA B O 1
ATOM 2852 N N . GLY B 1 24 ? -17.938 30.406 34.844 1 90.06 24 GLY B N 1
ATOM 2853 C CA . GLY B 1 24 ? -17.5 31.5 35.688 1 90.06 24 GLY B CA 1
ATOM 2854 C C . GLY B 1 24 ? -16.016 31.812 35.562 1 90.06 24 GLY B C 1
ATOM 2855 O O . GLY B 1 24 ? -15.352 32.094 36.562 1 90.06 24 GLY B O 1
ATOM 2856 N N . VAL B 1 25 ? -15.547 31.594 34.375 1 88.94 25 VAL B N 1
ATOM 2857 C CA . VAL B 1 25 ? -14.125 31.844 34.156 1 88.94 25 VAL B CA 1
ATOM 2858 C C . VAL B 1 25 ? -13.953 32.781 32.938 1 88.94 25 VAL B C 1
ATOM 2860 O O . VAL B 1 25 ? -14.93 33.094 32.25 1 88.94 25 VAL B O 1
ATOM 2863 N N . SER B 1 26 ? -12.789 33.25 32.719 1 83.12 26 SER B N 1
ATOM 2864 C CA . SER B 1 26 ? -12.492 34.094 31.578 1 83.12 26 SER B CA 1
ATOM 2865 C C . SER B 1 26 ? -12.453 33.312 30.281 1 83.12 26 SER B C 1
ATOM 2867 O O . SER B 1 26 ? -12.281 32.094 30.312 1 83.12 26 SER B O 1
ATOM 2869 N N . LEU B 1 27 ? -12.586 34 29.125 1 82.44 27 LEU B N 1
ATOM 2870 C CA . LEU B 1 27 ? -12.469 33.375 27.797 1 82.44 27 LEU B CA 1
ATOM 2871 C C . LEU B 1 27 ? -11.109 32.719 27.625 1 82.44 27 LEU B C 1
ATOM 2873 O O . LEU B 1 27 ? -11.008 31.656 27.031 1 82.44 27 LEU B O 1
ATOM 2877 N N . LYS B 1 28 ? -10.125 33.344 28.203 1 79.12 28 LYS B N 1
ATOM 2878 C CA . LYS B 1 28 ? -8.758 32.844 28.125 1 79.12 28 LYS B CA 1
ATOM 2879 C C . LYS B 1 28 ? -8.633 31.5 28.859 1 79.12 28 LYS B C 1
ATOM 2881 O O . LYS B 1 28 ? -7.957 30.594 28.375 1 79.12 28 LYS B O 1
ATOM 2886 N N . THR B 1 29 ? -9.312 31.469 29.938 1 81.5 29 THR B N 1
ATOM 2887 C CA . THR B 1 29 ? -9.281 30.234 30.734 1 81.5 29 THR B CA 1
ATOM 2888 C C . THR B 1 29 ? -9.992 29.109 30 1 81.5 29 THR B C 1
ATOM 2890 O O . THR B 1 29 ? -9.516 27.969 29.984 1 81.5 29 THR B O 1
ATOM 2893 N N . VAL B 1 30 ? -11.148 29.391 29.328 1 80.38 30 VAL B N 1
ATOM 2894 C CA . VAL B 1 30 ? -11.859 28.391 28.531 1 80.38 30 VAL B CA 1
ATOM 2895 C C . VAL B 1 30 ? -10.969 27.906 27.391 1 80.38 30 VAL B C 1
ATOM 2897 O O . VAL B 1 30 ? -10.875 26.703 27.125 1 80.38 30 VAL B O 1
ATOM 2900 N N . SER B 1 31 ? -10.328 28.812 26.781 1 74.88 31 SER B N 1
ATOM 2901 C CA . SER B 1 31 ? -9.43 28.484 25.688 1 74.88 31 SER B CA 1
ATOM 2902 C C . SER B 1 31 ? -8.32 27.531 26.141 1 74.88 31 SER B C 1
ATOM 2904 O O . SER B 1 31 ? -8.023 26.547 25.469 1 74.88 31 SER B O 1
ATOM 2906 N N . ARG B 1 32 ? -7.871 27.828 27.312 1 74.25 32 ARG B N 1
ATOM 2907 C CA . ARG B 1 32 ? -6.793 27 27.859 1 74.25 32 ARG B CA 1
ATOM 2908 C C . ARG B 1 32 ? -7.277 25.594 28.141 1 74.25 32 ARG B C 1
ATOM 2910 O O . ARG B 1 32 ? -6.578 24.625 27.859 1 74.25 32 ARG B O 1
ATOM 2917 N N . VAL B 1 33 ? -8.453 25.516 28.641 1 77.75 33 VAL B N 1
ATOM 2918 C CA . VAL B 1 33 ? -9.008 24.203 29 1 77.75 33 VAL B CA 1
ATOM 2919 C C . VAL B 1 33 ? -9.367 23.422 27.75 1 77.75 33 VAL B C 1
ATOM 2921 O O . VAL B 1 33 ? -9.062 22.234 27.641 1 77.75 33 VAL B O 1
ATOM 2924 N N . VAL B 1 34 ? -9.93 24.031 26.766 1 70.69 34 VAL B N 1
ATOM 2925 C CA . VAL B 1 34 ? -10.398 23.406 25.531 1 70.69 34 VAL B CA 1
ATOM 2926 C C . VAL B 1 34 ? -9.203 22.922 24.719 1 70.69 34 VAL B C 1
ATOM 2928 O O . VAL B 1 34 ? -9.273 21.875 24.062 1 70.69 34 VAL B O 1
ATOM 2931 N N . ASN B 1 35 ? -8.148 23.641 24.906 1 61.5 35 ASN B N 1
ATOM 2932 C CA . ASN B 1 35 ? -6.949 23.312 24.156 1 61.5 35 ASN B CA 1
ATOM 2933 C C . ASN B 1 35 ? -5.949 22.531 24.984 1 61.5 35 ASN B C 1
ATOM 2935 O O . ASN B 1 35 ? -4.793 22.359 24.594 1 61.5 35 ASN B O 1
ATOM 2939 N N . ASP B 1 36 ? -6.367 22.141 26.094 1 65.88 36 ASP B N 1
ATOM 2940 C CA . ASP B 1 36 ? -5.617 21.359 27.062 1 65.88 36 ASP B CA 1
ATOM 2941 C C . ASP B 1 36 ? -4.281 22.016 27.406 1 65.88 36 ASP B C 1
ATOM 2943 O O . ASP B 1 36 ? -3.254 21.344 27.484 1 65.88 36 ASP B O 1
ATOM 2947 N N . GLU B 1 37 ? -4.312 23.312 27.484 1 61.81 37 GLU B N 1
ATOM 2948 C CA . GLU B 1 37 ? -3.146 24.109 27.859 1 61.81 37 GLU B CA 1
ATOM 2949 C C . GLU B 1 37 ? -2.926 24.094 29.375 1 61.81 37 GLU B C 1
ATOM 2951 O O . GLU B 1 37 ? -3.887 24.047 30.141 1 61.81 37 GLU B O 1
ATOM 2956 N N . PRO B 1 38 ? -1.657 24.062 29.766 1 66.88 38 PRO B N 1
ATOM 2957 C CA . PRO B 1 38 ? -1.409 24.078 31.203 1 66.88 38 PRO B CA 1
ATOM 2958 C C . PRO B 1 38 ? -1.765 25.422 31.859 1 66.88 38 PRO B C 1
ATOM 2960 O O . PRO B 1 38 ? -2.018 26.406 31.156 1 66.88 38 PRO B O 1
ATOM 2963 N N . GLY B 1 39 ? -1.965 25.422 33.375 1 72.69 39 GLY B N 1
ATOM 2964 C CA . GLY B 1 39 ? -2.16 26.656 34.125 1 72.69 39 GLY B CA 1
ATOM 2965 C C . GLY B 1 39 ? -3.57 26.812 34.656 1 72.69 39 GLY B C 1
ATOM 2966 O O . GLY B 1 39 ? -3.93 27.859 35.188 1 72.69 39 GLY B O 1
ATOM 2967 N N . VAL B 1 40 ? -4.258 25.781 34.344 1 77.75 40 VAL B N 1
ATOM 2968 C CA . VAL B 1 40 ? -5.609 25.812 34.875 1 77.75 40 VAL B CA 1
ATOM 2969 C C . VAL B 1 40 ? -5.762 24.719 35.938 1 77.75 40 VAL B C 1
ATOM 2971 O O . VAL B 1 40 ? -5.336 23.578 35.75 1 77.75 40 VAL B O 1
ATOM 2974 N N . THR B 1 41 ? -6.219 25.125 37.125 1 80.69 41 THR B N 1
ATOM 2975 C CA . THR B 1 41 ? -6.383 24.172 38.219 1 80.69 41 THR B CA 1
ATOM 2976 C C . THR B 1 41 ? -7.383 23.078 37.844 1 80.69 41 THR B C 1
ATOM 2978 O O . THR B 1 41 ? -8.234 23.281 37 1 80.69 41 THR B O 1
ATOM 2981 N N . ALA B 1 42 ? -7.199 21.922 38.469 1 82 42 ALA B N 1
ATOM 2982 C CA . ALA B 1 42 ? -8.078 20.781 38.219 1 82 42 ALA B CA 1
ATOM 2983 C C . ALA B 1 42 ? -9.539 21.156 38.469 1 82 42 ALA B C 1
ATOM 2985 O O . ALA B 1 42 ? -10.422 20.734 37.719 1 82 42 ALA B O 1
ATOM 2986 N N . GLU B 1 43 ? -9.789 21.906 39.438 1 82.75 43 GLU B N 1
ATOM 2987 C CA . GLU B 1 43 ? -11.148 22.328 39.781 1 82.75 43 GLU B CA 1
ATOM 2988 C C . GLU B 1 43 ? -11.758 23.156 38.656 1 82.75 43 GLU B C 1
ATOM 2990 O O . GLU B 1 43 ? -12.906 22.922 38.281 1 82.75 43 GLU B O 1
ATOM 2995 N N . VAL B 1 44 ? -11 24.047 38.125 1 84.38 44 VAL B N 1
ATOM 2996 C CA . VAL B 1 44 ? -11.461 24.938 37.062 1 84.38 44 VAL B CA 1
ATOM 2997 C C . VAL B 1 44 ? -11.625 24.141 35.75 1 84.38 44 VAL B C 1
ATOM 2999 O O . VAL B 1 44 ? -12.594 24.328 35.031 1 84.38 44 VAL B O 1
ATOM 3002 N N . THR B 1 45 ? -10.719 23.312 35.5 1 83.12 45 THR B N 1
ATOM 3003 C CA . THR B 1 45 ? -10.789 22.453 34.312 1 83.12 45 THR B CA 1
ATOM 3004 C C . THR B 1 45 ? -12.078 21.625 34.312 1 83.12 45 THR B C 1
ATOM 3006 O O . THR B 1 45 ? -12.766 21.531 33.312 1 83.12 45 THR B O 1
ATOM 3009 N N . GLU B 1 46 ? -12.328 21.078 35.438 1 83.88 46 GLU B N 1
ATOM 3010 C CA . GLU B 1 46 ? -13.539 20.281 35.562 1 83.88 46 GLU B CA 1
ATOM 3011 C C . GLU B 1 46 ? -14.789 21.141 35.375 1 83.88 46 GLU B C 1
ATOM 3013 O O . GLU B 1 46 ? -15.758 20.703 34.75 1 83.88 46 GLU B O 1
ATOM 3018 N N . ARG B 1 47 ? -14.844 22.328 35.906 1 85.81 47 ARG B N 1
ATOM 3019 C CA . ARG B 1 47 ? -15.969 23.25 35.75 1 85.81 47 ARG B CA 1
ATOM 3020 C C . ARG B 1 47 ? -16.172 23.625 34.281 1 85.81 47 ARG B C 1
ATOM 3022 O O . ARG B 1 47 ? -17.297 23.656 33.781 1 85.81 47 ARG B O 1
ATOM 3029 N N . VAL B 1 48 ? -15.062 23.859 33.625 1 86.06 48 VAL B N 1
ATOM 3030 C CA . VAL B 1 48 ? -15.117 24.203 32.219 1 86.06 48 VAL B CA 1
ATOM 3031 C C . VAL B 1 48 ? -15.594 23.016 31.391 1 86.06 48 VAL B C 1
ATOM 3033 O O . VAL B 1 48 ? -16.453 23.156 30.516 1 86.06 48 VAL B O 1
ATOM 3036 N N . ARG B 1 49 ? -15.031 21.891 31.656 1 82 49 ARG B N 1
ATOM 3037 C CA . ARG B 1 49 ? -15.43 20.688 30.938 1 82 49 ARG B CA 1
ATOM 3038 C C . ARG B 1 49 ? -16.906 20.359 31.203 1 82 49 ARG B C 1
ATOM 3040 O O . ARG B 1 49 ? -17.609 19.922 30.297 1 82 49 ARG B O 1
ATOM 3047 N N . ALA B 1 50 ? -17.344 20.531 32.438 1 81.94 50 ALA B N 1
ATOM 3048 C CA . ALA B 1 50 ? -18.75 20.344 32.781 1 81.94 50 ALA B CA 1
ATOM 3049 C C . ALA B 1 50 ? -19.641 21.328 32 1 81.94 50 ALA B C 1
ATOM 3051 O O . ALA B 1 50 ? -20.688 20.953 31.5 1 81.94 50 ALA B O 1
ATOM 3052 N N . ALA B 1 51 ? -19.203 22.578 31.875 1 85.06 51 ALA B N 1
ATOM 3053 C CA . ALA B 1 51 ? -19.922 23.594 31.109 1 85.06 51 ALA B CA 1
ATOM 3054 C C . ALA B 1 51 ? -19.953 23.25 29.625 1 85.06 51 ALA B C 1
ATOM 3056 O O . ALA B 1 51 ? -20.969 23.438 28.969 1 85.06 51 ALA B O 1
ATOM 3057 N N . ILE B 1 52 ? -18.828 22.719 29.141 1 77.75 52 ILE B N 1
ATOM 3058 C CA . ILE B 1 52 ? -18.719 22.281 27.75 1 77.75 52 ILE B CA 1
ATOM 3059 C C . ILE B 1 52 ? -19.75 21.188 27.469 1 77.75 52 ILE B C 1
ATOM 3061 O O . ILE B 1 52 ? -20.469 21.234 26.469 1 77.75 52 ILE B O 1
ATOM 3065 N N . ARG B 1 53 ? -19.797 20.281 28.328 1 77.75 53 ARG B N 1
ATOM 3066 C CA . ARG B 1 53 ? -20.734 19.172 28.203 1 77.75 53 ARG B CA 1
ATOM 3067 C C . ARG B 1 53 ? -22.172 19.672 28.312 1 77.75 53 ARG B C 1
ATOM 3069 O O . ARG B 1 53 ? -23.031 19.281 27.531 1 77.75 53 ARG B O 1
ATOM 3076 N N . GLU B 1 54 ? -22.391 20.516 29.281 1 80.88 54 GLU B N 1
ATOM 3077 C CA . GLU B 1 54 ? -23.734 21.031 29.547 1 80.88 54 GLU B CA 1
ATOM 3078 C C . GLU B 1 54 ? -24.234 21.875 28.375 1 80.88 54 GLU B C 1
ATOM 3080 O O . GLU B 1 54 ? -25.406 21.797 28 1 80.88 54 GLU B O 1
ATOM 3085 N N . LEU B 1 55 ? -23.266 22.641 27.828 1 79 55 LEU B N 1
ATOM 3086 C CA . LEU B 1 55 ? -23.641 23.562 26.766 1 79 55 LEU B CA 1
ATOM 3087 C C . LEU B 1 55 ? -23.469 22.922 25.406 1 79 55 LEU B C 1
ATOM 3089 O O . LEU B 1 55 ? -23.812 23.516 24.375 1 79 55 LEU B O 1
ATOM 3093 N N . ARG B 1 56 ? -22.938 21.672 25.5 1 67.56 56 ARG B N 1
ATOM 3094 C CA . ARG B 1 56 ? -22.594 20.953 24.281 1 67.56 56 ARG B CA 1
ATOM 3095 C C . ARG B 1 56 ? -21.703 21.812 23.375 1 67.56 56 ARG B C 1
ATOM 3097 O O . ARG B 1 56 ? -21.953 21.906 22.172 1 67.56 56 ARG B O 1
ATOM 3104 N N . TYR B 1 57 ? -20.844 22.547 24.125 1 61.47 57 TYR B N 1
ATOM 3105 C CA . TYR B 1 57 ? -19.891 23.391 23.422 1 61.47 57 TYR B CA 1
ATOM 3106 C C . TYR B 1 57 ? -18.859 22.531 22.688 1 61.47 57 TYR B C 1
ATOM 3108 O O . TYR B 1 57 ? -18.266 21.625 23.281 1 61.47 57 TYR B O 1
ATOM 3116 N N . GLU B 1 58 ? -18.797 22.672 21.594 1 55.38 58 GLU B N 1
ATOM 3117 C CA . GLU B 1 58 ? -17.734 22.078 20.797 1 55.38 58 GLU B CA 1
ATOM 3118 C C . GLU B 1 58 ? -16.703 23.125 20.375 1 55.38 58 GLU B C 1
ATOM 3120 O O . GLU B 1 58 ? -17.047 24.156 19.781 1 55.38 58 GLU B O 1
ATOM 3125 N N . PRO B 1 59 ? -15.57 23.109 21.078 1 47.88 59 PRO B N 1
ATOM 3126 C CA . PRO B 1 59 ? -14.562 24.094 20.672 1 47.88 59 PRO B CA 1
ATOM 3127 C C . PRO B 1 59 ? -14.469 24.234 19.156 1 47.88 59 PRO B C 1
ATOM 3129 O O . PRO B 1 59 ? -14.492 23.25 18.422 1 47.88 59 PRO B O 1
ATOM 3132 N N . ASN B 1 60 ? -15 25.375 18.766 1 40 60 ASN B N 1
ATOM 3133 C CA . ASN B 1 60 ? -14.781 25.656 17.359 1 40 60 ASN B CA 1
ATOM 3134 C C . ASN B 1 60 ? -13.297 25.656 17 1 40 60 ASN B C 1
ATOM 3136 O O . ASN B 1 60 ? -12.523 26.453 17.531 1 40 60 ASN B O 1
ATOM 3140 N N . LEU B 1 61 ? -12.75 24.641 16.797 1 40.09 61 LEU B N 1
ATOM 3141 C CA . LEU B 1 61 ? -11.406 24.547 16.234 1 40.09 61 LEU B CA 1
ATOM 3142 C C . LEU B 1 61 ? -11.125 25.703 15.297 1 40.09 61 LEU B C 1
ATOM 3144 O O . LEU B 1 61 ? -9.984 25.891 14.844 1 40.09 61 LEU B O 1
ATOM 3148 N N . SER B 1 62 ? -12.094 26.484 14.898 1 36.72 62 SER B N 1
ATOM 3149 C CA . SER B 1 62 ? -12.078 27.438 13.797 1 36.72 62 SER B CA 1
ATOM 3150 C C . SER B 1 62 ? -11.227 28.672 14.133 1 36.72 62 SER B C 1
ATOM 3152 O O . SER B 1 62 ? -10.719 29.344 13.234 1 36.72 62 SER B O 1
ATOM 3154 N N . ALA B 1 63 ? -11.156 29.297 15.289 1 36.12 63 ALA B N 1
ATOM 3155 C CA . ALA B 1 63 ? -10.758 30.703 15.375 1 36.12 63 ALA B CA 1
ATOM 3156 C C . ALA B 1 63 ? -9.281 30.875 15.031 1 36.12 63 ALA B C 1
ATOM 3158 O O . ALA B 1 63 ? -8.914 31.828 14.336 1 36.12 63 ALA B O 1
ATOM 3159 N N . ARG B 1 64 ? -8.344 30.281 15.594 1 36.81 64 ARG B N 1
ATOM 3160 C CA . ARG B 1 64 ? -6.934 30.594 15.352 1 36.81 64 ARG B CA 1
ATOM 3161 C C . ARG B 1 64 ? -6.488 30.078 13.984 1 36.81 64 ARG B C 1
ATOM 3163 O O . ARG B 1 64 ? -5.547 30.609 13.398 1 36.81 64 ARG B O 1
ATOM 3170 N N . SER B 1 65 ? -7.012 28.922 13.477 1 39.12 65 SER B N 1
ATOM 3171 C CA . SER B 1 65 ? -6.773 28.406 12.133 1 39.12 65 SER B CA 1
ATOM 3172 C C . SER B 1 65 ? -7.391 29.312 11.07 1 39.12 65 SER B C 1
ATOM 3174 O O . SER B 1 65 ? -7.082 29.188 9.883 1 39.12 65 SER B O 1
ATOM 3176 N N . LEU B 1 66 ? -8.312 30.156 11.391 1 35.22 66 LEU B N 1
ATOM 3177 C CA . LEU B 1 66 ? -9.094 31.062 10.555 1 35.22 66 LEU B CA 1
ATOM 3178 C C . LEU B 1 66 ? -8.211 32.156 9.953 1 35.22 66 LEU B C 1
ATOM 3180 O O . LEU B 1 66 ? -8.453 32.594 8.836 1 35.22 66 LEU B O 1
ATOM 3184 N N . ARG B 1 67 ? -7.453 32.844 10.773 1 36.47 67 ARG B N 1
ATOM 3185 C CA . ARG B 1 67 ? -6.738 34 10.258 1 36.47 67 ARG B CA 1
ATOM 3186 C C . ARG B 1 67 ? -5.832 33.625 9.094 1 36.47 67 ARG B C 1
ATOM 3188 O O . ARG B 1 67 ? -5.445 34.469 8.289 1 36.47 67 ARG B O 1
ATOM 3195 N N . ARG B 1 68 ? -5.246 32.438 9.156 1 40.44 68 ARG B N 1
ATOM 3196 C CA . ARG B 1 68 ? -4.371 32.094 8.047 1 40.44 68 ARG B CA 1
ATOM 3197 C C . ARG B 1 68 ? -5.184 31.688 6.816 1 40.44 68 ARG B C 1
ATOM 3199 O O . ARG B 1 68 ? -4.625 31.234 5.816 1 40.44 68 ARG B O 1
ATOM 3206 N N . LEU B 1 69 ? -6.434 31.781 6.715 1 40.41 69 LEU B N 1
ATOM 3207 C CA . LEU B 1 69 ? -7.582 31.578 5.844 1 40.41 69 LEU B CA 1
ATOM 3208 C C . LEU B 1 69 ? -7.348 32.188 4.473 1 40.41 69 LEU B C 1
ATOM 3210 O O . LEU B 1 69 ? -7.84 31.688 3.461 1 40.41 69 LEU B O 1
ATOM 3214 N N . ASP B 1 70 ? -6.984 33.438 4.527 1 45.66 70 ASP B N 1
ATOM 3215 C CA . ASP B 1 70 ? -6.93 34.062 3.219 1 45.66 70 ASP B CA 1
ATOM 3216 C C . ASP B 1 70 ? -5.91 33.375 2.311 1 45.66 70 ASP B C 1
ATOM 3218 O O . ASP B 1 70 ? -5.832 33.688 1.118 1 45.66 70 ASP B O 1
ATOM 3222 N N . ARG B 1 71 ? -4.844 32.719 2.834 1 53.94 71 ARG B N 1
ATOM 3223 C CA . ARG B 1 71 ? -3.811 32.25 1.909 1 53.94 71 ARG B CA 1
ATOM 3224 C C . ARG B 1 71 ? -3.828 30.734 1.777 1 53.94 71 ARG B C 1
ATOM 3226 O O . ARG B 1 71 ? -3.67 30.016 2.768 1 53.94 71 ARG B O 1
ATOM 3233 N N . ARG B 1 72 ? -4.281 30.156 0.609 1 66.25 72 ARG B N 1
ATOM 3234 C CA . ARG B 1 72 ? -4.199 28.75 0.195 1 66.25 72 ARG B CA 1
ATOM 3235 C C . ARG B 1 72 ? -2.85 28.156 0.567 1 66.25 72 ARG B C 1
ATOM 3237 O O . ARG B 1 72 ? -1.809 28.781 0.375 1 66.25 72 ARG B O 1
ATOM 3244 N N . SER B 1 73 ? -2.875 27.062 1.443 1 76.56 73 SER B N 1
ATOM 3245 C CA . SER B 1 73 ? -1.665 26.375 1.88 1 76.56 73 SER B CA 1
ATOM 3246 C C . SER B 1 73 ? -1.108 25.4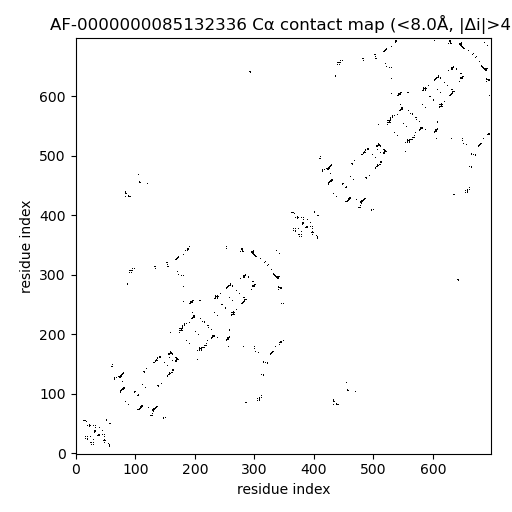84 0.774 1 76.56 73 SER B C 1
ATOM 3248 O O . SER B 1 73 ? 0.022 25 0.869 1 76.56 73 SER B O 1
ATOM 3250 N N . SER B 1 74 ? -1.873 25.344 -0.268 1 86.5 74 SER B N 1
ATOM 3251 C CA . SER B 1 74 ? -1.529 24.406 -1.338 1 86.5 74 SER B CA 1
ATOM 3252 C C . SER B 1 74 ? -1.282 23.016 -0.792 1 86.5 74 SER B C 1
ATOM 3254 O O . SER B 1 74 ? -0.313 22.344 -1.173 1 86.5 74 SER B O 1
ATOM 3256 N N . THR B 1 75 ? -2.096 22.672 0.183 1 90 75 THR B N 1
ATOM 3257 C CA . THR B 1 75 ? -2.027 21.359 0.795 1 90 75 THR B CA 1
ATOM 3258 C C . THR B 1 75 ? -3.426 20.781 0.99 1 90 75 THR B C 1
ATOM 3260 O O . THR B 1 75 ? -4.348 21.484 1.388 1 90 75 THR B O 1
ATOM 3263 N N . ILE B 1 76 ? -3.574 19.531 0.656 1 94.94 76 ILE B N 1
ATOM 3264 C CA . ILE B 1 76 ? -4.828 18.828 0.935 1 94.94 76 ILE B CA 1
ATOM 3265 C C . ILE B 1 76 ? -4.551 17.578 1.766 1 94.94 76 ILE B C 1
ATOM 3267 O O . ILE B 1 76 ? -3.402 17.141 1.877 1 94.94 76 ILE B O 1
ATOM 3271 N N . ALA B 1 77 ? -5.621 17.078 2.367 1 96.12 77 ALA B N 1
ATOM 3272 C CA . ALA B 1 77 ? -5.496 15.883 3.191 1 96.12 77 ALA B CA 1
ATOM 3273 C C . ALA B 1 77 ? -6.242 14.703 2.568 1 96.12 77 ALA B C 1
ATOM 3275 O O . ALA B 1 77 ? -7.277 14.891 1.923 1 96.12 77 ALA B O 1
ATOM 3276 N N . ALA B 1 78 ? -5.672 13.562 2.719 1 97.5 78 ALA B N 1
ATOM 3277 C CA . ALA B 1 78 ? -6.305 12.305 2.346 1 97.5 78 ALA B CA 1
ATOM 3278 C C . ALA B 1 78 ? -6.305 11.32 3.514 1 97.5 78 ALA B C 1
ATOM 3280 O O . ALA B 1 78 ? -5.258 10.789 3.891 1 97.5 78 ALA B O 1
ATOM 3281 N N . ILE B 1 79 ? -7.484 11.047 4.043 1 97.12 79 ILE B N 1
ATOM 3282 C CA . ILE B 1 79 ? -7.609 10.219 5.238 1 97.12 79 ILE B CA 1
ATOM 3283 C C . ILE B 1 79 ? -8.328 8.922 4.895 1 97.12 79 ILE B C 1
ATOM 3285 O O . ILE B 1 79 ? -9.484 8.938 4.465 1 97.12 79 ILE B O 1
ATOM 3289 N N . PHE B 1 80 ? -7.605 7.832 5.137 1 96.75 80 PHE B N 1
ATOM 3290 C CA . PHE B 1 80 ? -8.125 6.527 4.742 1 96.75 80 PHE B CA 1
ATOM 3291 C C . PHE B 1 80 ? -8.117 5.566 5.926 1 96.75 80 PHE B C 1
ATOM 3293 O O . PHE B 1 80 ? -7.699 5.93 7.027 1 96.75 80 PHE B O 1
ATOM 3300 N N . ASP B 1 81 ? -8.688 4.398 5.703 1 93.88 81 ASP B N 1
ATOM 3301 C CA . ASP B 1 81 ? -8.758 3.395 6.762 1 93.88 81 ASP B CA 1
ATOM 3302 C C . ASP B 1 81 ? -7.371 2.846 7.086 1 93.88 81 ASP B C 1
ATOM 3304 O O . ASP B 1 81 ? -6.922 2.914 8.234 1 93.88 81 ASP B O 1
ATOM 3308 N N . ASP B 1 82 ? -6.691 2.359 6.008 1 93.25 82 ASP B N 1
ATOM 3309 C CA . ASP B 1 82 ? -5.375 1.75 6.172 1 93.25 82 ASP B CA 1
ATOM 3310 C C . ASP B 1 82 ? -4.551 1.875 4.891 1 93.25 82 ASP B C 1
ATOM 3312 O O . ASP B 1 82 ? -4.773 1.14 3.928 1 93.25 82 ASP B O 1
ATOM 3316 N N . LEU B 1 83 ? -3.479 2.613 4.949 1 93.31 83 LEU B N 1
ATOM 3317 C CA . LEU B 1 83 ? -2.705 2.904 3.748 1 93.31 83 LEU B CA 1
ATOM 3318 C C . LEU B 1 83 ? -1.755 1.757 3.422 1 93.31 83 LEU B C 1
ATOM 3320 O O . LEU B 1 83 ? -1.115 1.756 2.367 1 93.31 83 LEU B O 1
ATOM 3324 N N . SER B 1 84 ? -1.681 0.77 4.266 1 89.44 84 SER B N 1
ATOM 3325 C CA . SER B 1 84 ? -0.915 -0.43 3.945 1 89.44 84 SER B CA 1
ATOM 3326 C C . SER B 1 84 ? -1.72 -1.384 3.068 1 89.44 84 SER B C 1
ATOM 3328 O O . SER B 1 84 ? -1.175 -2.348 2.527 1 89.44 84 SER B O 1
ATOM 3330 N N . ASN B 1 85 ? -2.961 -1.098 2.953 1 89.5 85 ASN B N 1
ATOM 3331 C CA . ASN B 1 85 ? -3.82 -1.814 2.016 1 89.5 85 ASN B CA 1
ATOM 3332 C C . ASN B 1 85 ? -3.697 -1.253 0.602 1 89.5 85 ASN B C 1
ATOM 3334 O O . ASN B 1 85 ? -3.719 -0.036 0.408 1 89.5 85 ASN B O 1
ATOM 3338 N N . PRO B 1 86 ? -3.609 -2.145 -0.358 1 87.12 86 PRO B N 1
ATOM 3339 C CA . PRO B 1 86 ? -3.383 -1.691 -1.732 1 87.12 86 PRO B CA 1
ATOM 3340 C C . PRO B 1 86 ? -4.52 -0.818 -2.26 1 87.12 86 PRO B C 1
ATOM 3342 O O . PRO B 1 86 ? -4.277 0.112 -3.035 1 87.12 86 PRO B O 1
ATOM 3345 N N . HIS B 1 87 ? -5.707 -1.096 -1.897 1 88.62 87 HIS B N 1
ATOM 3346 C CA . HIS B 1 87 ? -6.844 -0.37 -2.449 1 88.62 87 HIS B CA 1
ATOM 3347 C C . HIS B 1 87 ? -6.781 1.11 -2.092 1 88.62 87 HIS B C 1
ATOM 3349 O O . HIS B 1 87 ? -6.668 1.963 -2.975 1 88.62 87 HIS B O 1
ATOM 3355 N N . PRO B 1 88 ? -6.754 1.466 -0.793 1 92.38 88 PRO B N 1
ATOM 3356 C CA . PRO B 1 88 ? -6.629 2.885 -0.451 1 92.38 88 PRO B CA 1
ATOM 3357 C C . PRO B 1 88 ? -5.316 3.494 -0.939 1 92.38 88 PRO B C 1
ATOM 3359 O O . PRO B 1 88 ? -5.281 4.668 -1.318 1 92.38 88 PRO B O 1
ATOM 3362 N N . ALA B 1 89 ? -4.309 2.783 -0.923 1 92.69 89 ALA B N 1
ATOM 3363 C CA . ALA B 1 89 ? -3.008 3.299 -1.348 1 92.69 89 ALA B CA 1
ATOM 3364 C C . ALA B 1 89 ? -3.033 3.705 -2.818 1 92.69 89 ALA B C 1
ATOM 3366 O O . ALA B 1 89 ? -2.428 4.707 -3.203 1 92.69 89 ALA B O 1
ATOM 3367 N N . ARG B 1 90 ? -3.689 2.947 -3.609 1 92 90 ARG B N 1
ATOM 3368 C CA . ARG B 1 90 ? -3.803 3.254 -5.031 1 92 90 ARG B CA 1
ATOM 3369 C C . ARG B 1 90 ? -4.672 4.484 -5.258 1 92 90 ARG B C 1
ATOM 3371 O O . ARG B 1 90 ? -4.391 5.297 -6.145 1 92 90 ARG B O 1
ATOM 3378 N N . ILE B 1 91 ? -5.707 4.609 -4.5 1 94.5 91 ILE B N 1
ATOM 3379 C CA . ILE B 1 91 ? -6.535 5.809 -4.578 1 94.5 91 ILE B CA 1
ATOM 3380 C C . ILE B 1 91 ? -5.699 7.039 -4.227 1 94.5 91 ILE B C 1
ATOM 3382 O O . ILE B 1 91 ? -5.742 8.047 -4.93 1 94.5 91 ILE B O 1
ATOM 3386 N N . LEU B 1 92 ? -4.969 6.906 -3.174 1 96.06 92 LEU B N 1
ATOM 3387 C CA . LEU B 1 92 ? -4.09 7.988 -2.75 1 96.06 92 LEU B CA 1
ATOM 3388 C C . LEU B 1 92 ? -3.143 8.391 -3.875 1 96.06 92 LEU B C 1
ATOM 3390 O O . LEU B 1 92 ? -2.945 9.586 -4.129 1 96.06 92 LEU B O 1
ATOM 3394 N N . ARG B 1 93 ? -2.625 7.43 -4.523 1 94.12 93 ARG B N 1
ATOM 3395 C CA . ARG B 1 93 ? -1.691 7.699 -5.609 1 94.12 93 ARG B CA 1
ATOM 3396 C C . ARG B 1 93 ? -2.346 8.547 -6.699 1 94.12 93 ARG B C 1
ATOM 3398 O O . ARG B 1 93 ? -1.729 9.469 -7.227 1 94.12 93 ARG B O 1
ATOM 3405 N N . MET B 1 94 ? -3.531 8.266 -7.008 1 94.31 94 MET B N 1
ATOM 3406 C CA . MET B 1 94 ? -4.238 9 -8.055 1 94.31 94 MET B CA 1
ATOM 3407 C C . MET B 1 94 ? -4.539 10.43 -7.602 1 94.31 94 MET B C 1
ATOM 3409 O O . MET B 1 94 ? -4.469 11.367 -8.398 1 94.31 94 MET B O 1
ATOM 3413 N N . ILE B 1 95 ? -4.836 10.57 -6.352 1 96.12 95 ILE B N 1
ATOM 3414 C CA . ILE B 1 95 ? -5.047 11.898 -5.797 1 96.12 95 ILE B CA 1
ATOM 3415 C C . ILE B 1 95 ? -3.746 12.703 -5.859 1 96.12 95 ILE B C 1
ATOM 3417 O O . ILE B 1 95 ? -3.748 13.875 -6.23 1 96.12 95 ILE B O 1
ATOM 3421 N N . GLU B 1 96 ? -2.686 12.062 -5.512 1 94.5 96 GLU B N 1
ATOM 3422 C CA . GLU B 1 96 ? -1.372 12.695 -5.531 1 94.5 96 GLU B CA 1
ATOM 3423 C C . GLU B 1 96 ? -0.99 13.133 -6.945 1 94.5 96 GLU B C 1
ATOM 3425 O O . GLU B 1 96 ? -0.451 14.219 -7.141 1 94.5 96 GLU B O 1
ATOM 3430 N N . LEU B 1 97 ? -1.254 12.281 -7.867 1 92.25 97 LEU B N 1
ATOM 3431 C CA . LEU B 1 97 ? -0.95 12.602 -9.258 1 92.25 97 LEU B CA 1
ATOM 3432 C C . LEU B 1 97 ? -1.731 13.828 -9.719 1 92.25 97 LEU B C 1
ATOM 3434 O O . LEU B 1 97 ? -1.17 14.734 -10.344 1 92.25 97 LEU B O 1
ATOM 3438 N N . ALA B 1 98 ? -2.955 13.859 -9.367 1 93.5 98 ALA B N 1
ATOM 3439 C CA . ALA B 1 98 ? -3.793 15.008 -9.727 1 93.5 98 ALA B CA 1
ATOM 3440 C C . ALA B 1 98 ? -3.314 16.266 -9.023 1 93.5 98 ALA B C 1
ATOM 3442 O O . ALA B 1 98 ? -3.33 17.359 -9.609 1 93.5 98 ALA B O 1
ATOM 3443 N N . ALA B 1 99 ? -2.92 16.125 -7.793 1 93 99 ALA B N 1
ATOM 3444 C CA . ALA B 1 99 ? -2.471 17.25 -6.984 1 93 99 ALA B CA 1
ATOM 3445 C C . ALA B 1 99 ? -1.149 17.812 -7.508 1 93 99 ALA B C 1
ATOM 3447 O O . ALA B 1 99 ? -0.917 19.031 -7.461 1 93 99 ALA B O 1
ATOM 3448 N N . ARG B 1 100 ? -0.381 16.969 -7.977 1 87.75 100 ARG B N 1
ATOM 3449 C CA . ARG B 1 100 ? 0.93 17.359 -8.484 1 87.75 100 ARG B CA 1
ATOM 3450 C C . ARG B 1 100 ? 0.799 18.375 -9.609 1 87.75 100 ARG B C 1
ATOM 3452 O O . ARG B 1 100 ? 1.541 19.359 -9.641 1 87.75 100 ARG B O 1
ATOM 3459 N N . ASP B 1 101 ? -0.082 18.156 -10.438 1 86.06 101 ASP B N 1
ATOM 3460 C CA . ASP B 1 101 ? -0.302 19.031 -11.586 1 86.06 101 ASP B CA 1
ATOM 3461 C C . ASP B 1 101 ? -0.71 20.438 -11.148 1 86.06 101 ASP B C 1
ATOM 3463 O O . ASP B 1 101 ? -0.52 21.406 -11.883 1 86.06 101 ASP B O 1
ATOM 3467 N N . ARG B 1 102 ? -1.131 20.562 -9.961 1 88 102 ARG B N 1
ATOM 3468 C CA . ARG B 1 102 ? -1.612 21.844 -9.445 1 88 102 ARG B CA 1
ATOM 3469 C C . ARG B 1 102 ? -0.625 22.438 -8.453 1 88 102 ARG B C 1
ATOM 3471 O O . ARG B 1 102 ? -0.881 23.5 -7.875 1 88 102 ARG B O 1
ATOM 3478 N N . GLY B 1 103 ? 0.434 21.688 -8.25 1 86.5 103 GLY B N 1
ATOM 3479 C CA . GLY B 1 103 ? 1.408 22.141 -7.273 1 86.5 103 GLY B CA 1
ATOM 3480 C C . GLY B 1 103 ? 0.918 22.031 -5.844 1 86.5 103 GLY B C 1
ATOM 3481 O O . GLY B 1 103 ? 1.319 22.812 -4.977 1 86.5 103 GLY B O 1
ATOM 3482 N N . VAL B 1 104 ? 0.005 21.156 -5.586 1 90.38 104 VAL B N 1
ATOM 3483 C CA . VAL B 1 104 ? -0.602 20.953 -4.273 1 90.38 104 VAL B CA 1
ATOM 3484 C C . VAL B 1 104 ? 0.021 19.734 -3.596 1 90.38 104 VAL B C 1
ATOM 3486 O O . VAL B 1 104 ? 0.25 18.703 -4.238 1 90.38 104 VAL B O 1
ATOM 3489 N N . SER B 1 105 ? 0.353 19.859 -2.32 1 89.94 105 SER B N 1
ATOM 3490 C CA . SER B 1 105 ? 0.865 18.734 -1.537 1 89.94 105 SER B CA 1
ATOM 3491 C C . SER B 1 105 ? -0.272 17.938 -0.92 1 89.94 105 SER B C 1
ATOM 3493 O O . SER B 1 105 ? -1.323 18.484 -0.586 1 89.94 105 SER B O 1
ATOM 3495 N N . VAL B 1 106 ? -0.017 16.625 -0.802 1 94.19 106 VAL B N 1
ATOM 3496 C CA . VAL B 1 106 ? -1.013 15.758 -0.185 1 94.19 106 VAL B CA 1
ATOM 3497 C C . VAL B 1 106 ? -0.461 15.18 1.119 1 94.19 106 VAL B C 1
ATOM 3499 O O . VAL B 1 106 ? 0.613 14.578 1.134 1 94.19 106 VAL B O 1
ATOM 3502 N N . LEU B 1 107 ? -1.17 15.414 2.195 1 93.31 107 LEU B N 1
ATOM 3503 C CA . LEU B 1 107 ? -0.899 14.781 3.482 1 93.31 107 LEU B CA 1
ATOM 3504 C C . LEU B 1 107 ? -1.876 13.641 3.742 1 93.31 107 LEU B C 1
ATOM 3506 O O . LEU B 1 107 ? -3.092 13.828 3.672 1 93.31 107 LEU B O 1
ATOM 3510 N N . ALA B 1 108 ? -1.314 12.5 4.027 1 95.81 108 ALA B N 1
ATOM 3511 C CA . ALA B 1 108 ? -2.168 11.328 4.168 1 95.81 108 ALA B CA 1
ATOM 3512 C C . ALA B 1 108 ? -2.121 10.781 5.594 1 95.81 108 ALA B C 1
ATOM 3514 O O . ALA B 1 108 ? -1.168 11.039 6.332 1 95.81 108 ALA B O 1
ATOM 3515 N N . ALA B 1 109 ? -3.189 10.07 5.965 1 94.69 109 ALA B N 1
ATOM 3516 C CA . ALA B 1 109 ? -3.25 9.453 7.289 1 94.69 109 ALA B CA 1
ATOM 3517 C C . ALA B 1 109 ? -4.199 8.258 7.293 1 94.69 109 ALA B C 1
ATOM 3519 O O . ALA B 1 109 ? -5.07 8.148 6.426 1 94.69 109 ALA B O 1
ATOM 3520 N N . SER B 1 110 ? -3.959 7.367 8.273 1 96.19 110 SER B N 1
ATOM 3521 C CA . SER B 1 110 ? -4.801 6.191 8.469 1 96.19 110 SER B CA 1
ATOM 3522 C C . SER B 1 110 ? -5.559 6.273 9.797 1 96.19 110 SER B C 1
ATOM 3524 O O . SER B 1 110 ? -4.953 6.473 10.852 1 96.19 110 SER B O 1
ATOM 3526 N N . HIS B 1 111 ? -6.883 6.078 9.719 1 94.12 111 HIS B N 1
ATOM 3527 C CA . HIS B 1 111 ? -7.629 6.113 10.969 1 94.12 111 HIS B CA 1
ATOM 3528 C C . HIS B 1 111 ? -7.859 4.707 11.516 1 94.12 111 HIS B C 1
ATOM 3530 O O . HIS B 1 111 ? -8.344 4.547 12.633 1 94.12 111 HIS B O 1
ATOM 3536 N N . GLU B 1 112 ? -7.578 3.623 10.688 1 90.31 112 GLU B N 1
ATOM 3537 C CA . GLU B 1 112 ? -7.598 2.223 11.094 1 90.31 112 GLU B CA 1
ATOM 3538 C C . GLU B 1 112 ? -8.992 1.81 11.57 1 90.31 112 GLU B C 1
ATOM 3540 O O . GLU B 1 112 ? -9.133 1.155 12.609 1 90.31 112 GLU B O 1
ATOM 3545 N N . GLU B 1 113 ? -9.945 2.316 10.922 1 91.25 113 GLU B N 1
ATOM 3546 C CA . GLU B 1 113 ? -11.352 2.008 11.148 1 91.25 113 GLU B CA 1
ATOM 3547 C C . GLU B 1 113 ? -11.805 2.465 12.531 1 91.25 113 GLU B C 1
ATOM 3549 O O . GLU B 1 113 ? -12.703 1.866 13.125 1 91.25 113 GLU B O 1
ATOM 3554 N N . ARG B 1 114 ? -11.203 3.484 13.039 1 91.69 114 ARG B N 1
ATOM 3555 C CA . ARG B 1 114 ? -11.562 4.059 14.328 1 91.69 114 ARG B CA 1
ATOM 3556 C C . ARG B 1 114 ? -12.164 5.453 14.156 1 91.69 114 ARG B C 1
ATOM 3558 O O . ARG B 1 114 ? -11.461 6.391 13.773 1 91.69 114 ARG B O 1
ATOM 3565 N N . PRO B 1 115 ? -13.398 5.59 14.531 1 92.19 115 PRO B N 1
ATOM 3566 C CA . PRO B 1 115 ? -14.055 6.891 14.375 1 92.19 115 PRO B CA 1
ATOM 3567 C C . PRO B 1 115 ? -13.367 7.996 15.18 1 92.19 115 PRO B C 1
ATOM 3569 O O . PRO B 1 115 ? -13.297 9.141 14.719 1 92.19 115 PRO B O 1
ATOM 3572 N N . ASP B 1 116 ? -12.898 7.648 16.328 1 90.38 116 ASP B N 1
ATOM 3573 C CA . ASP B 1 116 ? -12.219 8.641 17.156 1 90.38 116 ASP B CA 1
ATOM 3574 C C . ASP B 1 116 ? -10.93 9.117 16.5 1 90.38 116 ASP B C 1
ATOM 3576 O O . ASP B 1 116 ? -10.609 10.305 16.531 1 90.38 116 ASP B O 1
ATOM 3580 N N . ARG B 1 117 ? -10.266 8.242 15.883 1 90.88 117 ARG B N 1
ATOM 3581 C CA . ARG B 1 117 ? -9.039 8.594 15.188 1 90.88 117 ARG B CA 1
ATOM 3582 C C . ARG B 1 117 ? -9.328 9.438 13.945 1 90.88 117 ARG B C 1
ATOM 3584 O O . ARG B 1 117 ? -8.586 10.367 13.633 1 90.88 117 ARG B O 1
ATOM 3591 N N . GLU B 1 118 ? -10.336 9.031 13.273 1 93.88 118 GLU B N 1
ATOM 3592 C CA . GLU B 1 118 ? -10.773 9.844 12.141 1 93.88 118 GLU B CA 1
ATOM 3593 C C . GLU B 1 118 ? -10.953 11.305 12.547 1 93.88 118 GLU B C 1
ATOM 3595 O O . GLU B 1 118 ? -10.414 12.211 11.906 1 93.88 118 GLU B O 1
ATOM 3600 N N . ARG B 1 119 ? -11.625 11.539 13.633 1 90.69 119 ARG B N 1
ATOM 3601 C CA . ARG B 1 119 ? -11.906 12.891 14.109 1 90.69 119 ARG B CA 1
ATOM 3602 C C . ARG B 1 119 ? -10.625 13.609 14.508 1 90.69 119 ARG B C 1
ATOM 3604 O O . ARG B 1 119 ? -10.445 14.789 14.203 1 90.69 119 ARG B O 1
ATOM 3611 N N . GLN B 1 120 ? -9.82 12.844 15.125 1 87.31 120 GLN B N 1
ATOM 3612 C CA . GLN B 1 120 ? -8.539 13.406 15.547 1 87.31 120 GLN B CA 1
ATOM 3613 C C . GLN B 1 120 ? -7.699 13.836 14.344 1 87.31 120 GLN B C 1
ATOM 3615 O O . GLN B 1 120 ? -7.094 14.906 14.359 1 87.31 120 GLN B O 1
ATOM 3620 N N . LEU B 1 121 ? -7.676 13.008 13.383 1 91.25 121 LEU B N 1
ATOM 3621 C CA . LEU B 1 121 ? -6.879 13.281 12.195 1 91.25 121 LEU B CA 1
ATOM 3622 C C . LEU B 1 121 ? -7.453 14.453 11.406 1 91.25 121 LEU B C 1
ATOM 3624 O O . LEU B 1 121 ? -6.707 15.312 10.93 1 91.25 121 LEU B O 1
ATOM 3628 N N . VAL B 1 122 ? -8.734 14.461 11.281 1 91.94 122 VAL B N 1
ATOM 3629 C CA . VAL B 1 122 ? -9.383 15.578 10.602 1 91.94 122 VAL B CA 1
ATOM 3630 C C . VAL B 1 122 ? -9.062 16.875 11.328 1 91.94 122 VAL B C 1
ATOM 3632 O O . VAL B 1 122 ? -8.703 17.875 10.695 1 91.94 122 VAL B O 1
ATOM 3635 N N . ALA B 1 123 ? -9.164 16.844 12.617 1 84.94 123 ALA B N 1
ATOM 3636 C CA . ALA B 1 123 ? -8.867 18.016 13.422 1 84.94 123 ALA B CA 1
ATOM 3637 C C . ALA B 1 123 ? -7.41 18.453 13.242 1 84.94 123 ALA B C 1
ATOM 3639 O O . ALA B 1 123 ? -7.121 19.641 13.102 1 84.94 123 ALA B O 1
ATOM 3640 N N . ALA B 1 124 ? -6.605 17.5 13.273 1 82.5 124 ALA B N 1
ATOM 3641 C CA . ALA B 1 124 ? -5.188 17.797 13.094 1 82.5 124 ALA B CA 1
ATOM 3642 C C . ALA B 1 124 ? -4.922 18.438 11.734 1 82.5 124 ALA B C 1
ATOM 3644 O O . ALA B 1 124 ? -4.203 19.438 11.633 1 82.5 124 ALA B O 1
ATOM 3645 N N . MET B 1 125 ? -5.543 17.906 10.695 1 87.31 125 MET B N 1
ATOM 3646 C CA . MET B 1 125 ? -5.352 18.422 9.344 1 87.31 125 MET B CA 1
ATOM 3647 C C . MET B 1 125 ? -5.91 19.828 9.211 1 87.31 125 MET B C 1
ATOM 3649 O O . MET B 1 125 ? -5.316 20.672 8.547 1 87.31 125 MET B O 1
ATOM 3653 N N . TRP B 1 126 ? -6.945 20 9.828 1 83.44 126 TRP B N 1
ATOM 3654 C CA . TRP B 1 126 ? -7.562 21.312 9.82 1 83.44 126 TRP B CA 1
ATOM 3655 C C . TRP B 1 126 ? -6.668 22.344 10.516 1 83.44 126 TRP B C 1
ATOM 3657 O O . TRP B 1 126 ? -6.48 23.453 10.008 1 83.44 126 TRP B O 1
ATOM 3667 N N . ARG B 1 127 ? -6.199 21.953 11.617 1 75 127 ARG B N 1
ATOM 3668 C CA . ARG B 1 127 ? -5.289 22.828 12.359 1 75 127 ARG B CA 1
ATOM 3669 C C . ARG B 1 127 ? -4.07 23.188 11.516 1 75 127 ARG B C 1
ATOM 3671 O O . ARG B 1 127 ? -3.523 24.281 11.648 1 75 127 ARG B O 1
ATOM 3678 N N . HIS B 1 128 ? -3.801 22.281 10.672 1 75 128 HIS B N 1
ATOM 3679 C CA . HIS B 1 128 ? -2.613 22.484 9.852 1 75 128 HIS B CA 1
ATOM 3680 C C . HIS B 1 128 ? -2.941 23.281 8.594 1 75 128 HIS B C 1
ATOM 3682 O O . HIS B 1 128 ? -2.062 23.547 7.773 1 75 128 HIS B O 1
ATOM 3688 N N . GLY B 1 129 ? -4.137 23.641 8.453 1 81.19 129 GLY B N 1
ATOM 3689 C CA . GLY B 1 129 ? -4.523 24.594 7.418 1 81.19 129 GLY B CA 1
ATOM 3690 C C . GLY B 1 129 ? -4.691 23.953 6.051 1 81.19 129 GLY B C 1
ATOM 3691 O O . GLY B 1 129 ? -4.41 24.578 5.027 1 81.19 129 GLY B O 1
ATOM 3692 N N . VAL B 1 130 ? -5.086 22.719 6 1 88.62 130 VAL B N 1
ATOM 3693 C CA . VAL B 1 130 ? -5.285 22.094 4.699 1 88.62 130 VAL B CA 1
ATOM 3694 C C . VAL B 1 130 ? -6.453 22.75 3.977 1 88.62 130 VAL B C 1
ATOM 3696 O O . VAL B 1 130 ? -7.406 23.203 4.613 1 88.62 130 VAL B O 1
ATOM 3699 N N . ASP B 1 131 ? -6.332 22.766 2.643 1 91.94 131 ASP B N 1
ATOM 3700 C CA . ASP B 1 131 ? -7.312 23.469 1.812 1 91.94 131 ASP B CA 1
ATOM 3701 C C . ASP B 1 131 ? -8.508 22.562 1.505 1 91.94 131 ASP B C 1
ATOM 3703 O O . ASP B 1 131 ? -9.555 23.047 1.056 1 91.94 131 ASP B O 1
ATOM 3707 N N . GLY B 1 132 ? -8.406 21.359 1.711 1 95.44 132 GLY B N 1
ATOM 3708 C CA . GLY B 1 132 ? -9.445 20.375 1.444 1 95.44 132 GLY B CA 1
ATOM 3709 C C . GLY B 1 132 ? -9.109 18.984 1.97 1 95.44 132 GLY B C 1
ATOM 3710 O O . GLY B 1 132 ? -7.945 18.703 2.262 1 95.44 132 GLY B O 1
ATOM 3711 N N . ILE B 1 133 ? -10.164 18.188 2.086 1 96.75 133 ILE B N 1
ATOM 3712 C CA . ILE B 1 133 ? -9.969 16.859 2.672 1 96.75 133 ILE B CA 1
ATOM 3713 C C . ILE B 1 133 ? -10.703 15.82 1.836 1 96.75 133 ILE B C 1
ATOM 3715 O O . ILE B 1 133 ? -11.867 16.016 1.47 1 96.75 133 ILE B O 1
ATOM 3719 N N . VAL B 1 134 ? -9.984 14.789 1.473 1 97.81 134 VAL B N 1
ATOM 3720 C CA . VAL B 1 134 ? -10.602 13.555 0.993 1 97.81 134 VAL B CA 1
ATOM 3721 C C . VAL B 1 134 ? -10.641 12.531 2.121 1 97.81 134 VAL B C 1
ATOM 3723 O O . VAL B 1 134 ? -9.625 12.289 2.785 1 97.81 134 VAL B O 1
ATOM 3726 N N . VAL B 1 135 ? -11.852 11.891 2.322 1 97.19 135 VAL B N 1
ATOM 3727 C CA . VAL B 1 135 ? -11.938 11.008 3.48 1 97.19 135 VAL B CA 1
ATOM 3728 C C . VAL B 1 135 ? -12.695 9.734 3.105 1 97.19 135 VAL B C 1
ATOM 3730 O O . VAL B 1 135 ? -13.695 9.789 2.393 1 97.19 135 VAL B O 1
ATOM 3733 N N . GLU B 1 136 ? -12.094 8.602 3.391 1 96.62 136 GLU B N 1
ATOM 3734 C CA . GLU B 1 136 ? -12.828 7.344 3.533 1 96.62 136 GLU B CA 1
ATOM 3735 C C . GLU B 1 136 ? -13.336 7.16 4.957 1 96.62 136 GLU B C 1
ATOM 3737 O O . GLU B 1 136 ? -12.57 6.793 5.855 1 96.62 136 GLU B O 1
ATOM 3742 N N . PRO B 1 137 ? -14.594 7.34 5.195 1 94.88 137 PRO B N 1
ATOM 3743 C CA . PRO B 1 137 ? -15.062 7.551 6.566 1 94.88 137 PRO B CA 1
ATOM 3744 C C . PRO B 1 137 ? -15.156 6.25 7.363 1 94.88 137 PRO B C 1
ATOM 3746 O O . PRO B 1 137 ? -15.453 5.195 6.797 1 94.88 137 PRO B O 1
ATOM 3749 N N . ALA B 1 138 ? -14.906 6.359 8.602 1 91.81 138 ALA B N 1
ATOM 3750 C CA . ALA B 1 138 ? -15.133 5.289 9.57 1 91.81 138 ALA B CA 1
ATOM 3751 C C . ALA B 1 138 ? -16.297 5.617 10.492 1 91.81 138 ALA B C 1
ATOM 3753 O O . ALA B 1 138 ? -16.969 4.715 11.008 1 91.81 138 ALA B O 1
ATOM 3754 N N . ALA B 1 139 ? -16.609 6.891 10.672 1 83.56 139 ALA B N 1
ATOM 3755 C CA . ALA B 1 139 ? -17.625 7.352 11.617 1 83.56 139 ALA B CA 1
ATOM 3756 C C . ALA B 1 139 ? -19.031 7.141 11.062 1 83.56 139 ALA B C 1
ATOM 3758 O O . ALA B 1 139 ? -19.219 7.125 9.844 1 83.56 139 ALA B O 1
ATOM 3759 N N . ASP B 1 140 ? -19.891 7.047 11.961 1 85.81 140 ASP B N 1
ATOM 3760 C CA . ASP B 1 140 ? -21.297 6.883 11.578 1 85.81 140 ASP B CA 1
ATOM 3761 C C . ASP B 1 140 ? -22.031 8.219 11.625 1 85.81 140 ASP B C 1
ATOM 3763 O O . ASP B 1 140 ? -23.219 8.281 11.312 1 85.81 140 ASP B O 1
ATOM 3767 N N . ASP B 1 141 ? -21.375 9.141 12.07 1 87.06 141 ASP B N 1
ATOM 3768 C CA . ASP B 1 141 ? -21.922 10.492 12.164 1 87.06 141 ASP B CA 1
ATOM 3769 C C . ASP B 1 141 ? -20.891 11.539 11.766 1 87.06 141 ASP B C 1
ATOM 3771 O O . ASP B 1 141 ? -19.891 11.719 12.453 1 87.06 141 ASP B O 1
ATOM 3775 N N . HIS B 1 142 ? -21.234 12.312 10.688 1 90.75 142 HIS B N 1
ATOM 3776 C CA . HIS B 1 142 ? -20.234 13.219 10.148 1 90.75 142 HIS B CA 1
ATOM 3777 C C . HIS B 1 142 ? -20.625 14.68 10.359 1 90.75 142 HIS B C 1
ATOM 3779 O O . HIS B 1 142 ? -20.094 15.578 9.703 1 90.75 142 HIS B O 1
ATOM 3785 N N . HIS B 1 143 ? -21.469 14.906 11.297 1 85.69 143 HIS B N 1
ATOM 3786 C CA . HIS B 1 143 ? -21.891 16.266 11.633 1 85.69 143 HIS B CA 1
ATOM 3787 C C . HIS B 1 143 ? -20.703 17.125 12.062 1 85.69 143 HIS B C 1
ATOM 3789 O O . HIS B 1 143 ? -20.703 18.328 11.852 1 85.69 143 HIS B O 1
ATOM 3795 N N . TYR B 1 144 ? -19.719 16.406 12.586 1 84.88 144 TYR B N 1
ATOM 3796 C CA . TYR B 1 144 ? -18.562 17.125 13.094 1 84.88 144 TYR B CA 1
ATOM 3797 C C . TYR B 1 144 ? -17.812 17.812 11.969 1 84.88 144 TYR B C 1
ATOM 3799 O O . TYR B 1 144 ? -17.031 18.75 12.203 1 84.88 144 TYR B O 1
ATOM 3807 N N . LEU B 1 145 ? -18.062 17.422 10.727 1 90.5 145 LEU B N 1
ATOM 3808 C CA . LEU B 1 145 ? -17.375 17.969 9.562 1 90.5 145 LEU B CA 1
ATOM 3809 C C . LEU B 1 145 ? -18.094 19.234 9.07 1 90.5 145 LEU B C 1
ATOM 3811 O O . LEU B 1 145 ? -17.562 19.953 8.211 1 90.5 145 LEU B O 1
ATOM 3815 N N . ALA B 1 146 ? -19.25 19.531 9.547 1 87.38 146 ALA B N 1
ATOM 3816 C CA . ALA B 1 146 ? -20.047 20.688 9.109 1 87.38 146 ALA B CA 1
ATOM 3817 C C . ALA B 1 146 ? -19.281 21.984 9.344 1 87.38 146 ALA B C 1
ATOM 3819 O O . ALA B 1 146 ? -19.406 22.938 8.57 1 87.38 146 ALA B O 1
ATOM 3820 N N . GLU B 1 147 ? -18.5 21.938 10.336 1 83.06 147 GLU B N 1
ATOM 3821 C CA . GLU B 1 147 ? -17.703 23.125 10.648 1 83.06 147 GLU B CA 1
ATOM 3822 C C . GLU B 1 147 ? -16.672 23.406 9.562 1 83.06 147 GLU B C 1
ATOM 3824 O O . GLU B 1 147 ? -16.391 24.562 9.25 1 83.06 147 GLU B O 1
ATOM 3829 N N . LEU B 1 148 ? -16.141 22.406 9.047 1 87.31 148 LEU B N 1
ATOM 3830 C CA . LEU B 1 148 ? -15.18 22.562 7.965 1 87.31 148 LEU B CA 1
ATOM 3831 C C . LEU B 1 148 ? -15.859 23.141 6.723 1 87.31 148 LEU B C 1
ATOM 3833 O O . LEU B 1 148 ? -15.297 24.016 6.055 1 87.31 148 LEU B O 1
ATOM 3837 N N . GLN B 1 149 ? -16.969 22.672 6.488 1 85.19 149 GLN B N 1
ATOM 3838 C CA . GLN B 1 149 ? -17.719 23.156 5.332 1 85.19 149 GLN B CA 1
ATOM 3839 C C . GLN B 1 149 ? -18.062 24.625 5.48 1 85.19 149 GLN B C 1
ATOM 3841 O O . GLN B 1 149 ? -17.969 25.391 4.52 1 85.19 149 GLN B O 1
ATOM 3846 N N . ARG B 1 150 ? -18.422 25 6.629 1 82.62 150 ARG B N 1
ATOM 3847 C CA . ARG B 1 150 ? -18.734 26.391 6.898 1 82.62 150 ARG B CA 1
ATOM 3848 C C . ARG B 1 150 ? -17.5 27.281 6.711 1 82.62 150 ARG B C 1
ATOM 3850 O O . ARG B 1 150 ? -17.625 28.438 6.316 1 82.62 150 ARG B O 1
ATOM 3857 N N . ALA B 1 151 ? -16.406 26.672 6.961 1 82.25 151 ALA B N 1
ATOM 3858 C CA . ALA B 1 151 ? -15.141 27.391 6.809 1 82.25 151 ALA B CA 1
ATOM 3859 C C . ALA B 1 151 ? -14.617 27.297 5.379 1 82.25 151 ALA B C 1
ATOM 3861 O O . ALA B 1 151 ? -13.469 27.641 5.105 1 82.25 151 ALA B O 1
ATOM 3862 N N . SER B 1 152 ? -15.383 26.719 4.527 1 85.75 152 SER B N 1
ATOM 3863 C CA . SER B 1 152 ? -15.102 26.609 3.1 1 85.75 152 SER B CA 1
ATOM 3864 C C . SER B 1 152 ? -13.938 25.672 2.836 1 85.75 152 SER B C 1
ATOM 3866 O O . SER B 1 152 ? -13.125 25.906 1.938 1 85.75 152 SER B O 1
ATOM 3868 N N . VAL B 1 153 ? -13.781 24.75 3.672 1 91.31 153 VAL B N 1
ATOM 3869 C CA . VAL B 1 153 ? -12.875 23.625 3.432 1 91.31 153 VAL B CA 1
ATOM 3870 C C . VAL B 1 153 ? -13.656 22.422 2.908 1 91.31 153 VAL B C 1
ATOM 3872 O O . VAL B 1 153 ? -14.336 21.75 3.674 1 91.31 153 VAL B O 1
ATOM 3875 N N . PRO B 1 154 ? -13.523 22.203 1.686 1 95.38 154 PRO B N 1
ATOM 3876 C CA . PRO B 1 154 ? -14.328 21.109 1.116 1 95.38 154 PRO B CA 1
ATOM 3877 C C . PRO B 1 154 ? -13.898 19.734 1.62 1 95.38 154 PRO B C 1
ATOM 3879 O O . PRO B 1 154 ? -12.711 19.484 1.822 1 95.38 154 PRO B O 1
ATOM 3882 N N . VAL B 1 155 ? -14.914 18.891 1.748 1 96.25 155 VAL B N 1
ATOM 3883 C CA . VAL B 1 155 ? -14.711 17.484 2.125 1 96.25 155 VAL B CA 1
ATOM 3884 C C . VAL B 1 155 ? -15.336 16.578 1.075 1 96.25 155 VAL B C 1
ATOM 3886 O O . VAL B 1 155 ? -16.516 16.703 0.758 1 96.25 155 VAL B O 1
ATOM 3889 N N . ILE B 1 156 ? -14.516 15.734 0.513 1 97.94 156 ILE B N 1
ATOM 3890 C CA . ILE B 1 156 ? -14.984 14.75 -0.453 1 97.94 156 ILE B CA 1
ATOM 3891 C C . ILE B 1 156 ? -14.953 13.359 0.172 1 97.94 156 ILE B C 1
ATOM 3893 O O . ILE B 1 156 ? -13.906 12.914 0.658 1 97.94 156 ILE B O 1
ATOM 3897 N N . PHE B 1 157 ? -16.109 12.719 0.204 1 97.62 157 PHE B N 1
ATOM 3898 C CA . PHE B 1 157 ? -16.172 11.344 0.699 1 97.62 157 PHE B CA 1
ATOM 3899 C C . PHE B 1 157 ? -15.875 10.352 -0.417 1 97.62 157 PHE B C 1
ATOM 3901 O O . PHE B 1 157 ? -16.344 10.516 -1.544 1 97.62 157 PHE B O 1
ATOM 3908 N N . VAL B 1 158 ? -15.062 9.344 -0.084 1 96.81 158 VAL B N 1
ATOM 3909 C CA . VAL B 1 158 ? -14.711 8.328 -1.07 1 96.81 158 VAL B CA 1
ATOM 3910 C C . VAL B 1 158 ? -15.055 6.941 -0.523 1 96.81 158 VAL B C 1
ATOM 3912 O O . VAL B 1 158 ? -14.953 6.699 0.683 1 96.81 158 VAL B O 1
ATOM 3915 N N . ASP B 1 159 ? -15.484 6.004 -1.382 1 93.5 159 ASP B N 1
ATOM 3916 C CA . ASP B 1 159 ? -15.742 4.594 -1.108 1 93.5 159 ASP B CA 1
ATOM 3917 C C . ASP B 1 159 ? -17.016 4.418 -0.301 1 93.5 159 ASP B C 1
ATOM 3919 O O . ASP B 1 159 ? -17.859 3.566 -0.627 1 93.5 159 ASP B O 1
ATOM 3923 N N . ARG B 1 160 ? -17.203 5.258 0.767 1 94.62 160 ARG B N 1
ATOM 3924 C CA . ARG B 1 160 ? -18.359 5.211 1.646 1 94.62 160 ARG B CA 1
ATOM 3925 C C . ARG B 1 160 ? -19.047 6.57 1.723 1 94.62 160 ARG B C 1
ATOM 3927 O O . ARG B 1 160 ? -18.375 7.609 1.721 1 94.62 160 ARG B O 1
ATOM 3934 N N . PRO B 1 161 ? -20.328 6.574 1.839 1 94.38 161 PRO B N 1
ATOM 3935 C CA . PRO B 1 161 ? -21.078 7.84 1.806 1 94.38 161 PRO B CA 1
ATOM 3936 C C . PRO B 1 161 ? -21.031 8.586 3.137 1 94.38 161 PRO B C 1
ATOM 3938 O O . PRO B 1 161 ? -20.797 7.973 4.184 1 94.38 161 PRO B O 1
ATOM 3941 N N . PRO B 1 162 ? -21.234 9.922 3.012 1 95.06 162 PRO B N 1
ATOM 3942 C CA . PRO B 1 162 ? -21.422 10.672 4.254 1 95.06 162 PRO B CA 1
ATOM 3943 C C . PRO B 1 162 ? -22.734 10.312 4.965 1 95.06 162 PRO B C 1
ATOM 3945 O O . PRO B 1 162 ? -23.703 9.938 4.316 1 95.06 162 PRO B O 1
ATOM 3948 N N . ARG B 1 163 ? -22.625 10.406 6.277 1 92.75 163 ARG B N 1
ATOM 3949 C CA . ARG B 1 163 ? -23.812 10.219 7.102 1 92.75 163 ARG B CA 1
ATOM 3950 C C . ARG B 1 163 ? -24.141 11.484 7.883 1 92.75 163 ARG B C 1
ATOM 3952 O O . ARG B 1 163 ? -23.266 12.062 8.539 1 92.75 163 ARG B O 1
ATOM 3959 N N . HIS B 1 164 ? -25.375 11.93 7.734 1 91.44 164 HIS B N 1
ATOM 3960 C CA . HIS B 1 164 ? -25.906 13.102 8.43 1 91.44 164 HIS B CA 1
ATOM 3961 C C . HIS B 1 164 ? -25.172 14.375 7.984 1 91.44 164 HIS B C 1
ATOM 3963 O O . HIS B 1 164 ? -24.953 15.273 8.797 1 91.44 164 HIS B O 1
ATOM 3969 N N . LEU B 1 165 ? -24.672 14.391 6.824 1 93 165 LEU B N 1
ATOM 3970 C CA . LEU B 1 165 ? -24 15.539 6.219 1 93 165 LEU B CA 1
ATOM 3971 C C . LEU B 1 165 ? -24.188 15.539 4.703 1 93 165 LEU B C 1
ATOM 3973 O O . LEU B 1 165 ? -24.094 14.484 4.066 1 93 165 LEU B O 1
ATOM 3977 N N . ASP B 1 166 ? -24.547 16.656 4.191 1 92.5 166 ASP B N 1
ATOM 3978 C CA . ASP B 1 166 ? -24.547 16.812 2.74 1 92.5 166 ASP B CA 1
ATOM 3979 C C . ASP B 1 166 ? -23.156 17.156 2.223 1 92.5 166 ASP B C 1
ATOM 3981 O O . ASP B 1 166 ? -22.656 18.266 2.473 1 92.5 166 ASP B O 1
ATOM 3985 N N . ALA B 1 167 ? -22.578 16.219 1.498 1 95.19 167 ALA B N 1
ATOM 3986 C CA . ALA B 1 167 ? -21.219 16.422 0.982 1 95.19 167 ALA B CA 1
ATOM 3987 C C . ALA B 1 167 ? -21 15.641 -0.306 1 95.19 167 ALA B C 1
ATOM 3989 O O . ALA B 1 167 ? -21.75 14.703 -0.604 1 95.19 167 ALA B O 1
ATOM 3990 N N . ASP B 1 168 ? -20.016 16.078 -1.099 1 97.06 168 ASP B N 1
ATOM 3991 C CA . ASP B 1 168 ? -19.625 15.359 -2.312 1 97.06 168 ASP B CA 1
ATOM 3992 C C . ASP B 1 168 ? -19.109 13.969 -1.985 1 97.06 168 ASP B C 1
ATOM 3994 O O . ASP B 1 168 ? -18.516 13.75 -0.928 1 97.06 168 ASP B O 1
ATOM 3998 N N . ALA B 1 169 ? -19.438 13.055 -2.883 1 97.62 169 ALA B N 1
ATOM 3999 C CA . ALA B 1 169 ? -18.984 11.688 -2.662 1 97.62 169 ALA B CA 1
ATOM 4000 C C . ALA B 1 169 ? -18.656 10.992 -3.984 1 97.62 169 ALA B C 1
ATOM 4002 O O . ALA B 1 169 ? -19.281 11.289 -5.012 1 97.62 169 ALA B O 1
ATOM 4003 N N . VAL B 1 170 ? -17.625 10.195 -3.979 1 97.62 170 VAL B N 1
ATOM 4004 C CA . VAL B 1 170 ? -17.328 9.25 -5.043 1 97.62 170 VAL B CA 1
ATOM 4005 C C . VAL B 1 170 ? -17.516 7.82 -4.539 1 97.62 170 VAL B C 1
ATOM 4007 O O . VAL B 1 170 ? -16.797 7.363 -3.656 1 97.62 170 VAL B O 1
ATOM 4010 N N . LEU B 1 171 ? -18.516 7.148 -5.086 1 96.56 171 LEU B N 1
ATOM 4011 C CA . LEU B 1 171 ? -18.938 5.852 -4.578 1 96.56 171 LEU B CA 1
ATOM 4012 C C . LEU B 1 171 ? -18.875 4.793 -5.676 1 96.56 171 LEU B C 1
ATOM 4014 O O . LEU B 1 171 ? -18.547 5.098 -6.82 1 96.56 171 LEU B O 1
ATOM 4018 N N . ILE B 1 172 ? -19.047 3.576 -5.281 1 95.19 172 ILE B N 1
ATOM 4019 C CA . ILE B 1 172 ? -19.219 2.43 -6.168 1 95.19 172 ILE B CA 1
ATOM 4020 C C . ILE B 1 172 ? -20.531 1.72 -5.859 1 95.19 172 ILE B C 1
ATOM 4022 O O . ILE B 1 172 ? -20.969 1.684 -4.707 1 95.19 172 ILE B O 1
ATOM 4026 N N . ASP B 1 173 ? -21.156 1.219 -6.91 1 96.69 173 ASP B N 1
ATOM 4027 C CA . ASP B 1 173 ? -22.359 0.42 -6.691 1 96.69 173 ASP B CA 1
ATOM 4028 C C . ASP B 1 173 ? -22.016 -0.99 -6.227 1 96.69 173 ASP B C 1
ATOM 4030 O O . ASP B 1 173 ? -22.062 -1.939 -7.012 1 96.69 173 ASP B O 1
ATOM 4034 N N . ASN B 1 174 ? -21.781 -1.108 -4.992 1 97.25 174 ASN B N 1
ATOM 4035 C CA . ASN B 1 174 ? -21.359 -2.352 -4.363 1 97.25 174 ASN B CA 1
ATOM 4036 C C . ASN B 1 174 ? -22.406 -3.449 -4.516 1 97.25 174 ASN B C 1
ATOM 4038 O O . ASN B 1 174 ? -22.062 -4.613 -4.742 1 97.25 174 ASN B O 1
ATOM 4042 N N . ARG B 1 175 ? -23.594 -3.055 -4.316 1 98.19 175 ARG B N 1
ATOM 4043 C CA . ARG B 1 175 ? -24.688 -4.027 -4.379 1 98.19 175 ARG B CA 1
ATOM 4044 C C . ARG B 1 175 ? -24.797 -4.637 -5.773 1 98.19 175 ARG B C 1
ATOM 4046 O O . ARG B 1 175 ? -24.859 -5.859 -5.918 1 98.19 175 ARG B O 1
ATOM 4053 N N . ALA B 1 176 ? -24.703 -3.83 -6.758 1 98.25 176 ALA B N 1
ATOM 4054 C CA . ALA B 1 176 ? -24.781 -4.305 -8.133 1 98.25 176 ALA B CA 1
ATOM 4055 C C . ALA B 1 176 ? -23.594 -5.195 -8.469 1 98.25 176 ALA B C 1
ATOM 4057 O O . ALA B 1 176 ? -23.734 -6.207 -9.164 1 98.25 176 ALA B O 1
ATOM 4058 N N . GLY B 1 177 ? -22.453 -4.805 -8.023 1 98.31 177 GLY B N 1
ATOM 4059 C CA . GLY B 1 177 ? -21.25 -5.605 -8.266 1 98.31 177 GLY B CA 1
ATOM 4060 C C . GLY B 1 177 ? -21.328 -6.984 -7.637 1 98.31 177 GLY B C 1
ATOM 4061 O O . GLY B 1 177 ? -21.016 -7.984 -8.281 1 98.31 177 GLY B O 1
ATOM 4062 N N . ALA B 1 178 ? -21.766 -6.988 -6.426 1 98.75 178 ALA B N 1
ATOM 4063 C CA . ALA B 1 178 ? -21.875 -8.258 -5.723 1 98.75 178 ALA B CA 1
ATOM 4064 C C . ALA B 1 178 ? -22.938 -9.148 -6.363 1 98.75 178 ALA B C 1
ATOM 4066 O O . ALA B 1 178 ? -22.734 -10.359 -6.496 1 98.75 178 ALA B O 1
ATOM 4067 N N . ARG B 1 179 ? -24 -8.562 -6.73 1 98.75 179 ARG B N 1
ATOM 4068 C CA . ARG B 1 179 ? -25.047 -9.312 -7.41 1 98.75 179 ARG B CA 1
ATOM 4069 C C . ARG B 1 179 ? -24.531 -9.938 -8.703 1 98.75 179 ARG B C 1
ATOM 4071 O O . ARG B 1 179 ? -24.781 -11.117 -8.969 1 98.75 179 ARG B O 1
ATOM 4078 N N . ALA B 1 180 ? -23.797 -9.195 -9.438 1 98.69 180 ALA B N 1
ATOM 4079 C CA . ALA B 1 180 ? -23.234 -9.672 -10.703 1 98.69 180 ALA B CA 1
ATOM 4080 C C . ALA B 1 180 ? -22.312 -10.859 -10.477 1 98.69 180 ALA B C 1
ATOM 4082 O O . ALA B 1 180 ? -22.281 -11.797 -11.281 1 98.69 180 ALA B O 1
ATOM 4083 N N . ALA B 1 181 ? -21.578 -10.789 -9.414 1 98.81 181 ALA B N 1
ATOM 4084 C CA . ALA B 1 181 ? -20.656 -11.883 -9.078 1 98.81 181 ALA B CA 1
ATOM 4085 C C . ALA B 1 181 ? -21.438 -13.172 -8.812 1 98.81 181 ALA B C 1
ATOM 4087 O O . ALA B 1 181 ? -21.062 -14.234 -9.312 1 98.81 181 ALA B O 1
ATOM 4088 N N . VAL B 1 182 ? -22.453 -13.055 -8.07 1 98.81 182 VAL B N 1
ATOM 4089 C CA . VAL B 1 182 ? -23.25 -14.227 -7.727 1 98.81 182 VAL B CA 1
ATOM 4090 C C . VAL B 1 182 ? -23.922 -14.781 -8.977 1 98.81 182 VAL B C 1
ATOM 4092 O O . VAL B 1 182 ? -23.922 -15.992 -9.203 1 98.81 182 VAL B O 1
ATOM 4095 N N . GLU B 1 183 ? -24.484 -13.914 -9.766 1 98.75 183 GLU B N 1
ATOM 4096 C CA . GLU B 1 183 ? -25.109 -14.336 -11.016 1 98.75 183 GLU B CA 1
ATOM 4097 C C . GLU B 1 183 ? -24.109 -15.078 -11.906 1 98.75 183 GLU B C 1
ATOM 4099 O O . GLU B 1 183 ? -24.469 -16.062 -12.562 1 98.75 183 GLU B O 1
ATOM 4104 N N . HIS B 1 184 ? -22.891 -14.594 -11.93 1 98.81 184 HIS B N 1
ATOM 4105 C CA . HIS B 1 184 ? -21.828 -15.234 -12.695 1 98.81 184 HIS B CA 1
ATOM 4106 C C . HIS B 1 184 ? -21.562 -16.656 -12.188 1 98.81 184 HIS B C 1
ATOM 4108 O O . HIS B 1 184 ? -21.422 -17.578 -12.977 1 98.81 184 HIS B O 1
ATOM 4114 N N . LEU B 1 185 ? -21.516 -16.797 -10.898 1 98.75 185 LEU B N 1
ATOM 4115 C CA . LEU B 1 185 ? -21.266 -18.094 -10.297 1 98.75 185 LEU B CA 1
ATOM 4116 C C . LEU B 1 185 ? -22.438 -19.047 -10.57 1 98.75 185 LEU B C 1
ATOM 4118 O O . LEU B 1 185 ? -22.234 -20.234 -10.852 1 98.75 185 LEU B O 1
ATOM 4122 N N . ILE B 1 186 ? -23.656 -18.594 -10.516 1 98.44 186 ILE B N 1
ATOM 4123 C CA . ILE B 1 186 ? -24.844 -19.391 -10.797 1 98.44 186 ILE B CA 1
ATOM 4124 C C . ILE B 1 186 ? -24.828 -19.828 -12.258 1 98.44 186 ILE B C 1
ATOM 4126 O O . ILE B 1 186 ? -25.156 -20.984 -12.562 1 98.44 186 ILE B O 1
ATOM 4130 N N . ALA B 1 187 ? -24.438 -18.922 -13.125 1 98.19 187 ALA B N 1
ATOM 4131 C CA . ALA B 1 187 ? -24.359 -19.234 -14.547 1 98.19 187 ALA B CA 1
ATOM 4132 C C . ALA B 1 187 ? -23.375 -20.359 -14.812 1 98.19 187 ALA B C 1
ATOM 4134 O O . ALA B 1 187 ? -23.484 -21.062 -15.828 1 98.19 187 ALA B O 1
ATOM 4135 N N . HIS B 1 188 ? -22.469 -20.594 -13.883 1 98.12 188 HIS B N 1
ATOM 4136 C CA . HIS B 1 188 ? -21.484 -21.672 -14.023 1 98.12 188 HIS B CA 1
ATOM 4137 C C . HIS B 1 188 ? -21.906 -22.891 -13.211 1 98.12 188 HIS B C 1
ATOM 4139 O O . HIS B 1 188 ? -21.078 -23.781 -12.945 1 98.12 188 HIS B O 1
ATOM 4145 N N . GLY B 1 189 ? -23.125 -22.875 -12.688 1 97.62 189 GLY B N 1
ATOM 4146 C CA . GLY B 1 189 ? -23.734 -24.094 -12.156 1 97.62 189 GLY B CA 1
ATOM 4147 C C . GLY B 1 189 ? -23.766 -24.125 -10.641 1 97.62 189 GLY B C 1
ATOM 4148 O O . GLY B 1 189 ? -24.328 -25.062 -10.055 1 97.62 189 GLY B O 1
ATOM 4149 N N . HIS B 1 190 ? -23.266 -23.141 -10.008 1 98.19 190 HIS B N 1
ATOM 4150 C CA . HIS B 1 190 ? -23.172 -23.188 -8.547 1 98.19 190 HIS B CA 1
ATOM 4151 C C . HIS B 1 190 ? -24.5 -22.828 -7.898 1 98.19 190 HIS B C 1
ATOM 4153 O O . HIS B 1 190 ? -25.156 -21.875 -8.328 1 98.19 190 HIS B O 1
ATOM 4159 N N . ARG B 1 191 ? -24.844 -23.562 -6.883 1 97.19 191 ARG B N 1
ATOM 4160 C CA . ARG B 1 191 ? -26.094 -23.328 -6.164 1 97.19 191 ARG B CA 1
ATOM 4161 C C . ARG B 1 191 ? -25.844 -23.094 -4.68 1 97.19 191 ARG B C 1
ATOM 4163 O O . ARG B 1 191 ? -26.688 -22.562 -3.971 1 97.19 191 ARG B O 1
ATOM 4170 N N . ARG B 1 192 ? -24.703 -23.547 -4.199 1 97.69 192 ARG B N 1
ATOM 4171 C CA . ARG B 1 192 ? -24.281 -23.297 -2.828 1 97.69 192 ARG B CA 1
ATOM 4172 C C . ARG B 1 192 ? -23.094 -22.344 -2.803 1 97.69 192 ARG B C 1
ATOM 4174 O O . ARG B 1 192 ? -21.938 -22.781 -2.857 1 97.69 192 ARG B O 1
ATOM 4181 N N . ILE B 1 193 ? -23.438 -21.125 -2.693 1 98.62 193 ILE B N 1
ATOM 4182 C CA . ILE B 1 193 ? -22.453 -20.062 -2.799 1 98.62 193 ILE B CA 1
ATOM 4183 C C . ILE B 1 193 ? -22.312 -19.359 -1.447 1 98.62 193 ILE B C 1
ATOM 4185 O O . ILE B 1 193 ? -23.297 -18.891 -0.875 1 98.62 193 ILE B O 1
ATOM 4189 N N . ALA B 1 194 ? -21.078 -19.328 -0.93 1 98.88 194 ALA B N 1
ATOM 4190 C CA . ALA B 1 194 ? -20.812 -18.641 0.326 1 98.88 194 ALA B CA 1
ATOM 4191 C C . ALA B 1 194 ? -20.375 -17.188 0.073 1 98.88 194 ALA 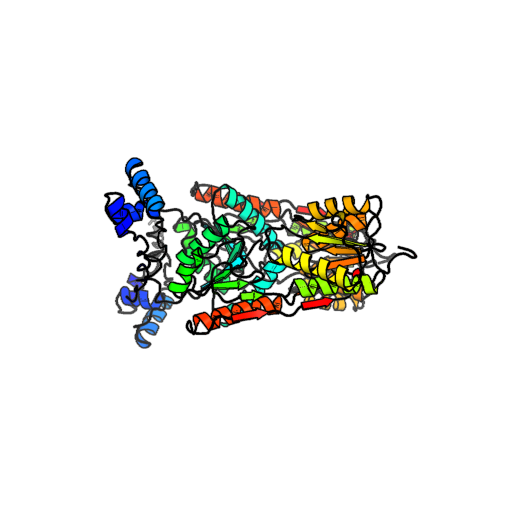B C 1
ATOM 4193 O O . ALA B 1 194 ? -19.844 -16.875 -0.998 1 98.88 194 ALA B O 1
ATOM 4194 N N . PHE B 1 195 ? -20.656 -16.375 1.055 1 98.88 195 PHE B N 1
ATOM 4195 C CA . PHE B 1 195 ? -20.203 -15 1.089 1 98.88 195 PHE B CA 1
ATOM 4196 C C . PHE B 1 195 ? -19.406 -14.719 2.365 1 98.88 195 PHE B C 1
ATOM 4198 O O . PHE B 1 195 ? -19.875 -15.016 3.467 1 98.88 195 PHE B O 1
ATOM 4205 N N . LEU B 1 196 ? -18.188 -14.273 2.178 1 98.94 196 LEU B N 1
ATOM 4206 C CA . LEU B 1 196 ? -17.406 -13.758 3.295 1 98.94 196 LEU B CA 1
ATOM 4207 C C . LEU B 1 196 ? -17.281 -12.234 3.219 1 98.94 196 LEU B C 1
ATOM 4209 O O . LEU B 1 196 ? -16.688 -11.703 2.287 1 98.94 196 LEU B O 1
ATOM 4213 N N . GLY B 1 197 ? -17.875 -11.562 4.195 1 98.62 197 GLY B N 1
ATOM 4214 C CA . GLY B 1 197 ? -17.938 -10.109 4.18 1 98.62 197 GLY B CA 1
ATOM 4215 C C . GLY B 1 197 ? -17.156 -9.469 5.316 1 98.62 197 GLY B C 1
ATOM 4216 O O . GLY B 1 197 ? -16.906 -10.109 6.34 1 98.62 197 GLY B O 1
ATOM 4217 N N . ASP B 1 198 ? -16.781 -8.242 5.129 1 97 198 ASP B N 1
ATOM 4218 C CA . ASP B 1 198 ? -16.078 -7.438 6.117 1 97 198 ASP B CA 1
ATOM 4219 C C . ASP B 1 198 ? -16.984 -7.094 7.297 1 97 198 ASP B C 1
ATOM 4221 O O . ASP B 1 198 ? -18.062 -7.68 7.457 1 97 198 ASP B O 1
ATOM 4225 N N . LEU B 1 199 ? -16.547 -6.195 8.164 1 95.12 199 LEU B N 1
ATOM 4226 C CA . LEU B 1 199 ? -17.297 -5.785 9.352 1 95.12 199 LEU B CA 1
ATOM 4227 C C . LEU B 1 199 ? -18.688 -5.289 8.969 1 95.12 199 LEU B C 1
ATOM 4229 O O . LEU B 1 199 ? -18.828 -4.52 8.016 1 95.12 199 LEU B O 1
ATOM 4233 N N . SER B 1 200 ? -19.625 -5.699 9.734 1 95.31 200 SER B N 1
ATOM 4234 C CA . SER B 1 200 ? -21.016 -5.32 9.484 1 95.31 200 SER B CA 1
ATOM 4235 C C . SER B 1 200 ? -21.234 -3.83 9.719 1 95.31 200 SER B C 1
ATOM 4237 O O . SER B 1 200 ? -22.25 -3.275 9.297 1 95.31 200 SER B O 1
ATOM 4239 N N . THR B 1 201 ? -20.266 -3.17 10.305 1 91.06 201 THR B N 1
ATOM 4240 C CA . THR B 1 201 ? -20.359 -1.736 10.562 1 91.06 201 THR B CA 1
ATOM 4241 C C . THR B 1 201 ? -19.938 -0.941 9.328 1 91.06 201 THR B C 1
ATOM 4243 O O . THR B 1 201 ? -20.141 0.27 9.266 1 91.06 201 THR B O 1
ATOM 4246 N N . ILE B 1 202 ? -19.391 -1.577 8.406 1 92.88 202 ILE B N 1
ATOM 4247 C CA . ILE B 1 202 ? -18.906 -0.929 7.199 1 92.88 202 ILE B CA 1
ATOM 4248 C C . ILE B 1 202 ? -19.984 -0.926 6.129 1 92.88 202 ILE B C 1
ATOM 4250 O O . ILE B 1 202 ? -20.469 -1.986 5.715 1 92.88 202 ILE B O 1
ATOM 4254 N N . ALA B 1 203 ? -20.297 0.19 5.633 1 92.62 203 ALA B N 1
ATOM 4255 C CA . ALA B 1 203 ? -21.422 0.367 4.703 1 92.62 203 ALA B CA 1
ATOM 4256 C C . ALA B 1 203 ? -21.219 -0.479 3.447 1 92.62 203 ALA B C 1
ATOM 4258 O O . ALA B 1 203 ? -22.172 -1.098 2.957 1 92.62 203 ALA B O 1
ATOM 4259 N N . THR B 1 204 ? -20.062 -0.5 2.9 1 94.94 204 THR B N 1
ATOM 4260 C CA . THR B 1 204 ? -19.797 -1.258 1.684 1 94.94 204 THR B CA 1
ATOM 4261 C C . THR B 1 204 ? -19.969 -2.754 1.93 1 94.94 204 THR B C 1
ATOM 4263 O O . THR B 1 204 ? -20.453 -3.482 1.059 1 94.94 204 THR B O 1
ATOM 4266 N N . ALA B 1 205 ? -19.578 -3.223 3.09 1 96.69 205 ALA B N 1
ATOM 4267 C CA . ALA B 1 205 ? -19.75 -4.629 3.439 1 96.69 205 ALA B CA 1
ATOM 4268 C C . ALA B 1 205 ? -21.234 -5.012 3.459 1 96.69 205 ALA B C 1
ATOM 4270 O O . ALA B 1 205 ? -21.609 -6.082 2.969 1 96.69 205 ALA B O 1
ATOM 4271 N N . VAL B 1 206 ? -22.016 -4.148 3.992 1 96.69 206 VAL B N 1
ATOM 4272 C CA . VAL B 1 206 ? -23.453 -4.375 4.062 1 96.69 206 VAL B CA 1
ATOM 4273 C C . VAL B 1 206 ? -24.047 -4.406 2.652 1 96.69 206 VAL B C 1
ATOM 4275 O O . VAL B 1 206 ? -24.812 -5.309 2.312 1 96.69 206 VAL B O 1
ATOM 4278 N N . ASP B 1 207 ? -23.656 -3.473 1.872 1 97.69 207 ASP B N 1
ATOM 4279 C CA . ASP B 1 207 ? -24.156 -3.389 0.504 1 97.69 207 ASP B CA 1
ATOM 4280 C C . ASP B 1 207 ? -23.766 -4.625 -0.301 1 97.69 207 ASP B C 1
ATOM 4282 O O . ASP B 1 207 ? -24.578 -5.137 -1.088 1 97.69 207 ASP B O 1
ATOM 4286 N N . ARG B 1 208 ? -22.578 -5.078 -0.165 1 98.56 208 ARG B N 1
ATOM 4287 C CA . ARG B 1 208 ? -22.109 -6.254 -0.899 1 98.56 208 ARG B CA 1
ATOM 4288 C C . ARG B 1 208 ? -22.844 -7.512 -0.435 1 98.56 208 ARG B C 1
ATOM 4290 O O . ARG B 1 208 ? -23.156 -8.383 -1.243 1 98.56 208 ARG B O 1
ATOM 4297 N N . ARG B 1 209 ? -23.094 -7.562 0.841 1 98.69 209 ARG B N 1
ATOM 4298 C CA . ARG B 1 209 ? -23.906 -8.672 1.335 1 98.69 209 ARG B CA 1
ATOM 4299 C C . ARG B 1 209 ? -25.297 -8.641 0.717 1 98.69 209 ARG B C 1
ATOM 4301 O O . ARG B 1 209 ? -25.828 -9.68 0.31 1 98.69 209 ARG B O 1
ATOM 4308 N N . LEU B 1 210 ? -25.891 -7.457 0.708 1 98.62 210 LEU B N 1
ATOM 4309 C CA . LEU B 1 210 ? -27.219 -7.32 0.104 1 98.62 210 LEU B CA 1
ATOM 4310 C C . LEU B 1 210 ? -27.188 -7.715 -1.369 1 98.62 210 LEU B C 1
ATOM 4312 O O . LEU B 1 210 ? -28.109 -8.359 -1.862 1 98.62 210 LEU B O 1
ATOM 4316 N N . GLY B 1 211 ? -26.125 -7.328 -2.051 1 98.81 211 GLY B N 1
ATOM 4317 C CA . GLY B 1 211 ? -25.953 -7.75 -3.432 1 98.81 211 GLY B CA 1
ATOM 4318 C C . GLY B 1 211 ? -25.844 -9.25 -3.59 1 98.81 211 GLY B C 1
ATOM 4319 O O . GLY B 1 211 ? -26.422 -9.828 -4.512 1 98.81 211 GLY B O 1
ATOM 4320 N N . TYR B 1 212 ? -25.141 -9.852 -2.68 1 98.81 212 TYR B N 1
ATOM 4321 C CA . TYR B 1 212 ? -25.031 -11.305 -2.619 1 98.81 212 TYR B CA 1
ATOM 4322 C C . TYR B 1 212 ? -26.406 -11.945 -2.484 1 98.81 212 TYR B C 1
ATOM 4324 O O . TYR B 1 212 ? -26.75 -12.836 -3.258 1 98.81 212 TYR B O 1
ATOM 4332 N N . LEU B 1 213 ? -27.156 -11.453 -1.594 1 98.75 213 LEU B N 1
ATOM 4333 C CA . LEU B 1 213 ? -28.484 -11.984 -1.356 1 98.75 213 LEU B CA 1
ATOM 4334 C C . LEU B 1 213 ? -29.391 -11.75 -2.562 1 98.75 213 LEU B C 1
ATOM 4336 O O . LEU B 1 213 ? -30.141 -12.633 -2.963 1 98.75 213 LEU B O 1
ATOM 4340 N N . ASP B 1 214 ? -29.297 -10.578 -3.135 1 98.62 214 ASP B N 1
ATOM 4341 C CA . ASP B 1 214 ? -30.062 -10.258 -4.336 1 98.62 214 ASP B CA 1
ATOM 4342 C C . ASP B 1 214 ? -29.766 -11.25 -5.461 1 98.62 214 ASP B C 1
ATOM 4344 O O . ASP B 1 214 ? -30.672 -11.672 -6.184 1 98.62 214 ASP B O 1
ATOM 4348 N N . GLY B 1 215 ? -28.5 -11.539 -5.605 1 98.62 215 GLY B N 1
ATOM 4349 C CA . GLY B 1 215 ? -28.094 -12.484 -6.633 1 98.62 215 GLY B CA 1
ATOM 4350 C C . GLY B 1 215 ? -28.672 -13.867 -6.43 1 98.62 215 GLY B C 1
ATOM 4351 O O . GLY B 1 215 ? -29.125 -14.508 -7.387 1 98.62 215 GLY B O 1
ATOM 4352 N N . LEU B 1 216 ? -28.672 -14.297 -5.203 1 98.5 216 LEU B N 1
ATOM 4353 C CA . LEU B 1 216 ? -29.234 -15.602 -4.891 1 98.5 216 LEU B CA 1
ATOM 4354 C C . LEU B 1 216 ? -30.734 -15.633 -5.219 1 98.5 216 LEU B C 1
ATOM 4356 O O . LEU B 1 216 ? -31.203 -16.562 -5.875 1 98.5 216 LEU B O 1
ATOM 4360 N N . VAL B 1 217 ? -31.391 -14.625 -4.793 1 98.12 217 VAL B N 1
ATOM 4361 C CA . VAL B 1 217 ? -32.844 -14.539 -5 1 98.12 217 VAL B CA 1
ATOM 4362 C C . VAL B 1 217 ? -33.156 -14.492 -6.492 1 98.12 217 VAL B C 1
ATOM 4364 O O . VAL B 1 217 ? -34.031 -15.203 -6.973 1 98.12 217 VAL B O 1
ATOM 4367 N N . ALA B 1 218 ? -32.469 -13.734 -7.199 1 97.44 218 ALA B N 1
ATOM 4368 C CA . ALA B 1 218 ? -32.656 -13.602 -8.641 1 97.44 218 ALA B CA 1
ATOM 4369 C C . ALA B 1 218 ? -32.438 -14.93 -9.352 1 97.44 218 ALA B C 1
ATOM 4371 O O . ALA B 1 218 ? -33.062 -15.227 -10.359 1 97.44 218 ALA B O 1
ATOM 4372 N N . GLY B 1 219 ? -31.562 -15.688 -8.781 1 97.31 219 GLY B N 1
ATOM 4373 C CA . GLY B 1 219 ? -31.234 -16.984 -9.352 1 97.31 219 GLY B CA 1
ATOM 4374 C C . GLY B 1 219 ? -32.156 -18.094 -8.875 1 97.31 219 GLY B C 1
ATOM 4375 O O . GLY B 1 219 ? -32 -19.25 -9.281 1 97.31 219 GLY B O 1
ATOM 4376 N N . GLY B 1 220 ? -33.062 -17.766 -7.996 1 97.25 220 GLY B N 1
ATOM 4377 C CA . GLY B 1 220 ? -34.031 -18.734 -7.484 1 97.25 220 GLY B CA 1
ATOM 4378 C C . GLY B 1 220 ? -33.438 -19.641 -6.426 1 97.25 220 GLY B C 1
ATOM 4379 O O . GLY B 1 220 ? -33.906 -20.766 -6.234 1 97.25 220 GLY B O 1
ATOM 4380 N N . LEU B 1 221 ? -32.469 -19.188 -5.797 1 97 221 LEU B N 1
ATOM 4381 C CA . LEU B 1 221 ? -31.797 -20.031 -4.793 1 97 221 LEU B CA 1
ATOM 4382 C C . LEU B 1 221 ? -32.281 -19.688 -3.393 1 97 221 LEU B C 1
ATOM 4384 O O . LEU B 1 221 ? -32.656 -18.531 -3.115 1 97 221 LEU B O 1
ATOM 4388 N N . VAL B 1 222 ? -32.25 -20.719 -2.518 1 94 222 VAL B N 1
ATOM 4389 C CA . VAL B 1 222 ? -32.625 -20.531 -1.122 1 94 222 VAL B CA 1
ATOM 4390 C C . VAL B 1 222 ? -31.453 -19.953 -0.338 1 94 222 VAL B C 1
ATOM 4392 O O . VAL B 1 222 ? -30.297 -20.359 -0.526 1 94 222 VAL B O 1
ATOM 4395 N N . ILE B 1 223 ? -31.859 -19.078 0.455 1 96.69 223 ILE B N 1
ATOM 4396 C CA . ILE B 1 223 ? -30.859 -18.422 1.285 1 96.69 223 ILE B CA 1
ATOM 4397 C C . ILE B 1 223 ? -30.547 -19.312 2.496 1 96.69 223 ILE B C 1
ATOM 4399 O O . ILE B 1 223 ? -31.453 -19.672 3.254 1 96.69 223 ILE B O 1
ATOM 4403 N N . ASP B 1 224 ? -29.328 -19.688 2.645 1 96.25 224 ASP B N 1
ATOM 4404 C CA . ASP B 1 224 ? -28.797 -20.344 3.838 1 96.25 224 ASP B CA 1
ATOM 4405 C C . ASP B 1 224 ? -27.953 -19.375 4.664 1 96.25 224 ASP B C 1
ATOM 4407 O O . ASP B 1 224 ? -26.828 -19.031 4.273 1 96.25 224 ASP B O 1
ATOM 4411 N N . PRO B 1 225 ? -28.438 -18.953 5.785 1 95.38 225 PRO B N 1
ATOM 4412 C CA . PRO B 1 225 ? -27.719 -17.922 6.562 1 95.38 225 PRO B CA 1
ATOM 4413 C C . PRO B 1 225 ? -26.328 -18.375 6.988 1 95.38 225 PRO B C 1
ATOM 4415 O O . PRO B 1 225 ? -25.453 -17.547 7.223 1 95.38 225 PRO B O 1
ATOM 4418 N N . ARG B 1 226 ? -26.125 -19.734 6.977 1 95.62 226 ARG B N 1
ATOM 4419 C CA . ARG B 1 226 ? -24.828 -20.281 7.383 1 95.62 226 ARG B CA 1
ATOM 4420 C C . ARG B 1 226 ? -23.766 -19.984 6.336 1 95.62 226 ARG B C 1
ATOM 4422 O O . ARG B 1 226 ? -22.562 -20.078 6.625 1 95.62 226 ARG B O 1
ATOM 4429 N N . LEU B 1 227 ? -24.156 -19.547 5.184 1 98 227 LEU B N 1
ATOM 4430 C CA . LEU B 1 227 ? -23.219 -19.344 4.082 1 98 227 LEU B CA 1
ATOM 4431 C C . LEU B 1 227 ? -22.859 -17.859 3.949 1 98 227 LEU B C 1
ATOM 4433 O O . LEU B 1 227 ? -21.938 -17.516 3.195 1 98 227 LEU B O 1
ATOM 4437 N N . ALA B 1 228 ? -23.516 -16.984 4.633 1 98.25 228 ALA B N 1
ATOM 4438 C CA . ALA B 1 228 ? -23.156 -15.578 4.695 1 98.25 228 ALA B CA 1
ATOM 4439 C C . ALA B 1 228 ? -22.406 -15.258 5.984 1 98.25 228 ALA B C 1
ATOM 4441 O O . ALA B 1 228 ? -23.016 -15.047 7.031 1 98.25 228 ALA B O 1
ATOM 4442 N N . VAL B 1 229 ? -21.109 -15.172 5.879 1 98.44 229 VAL B N 1
ATOM 4443 C CA . VAL B 1 229 ? -20.25 -14.961 7.047 1 98.44 229 VAL B CA 1
ATOM 4444 C C . VAL B 1 229 ? -19.75 -13.516 7.066 1 98.44 229 VAL B C 1
ATOM 4446 O O . VAL B 1 229 ? -19.047 -13.078 6.152 1 98.44 229 VAL B O 1
ATOM 4449 N N . MET B 1 230 ? -20.109 -12.789 8.07 1 98.31 230 MET B N 1
ATOM 4450 C CA . MET B 1 230 ? -19.719 -11.391 8.195 1 98.31 230 MET B CA 1
ATOM 4451 C C . MET B 1 230 ? -18.641 -11.219 9.266 1 98.31 230 MET B C 1
ATOM 4453 O O . MET B 1 230 ? -18.234 -12.188 9.914 1 98.31 230 MET B O 1
ATOM 4457 N N . ASP B 1 231 ? -18.094 -10.055 9.344 1 97.56 231 ASP B N 1
ATOM 4458 C CA . ASP B 1 231 ? -17.141 -9.617 10.359 1 97.56 231 ASP B CA 1
ATOM 4459 C C . ASP B 1 231 ? -15.812 -10.352 10.211 1 97.56 231 ASP B C 1
ATOM 4461 O O . ASP B 1 231 ? -15.219 -10.781 11.195 1 97.56 231 ASP B O 1
ATOM 4465 N N . VAL B 1 232 ? -15.484 -10.586 8.938 1 97.62 232 VAL B N 1
ATOM 4466 C CA . VAL B 1 232 ? -14.164 -11.07 8.555 1 97.62 232 VAL B CA 1
ATOM 4467 C C . VAL B 1 232 ? -13.281 -9.891 8.156 1 97.62 232 VAL B C 1
ATOM 4469 O O . VAL B 1 232 ? -13.555 -9.211 7.16 1 97.62 232 VAL B O 1
ATOM 4472 N N . HIS B 1 233 ? -12.195 -9.625 8.875 1 93.31 233 HIS B N 1
ATOM 4473 C CA . HIS B 1 233 ? -11.531 -8.344 8.664 1 93.31 233 HIS B CA 1
ATOM 4474 C C . HIS B 1 233 ? -10.039 -8.523 8.414 1 93.31 233 HIS B C 1
ATOM 4476 O O . HIS B 1 233 ? -9.305 -7.539 8.32 1 93.31 233 HIS B O 1
ATOM 4482 N N . SER B 1 234 ? -9.578 -9.742 8.375 1 94 234 SER B N 1
ATOM 4483 C CA . SER B 1 234 ? -8.156 -10.008 8.141 1 94 234 SER B CA 1
ATOM 4484 C C . SER B 1 234 ? -7.961 -11.266 7.301 1 94 234 SER B C 1
ATOM 4486 O O . SER B 1 234 ? -8.875 -12.078 7.168 1 94 234 SER B O 1
ATOM 4488 N N . VAL B 1 235 ? -6.789 -11.359 6.793 1 96.12 235 VAL B N 1
ATOM 4489 C CA . VAL B 1 235 ? -6.434 -12.531 6.004 1 96.12 235 VAL B CA 1
ATOM 4490 C C . VAL B 1 235 ? -6.578 -13.789 6.855 1 96.12 235 VAL B C 1
ATOM 4492 O O . VAL B 1 235 ? -7.16 -14.781 6.406 1 96.12 235 VAL B O 1
ATOM 4495 N N . GLY B 1 236 ? -6.039 -13.68 8.055 1 97.56 236 GLY B N 1
ATOM 4496 C CA . GLY B 1 236 ? -6.109 -14.828 8.953 1 97.56 236 GLY B CA 1
ATOM 4497 C C . GLY B 1 236 ? -7.531 -15.242 9.281 1 97.56 236 GLY B C 1
ATOM 4498 O O . GLY B 1 236 ? -7.863 -16.422 9.242 1 97.56 236 GLY B O 1
ATOM 4499 N N . GLU B 1 237 ? -8.344 -14.312 9.547 1 98.25 237 GLU B N 1
ATOM 4500 C CA . GLU B 1 237 ? -9.742 -14.586 9.844 1 98.25 237 GLU B CA 1
ATOM 4501 C C . GLU B 1 237 ? -10.461 -15.172 8.633 1 98.25 237 GLU B C 1
ATOM 4503 O O . GLU B 1 237 ? -11.266 -16.094 8.766 1 98.25 237 GLU B O 1
ATOM 4508 N N . ALA B 1 238 ? -10.148 -14.641 7.527 1 98.75 238 ALA B N 1
ATOM 4509 C CA . ALA B 1 238 ? -10.758 -15.133 6.297 1 98.75 238 ALA B CA 1
ATOM 4510 C C . ALA B 1 238 ? -10.391 -16.594 6.051 1 98.75 238 ALA B C 1
ATOM 4512 O O . ALA B 1 238 ? -11.25 -17.406 5.688 1 98.75 238 ALA B O 1
ATOM 4513 N N . ALA B 1 239 ? -9.18 -16.891 6.266 1 98.69 239 ALA B N 1
ATOM 4514 C CA . ALA B 1 239 ? -8.719 -18.266 6.098 1 98.69 239 ALA B CA 1
ATOM 4515 C C . ALA B 1 239 ? -9.422 -19.203 7.082 1 98.69 239 ALA B C 1
ATOM 4517 O O . ALA B 1 239 ? -9.875 -20.281 6.703 1 98.69 239 ALA B O 1
ATOM 4518 N N . GLU B 1 240 ? -9.508 -18.734 8.273 1 98.62 240 GLU B N 1
ATOM 4519 C CA . GLU B 1 240 ? -10.133 -19.547 9.32 1 98.62 240 GLU B CA 1
ATOM 4520 C C . GLU B 1 240 ? -11.609 -19.797 9.016 1 98.62 240 GLU B C 1
ATOM 4522 O O . GLU B 1 240 ? -12.078 -20.938 9.094 1 98.62 240 GLU B O 1
ATOM 4527 N N . ARG B 1 241 ? -12.297 -18.766 8.656 1 98.62 241 ARG B N 1
ATOM 4528 C CA . ARG B 1 241 ? -13.719 -18.891 8.367 1 98.62 241 ARG B CA 1
ATOM 4529 C C . ARG B 1 241 ? -13.953 -19.75 7.129 1 98.62 241 ARG B C 1
ATOM 4531 O O . ARG B 1 241 ? -14.938 -20.484 7.059 1 98.62 241 ARG B O 1
ATOM 4538 N N . THR B 1 242 ? -13.117 -19.641 6.195 1 98.81 242 THR B N 1
ATOM 4539 C CA . THR B 1 242 ? -13.203 -20.469 5 1 98.81 242 THR B CA 1
ATOM 4540 C C . THR B 1 242 ? -13.031 -21.938 5.348 1 98.81 242 THR B C 1
ATOM 4542 O O . THR B 1 242 ? -13.797 -22.797 4.883 1 98.81 242 THR B O 1
ATOM 4545 N N . ARG B 1 243 ? -12.039 -22.203 6.16 1 98.62 243 ARG B N 1
ATOM 4546 C CA . ARG B 1 243 ? -11.812 -23.578 6.586 1 98.62 243 ARG B CA 1
ATOM 4547 C C . ARG B 1 243 ? -13.039 -24.141 7.285 1 98.62 243 ARG B C 1
ATOM 4549 O O . ARG B 1 243 ? -13.406 -25.297 7.066 1 98.62 243 ARG B O 1
ATOM 4556 N N . GLU B 1 244 ? -13.641 -23.344 8.086 1 98.31 244 GLU B N 1
ATOM 4557 C CA . GLU B 1 244 ? -14.852 -23.75 8.789 1 98.31 244 GLU B CA 1
ATOM 4558 C C . GLU B 1 244 ? -15.969 -24.094 7.812 1 98.31 244 GLU B C 1
ATOM 4560 O O . GLU B 1 244 ? -16.656 -25.094 7.977 1 98.31 244 GLU B O 1
ATOM 4565 N N . LEU B 1 245 ? -16.172 -23.266 6.828 1 98.12 245 LEU B N 1
ATOM 4566 C CA . LEU B 1 245 ? -17.203 -23.484 5.812 1 98.12 245 LEU B CA 1
ATOM 4567 C C . LEU B 1 245 ? -16.953 -24.797 5.062 1 98.12 245 LEU B C 1
ATOM 4569 O O . LEU B 1 245 ? -17.891 -25.547 4.812 1 98.12 245 LEU B O 1
ATOM 4573 N N . LEU B 1 246 ? -15.727 -25.062 4.734 1 97.69 246 LEU B N 1
ATOM 4574 C CA . LEU B 1 246 ? -15.359 -26.219 3.918 1 97.69 246 LEU B CA 1
ATOM 4575 C C . LEU B 1 246 ? -15.484 -27.516 4.719 1 97.69 246 LEU B C 1
ATOM 4577 O O . LEU B 1 246 ? -15.664 -28.578 4.145 1 97.69 246 LEU B O 1
ATOM 4581 N N . ALA B 1 247 ? -15.375 -27.375 6.02 1 96.69 247 ALA B N 1
ATOM 4582 C CA . ALA B 1 247 ? -15.414 -28.531 6.895 1 96.69 247 ALA B CA 1
ATOM 4583 C C . ALA B 1 247 ? -16.844 -28.922 7.242 1 96.69 247 ALA B C 1
ATOM 4585 O O . ALA B 1 247 ? -17.094 -29.969 7.824 1 96.69 247 ALA B O 1
ATOM 4586 N N . GLY B 1 248 ? -17.766 -28.125 6.895 1 94.38 248 GLY B N 1
ATOM 4587 C CA . GLY B 1 248 ? -19.156 -28.391 7.211 1 94.38 248 GLY B CA 1
ATOM 4588 C C . GLY B 1 248 ? -19.75 -29.531 6.414 1 94.38 248 GLY B C 1
ATOM 4589 O O . GLY B 1 248 ? -19.125 -30.016 5.465 1 94.38 248 GLY B O 1
ATOM 4590 N N . PRO B 1 249 ? -20.953 -29.953 6.77 1 93.62 249 PRO B N 1
ATOM 4591 C CA . PRO B 1 249 ? -21.609 -31.094 6.121 1 93.62 249 PRO B CA 1
ATOM 4592 C C . PRO B 1 249 ? -21.984 -30.797 4.672 1 93.62 249 PRO B C 1
ATOM 4594 O O . PRO B 1 249 ? -22.078 -31.719 3.857 1 93.62 249 PRO B O 1
ATOM 4597 N N . HIS B 1 250 ? -22.281 -29.609 4.402 1 93.94 250 HIS B N 1
ATOM 4598 C CA . HIS B 1 250 ? -22.625 -29.156 3.059 1 93.94 250 HIS B CA 1
ATOM 4599 C C . HIS B 1 250 ? -21.781 -27.969 2.631 1 93.94 250 HIS B C 1
ATOM 4601 O O . HIS B 1 250 ? -22.281 -26.844 2.545 1 93.94 250 HIS B O 1
ATOM 4607 N N . PRO B 1 251 ? -20.594 -28.25 2.242 1 96.94 251 PRO B N 1
ATOM 4608 C CA . PRO B 1 251 ? -19.688 -27.156 1.898 1 96.94 251 PRO B CA 1
ATOM 4609 C C . PRO B 1 251 ? -20.094 -26.438 0.619 1 96.94 251 PRO B C 1
ATOM 4611 O O . PRO B 1 251 ? -20.719 -27.031 -0.264 1 96.94 251 PRO B O 1
ATOM 4614 N N . PRO B 1 252 ? -19.812 -25.172 0.557 1 98.12 252 PRO B N 1
ATOM 4615 C CA . PRO B 1 252 ? -20.078 -24.453 -0.688 1 98.12 252 PRO B CA 1
ATOM 4616 C C . PRO B 1 252 ? -19.188 -24.906 -1.839 1 98.12 252 PRO B C 1
ATOM 4618 O O . PRO B 1 252 ? -18.078 -25.422 -1.608 1 98.12 252 PRO B O 1
ATOM 4621 N N . THR B 1 253 ? -19.703 -24.719 -3.002 1 98.31 253 THR B N 1
ATOM 4622 C CA . THR B 1 253 ? -18.922 -25.016 -4.195 1 98.31 253 THR B CA 1
ATOM 4623 C C . THR B 1 253 ? -18.359 -23.734 -4.816 1 98.31 253 THR B C 1
ATOM 4625 O O . THR B 1 253 ? -17.578 -23.797 -5.766 1 98.31 253 THR B O 1
ATOM 4628 N N . ALA B 1 254 ? -18.797 -22.594 -4.27 1 98.81 254 ALA B N 1
ATOM 4629 C CA . ALA B 1 254 ? -18.312 -21.297 -4.715 1 98.81 254 ALA B CA 1
ATOM 4630 C C . ALA B 1 254 ? -18.297 -20.297 -3.562 1 98.81 254 ALA B C 1
ATOM 4632 O O . ALA B 1 254 ? -19.078 -20.406 -2.619 1 98.81 254 ALA B O 1
ATOM 4633 N N . ILE B 1 255 ? -17.359 -19.344 -3.662 1 98.94 255 ILE B N 1
ATOM 4634 C CA . ILE B 1 255 ? -17.219 -18.312 -2.635 1 98.94 255 ILE B CA 1
ATOM 4635 C C . ILE B 1 255 ? -17.094 -16.938 -3.291 1 98.94 255 ILE B C 1
ATOM 4637 O O . ILE B 1 255 ? -16.344 -16.766 -4.258 1 98.94 255 ILE B O 1
ATOM 4641 N N . LEU B 1 256 ? -17.891 -16 -2.863 1 98.94 256 LEU B N 1
ATOM 4642 C CA . LEU B 1 256 ? -17.688 -14.578 -3.104 1 98.94 256 LEU B CA 1
ATOM 4643 C C . LEU B 1 256 ? -17.031 -13.914 -1.899 1 98.94 256 LEU B C 1
ATOM 4645 O O . LEU B 1 256 ? -17.609 -13.875 -0.813 1 98.94 256 LEU B O 1
ATOM 4649 N N . ALA B 1 257 ? -15.812 -13.438 -2.082 1 98.88 257 ALA B N 1
ATOM 4650 C CA . ALA B 1 257 ? -15.086 -12.742 -1.023 1 98.88 257 ALA B CA 1
ATOM 4651 C C . ALA B 1 257 ? -15.312 -11.234 -1.1 1 98.88 257 ALA B C 1
ATOM 4653 O O . ALA B 1 257 ? -15.172 -10.633 -2.166 1 98.88 257 ALA B O 1
ATOM 4654 N N . GLY B 1 258 ? -15.562 -10.641 -0.016 1 98.06 258 GLY B N 1
ATOM 4655 C CA . GLY B 1 258 ? -16.141 -9.305 0.031 1 98.06 258 GLY B CA 1
ATOM 4656 C C . GLY B 1 258 ? -15.117 -8.203 -0.13 1 98.06 258 GLY B C 1
ATOM 4657 O O . GLY B 1 258 ? -15.469 -7.043 -0.341 1 98.06 258 GLY B O 1
ATOM 4658 N N . GLN B 1 259 ? -13.836 -8.445 -0.048 1 95.56 259 GLN B N 1
ATOM 4659 C CA . GLN B 1 259 ? -12.766 -7.496 -0.304 1 95.56 259 GLN B CA 1
ATOM 4660 C C . GLN B 1 259 ? -11.422 -8.203 -0.466 1 95.56 259 GLN B C 1
ATOM 4662 O O . GLN B 1 259 ? -11.336 -9.422 -0.275 1 95.56 259 GLN B O 1
ATOM 4667 N N . ASN B 1 260 ? -10.406 -7.539 -0.845 1 94.75 260 ASN B N 1
ATOM 4668 C CA . ASN B 1 260 ? -9.172 -8.133 -1.343 1 94.75 260 ASN B CA 1
ATOM 4669 C C . ASN B 1 260 ? -8.461 -8.945 -0.264 1 94.75 260 ASN B C 1
ATOM 4671 O O . ASN B 1 260 ? -7.992 -10.055 -0.528 1 94.75 260 ASN B O 1
ATOM 4675 N N . LEU B 1 261 ? -8.406 -8.477 0.962 1 95.06 261 LEU B N 1
ATOM 4676 C CA . LEU B 1 261 ? -7.75 -9.25 2.012 1 95.06 261 LEU B CA 1
ATOM 4677 C C . LEU B 1 261 ? -8.523 -10.539 2.301 1 95.06 261 LEU B C 1
ATOM 4679 O O . LEU B 1 261 ? -7.918 -11.578 2.568 1 95.06 261 LEU B O 1
ATOM 4683 N N . ILE B 1 262 ? -9.805 -10.438 2.285 1 98.19 262 ILE B N 1
ATOM 4684 C CA . ILE B 1 262 ? -10.633 -11.625 2.455 1 98.19 262 ILE B CA 1
ATOM 4685 C C . ILE B 1 262 ? -10.359 -12.609 1.318 1 98.19 262 ILE B C 1
ATOM 4687 O O . ILE B 1 262 ? -10.203 -13.812 1.551 1 98.19 262 ILE B O 1
ATOM 4691 N N . THR B 1 263 ? -10.281 -12.078 0.145 1 98.5 263 THR B N 1
ATOM 4692 C CA . THR B 1 263 ? -9.984 -12.922 -1.007 1 98.5 263 THR B CA 1
ATOM 4693 C C . THR B 1 263 ? -8.672 -13.672 -0.8 1 98.5 263 THR B C 1
ATOM 4695 O O . THR B 1 263 ? -8.586 -14.875 -1.049 1 98.5 263 THR B O 1
ATOM 4698 N N . ILE B 1 264 ? -7.711 -12.977 -0.333 1 97.38 264 ILE B N 1
ATOM 4699 C CA . ILE B 1 264 ? -6.395 -13.57 -0.111 1 97.38 264 ILE B CA 1
ATOM 4700 C C . ILE B 1 264 ? -6.5 -14.672 0.941 1 97.38 264 ILE B C 1
ATOM 4702 O O . ILE B 1 264 ? -5.934 -15.758 0.773 1 97.38 264 ILE B O 1
ATOM 4706 N N . GLY B 1 265 ? -7.238 -14.438 2.002 1 98.5 265 GLY B N 1
ATOM 4707 C CA . GLY B 1 265 ? -7.453 -15.461 3.012 1 98.5 265 GLY B CA 1
ATOM 4708 C C . GLY B 1 265 ? -8.148 -16.688 2.471 1 98.5 265 GLY B C 1
ATOM 4709 O O . GLY B 1 265 ? -7.789 -17.812 2.82 1 98.5 265 GLY B O 1
ATOM 4710 N N . VAL B 1 266 ? -9.094 -16.469 1.638 1 98.81 266 VAL B N 1
ATOM 4711 C CA . VAL B 1 266 ? -9.82 -17.562 1.011 1 98.81 266 VAL B CA 1
ATOM 4712 C C . VAL B 1 266 ? -8.859 -18.391 0.153 1 98.81 266 VAL B C 1
ATOM 4714 O O . VAL B 1 266 ? -8.891 -19.625 0.185 1 98.81 266 VAL B O 1
ATOM 4717 N N . ILE B 1 267 ? -8.023 -17.75 -0.577 1 98.56 267 ILE B N 1
ATOM 4718 C CA . ILE B 1 267 ? -7.066 -18.422 -1.445 1 98.56 267 ILE B CA 1
ATOM 4719 C C . ILE B 1 267 ? -6.152 -19.312 -0.611 1 98.56 267 ILE B C 1
ATOM 4721 O O . ILE B 1 267 ? -5.934 -20.484 -0.955 1 98.56 267 ILE B O 1
ATOM 4725 N N . TYR B 1 268 ? -5.672 -18.766 0.483 1 98.12 268 TYR B N 1
ATOM 4726 C CA . TYR B 1 268 ? -4.801 -19.562 1.35 1 98.12 268 TYR B CA 1
ATOM 4727 C C . TYR B 1 268 ? -5.516 -20.812 1.85 1 98.12 268 TYR B C 1
ATOM 4729 O O . TYR B 1 268 ? -4.941 -21.906 1.86 1 98.12 268 TYR B O 1
ATOM 4737 N N . ALA B 1 269 ? -6.699 -20.656 2.27 1 98.56 269 ALA B N 1
ATOM 4738 C CA . ALA B 1 269 ? -7.469 -21.781 2.812 1 98.56 269 ALA B CA 1
ATOM 4739 C C . ALA B 1 269 ? -7.734 -22.828 1.742 1 98.56 269 ALA B C 1
ATOM 4741 O O . ALA B 1 269 ? -7.59 -24.031 1.995 1 98.56 269 ALA B O 1
ATOM 4742 N N . LEU B 1 270 ? -8.125 -22.391 0.564 1 98.5 270 LEU B N 1
ATOM 4743 C CA . LEU B 1 270 ? -8.414 -23.312 -0.524 1 98.5 270 LEU B CA 1
ATOM 4744 C C . LEU B 1 270 ? -7.16 -24.094 -0.918 1 98.5 270 LEU B C 1
ATOM 4746 O O . LEU B 1 270 ? -7.223 -25.297 -1.151 1 98.5 270 LEU B O 1
ATOM 4750 N N . ARG B 1 271 ? -6.102 -23.406 -0.984 1 97.38 271 ARG B N 1
ATOM 4751 C CA . ARG B 1 271 ? -4.844 -24.062 -1.346 1 97.38 271 ARG B CA 1
ATOM 4752 C C . ARG B 1 271 ? -4.426 -25.078 -0.289 1 97.38 271 ARG B C 1
ATOM 4754 O O . ARG B 1 271 ? -3.996 -26.188 -0.62 1 97.38 271 ARG B O 1
ATOM 4761 N N . ALA B 1 272 ? -4.535 -24.656 0.916 1 96.56 272 ALA B N 1
ATOM 4762 C CA . ALA B 1 272 ? -4.191 -25.562 2.012 1 96.56 272 ALA B CA 1
ATOM 4763 C C . ALA B 1 272 ? -5.027 -26.844 1.955 1 96.56 272 ALA B C 1
ATOM 4765 O O . ALA B 1 272 ? -4.551 -27.922 2.316 1 96.56 272 ALA B O 1
ATOM 4766 N N . ALA B 1 273 ? -6.211 -26.75 1.447 1 97.56 273 ALA B N 1
ATOM 4767 C CA . ALA B 1 273 ? -7.141 -27.875 1.391 1 97.56 273 ALA B CA 1
ATOM 4768 C C . ALA B 1 273 ? -7.043 -28.594 0.05 1 97.56 273 ALA B C 1
ATOM 4770 O O . ALA B 1 273 ? -7.68 -29.625 -0.15 1 97.56 273 ALA B O 1
ATOM 4771 N N . GLY B 1 274 ? -6.27 -28.047 -0.837 1 97.19 274 GLY B N 1
ATOM 4772 C CA . GLY B 1 274 ? -6.176 -28.625 -2.172 1 97.19 274 GLY B CA 1
ATOM 4773 C C . GLY B 1 274 ? -7.438 -28.422 -2.992 1 97.19 274 GLY B C 1
ATOM 4774 O O . GLY B 1 274 ? -7.781 -29.266 -3.822 1 97.19 274 GLY B O 1
ATOM 4775 N N . LEU B 1 275 ? -8.156 -27.328 -2.764 1 97.81 275 LEU B N 1
ATOM 4776 C CA . LEU B 1 275 ? -9.461 -27.141 -3.381 1 97.81 275 LEU B CA 1
ATOM 4777 C C . LEU B 1 275 ? -9.453 -25.922 -4.309 1 97.81 275 LEU B C 1
ATOM 4779 O O . LEU B 1 275 ? -10.508 -25.5 -4.781 1 97.81 275 LEU B O 1
ATOM 4783 N N . GLU B 1 276 ? -8.297 -25.312 -4.594 1 97.19 276 GLU B N 1
ATOM 4784 C CA . GLU B 1 276 ? -8.195 -24.062 -5.352 1 97.19 276 GLU B CA 1
ATOM 4785 C C . GLU B 1 276 ? -8.719 -24.234 -6.773 1 97.19 276 GLU B C 1
ATOM 4787 O O . GLU B 1 276 ? -9.117 -23.266 -7.422 1 97.19 276 GLU B O 1
ATOM 4792 N N . ARG B 1 277 ? -8.82 -25.469 -7.258 1 97.06 277 ARG B N 1
ATOM 4793 C CA . ARG B 1 277 ? -9.297 -25.719 -8.609 1 97.06 277 ARG B CA 1
ATOM 4794 C C . ARG B 1 277 ? -10.672 -26.375 -8.594 1 97.06 277 ARG B C 1
ATOM 4796 O O . ARG B 1 277 ? -11.188 -26.781 -9.641 1 97.06 277 ARG B O 1
ATOM 4803 N N . SER B 1 278 ? -11.266 -26.516 -7.438 1 97.38 278 SER B N 1
ATOM 4804 C CA . SER B 1 278 ? -12.539 -27.219 -7.324 1 97.38 278 SER B CA 1
ATOM 4805 C C . SER B 1 278 ? -13.617 -26.328 -6.734 1 97.38 278 SER B C 1
ATOM 4807 O O . SER B 1 278 ? -14.812 -26.547 -6.961 1 97.38 278 SER B O 1
ATOM 4809 N N . VAL B 1 279 ? -13.203 -25.391 -5.973 1 98.5 279 VAL B N 1
ATOM 4810 C CA . VAL B 1 279 ? -14.125 -24.406 -5.426 1 98.5 279 VAL B CA 1
ATOM 4811 C C . VAL B 1 279 ? -13.953 -23.078 -6.168 1 98.5 279 VAL B C 1
ATOM 4813 O O . VAL B 1 279 ? -12.852 -22.531 -6.219 1 98.5 279 VAL B O 1
ATOM 4816 N N . ALA B 1 280 ? -15.047 -22.594 -6.742 1 98.88 280 ALA B N 1
ATOM 4817 C CA . ALA B 1 280 ? -14.977 -21.344 -7.488 1 98.88 280 ALA B CA 1
ATOM 4818 C C . ALA B 1 280 ? -14.836 -20.141 -6.547 1 98.88 280 ALA B C 1
ATOM 4820 O O . ALA B 1 280 ? -15.344 -20.172 -5.422 1 98.88 280 ALA B O 1
ATOM 4821 N N . LEU B 1 281 ? -14.133 -19.109 -7.02 1 98.94 281 LEU B N 1
ATOM 4822 C CA . LEU B 1 281 ? -13.852 -17.938 -6.203 1 98.94 281 LEU B CA 1
ATOM 4823 C C . LEU B 1 281 ? -13.961 -16.656 -7.031 1 98.94 281 LEU B C 1
ATOM 4825 O O . LEU B 1 281 ? -13.359 -16.562 -8.102 1 98.94 281 LEU B O 1
ATOM 4829 N N . ILE B 1 282 ? -14.742 -15.734 -6.633 1 98.94 282 ILE B N 1
ATOM 4830 C CA . ILE B 1 282 ? -14.719 -14.359 -7.109 1 98.94 282 ILE B CA 1
ATOM 4831 C C . ILE B 1 282 ? -14.414 -13.414 -5.949 1 98.94 282 ILE B C 1
ATOM 4833 O O . ILE B 1 282 ? -15.039 -13.516 -4.887 1 98.94 282 ILE B O 1
ATOM 4837 N N . GLY B 1 283 ? -13.414 -12.656 -6.102 1 98.62 283 GLY B N 1
ATOM 4838 C CA . GLY B 1 283 ? -13.109 -11.641 -5.109 1 98.62 283 GLY B CA 1
ATOM 4839 C C . GLY B 1 283 ? -13.641 -10.266 -5.469 1 98.62 283 GLY B C 1
ATOM 4840 O O . GLY B 1 283 ? -13.688 -9.898 -6.645 1 98.62 283 GLY B O 1
ATOM 4841 N N . PHE B 1 284 ? -14.062 -9.516 -4.43 1 97.06 284 PHE B N 1
ATOM 4842 C CA . PHE B 1 284 ? -14.375 -8.102 -4.621 1 97.06 284 PHE B CA 1
ATOM 4843 C C . PHE B 1 284 ? -13.133 -7.242 -4.406 1 97.06 284 PHE B C 1
ATOM 4845 O O . PHE B 1 284 ? -12.43 -7.395 -3.406 1 97.06 284 PHE B O 1
ATOM 4852 N N . ASP B 1 285 ? -12.797 -6.324 -5.367 1 94.31 285 ASP B N 1
ATOM 4853 C CA . ASP B 1 285 ? -11.602 -5.488 -5.43 1 94.31 285 ASP B CA 1
ATOM 4854 C C . ASP B 1 285 ? -10.422 -6.262 -6.012 1 94.31 285 ASP B C 1
ATOM 4856 O O . ASP B 1 285 ? -9.992 -7.273 -5.449 1 94.31 285 ASP B O 1
ATOM 4860 N N . ASP B 1 286 ? -9.906 -5.77 -7.023 1 93.69 286 ASP B N 1
ATOM 4861 C CA . ASP B 1 286 ? -8.734 -6.395 -7.633 1 93.69 286 ASP B CA 1
ATOM 4862 C C . ASP B 1 286 ? -7.484 -6.152 -6.789 1 93.69 286 ASP B C 1
ATOM 4864 O O . ASP B 1 286 ? -7.477 -5.281 -5.918 1 93.69 286 ASP B O 1
ATOM 4868 N N . PHE B 1 287 ? -6.484 -6.996 -6.98 1 91.12 287 PHE B N 1
ATOM 4869 C CA . PHE B 1 287 ? -5.234 -6.891 -6.23 1 91.12 287 PHE B CA 1
ATOM 4870 C C . PHE B 1 287 ? -4.062 -7.395 -7.066 1 91.12 287 PHE B C 1
ATOM 4872 O O . PHE B 1 287 ? -4.254 -8.133 -8.031 1 91.12 287 PHE B O 1
ATOM 4879 N N . ASP B 1 288 ? -2.896 -7.004 -6.668 1 88.88 288 ASP B N 1
ATOM 4880 C CA . ASP B 1 288 ? -1.694 -7.312 -7.438 1 88.88 288 ASP B CA 1
ATOM 4881 C C . ASP B 1 288 ? -1.459 -8.82 -7.512 1 88.88 288 ASP B C 1
ATOM 4883 O O . ASP B 1 288 ? -1.608 -9.523 -6.512 1 88.88 288 ASP B O 1
ATOM 4887 N N . LEU B 1 289 ? -1.107 -9.312 -8.672 1 94.19 289 LEU B N 1
ATOM 4888 C CA . LEU B 1 289 ? -0.666 -10.672 -8.969 1 94.19 289 LEU B CA 1
ATOM 4889 C C . LEU B 1 289 ? -1.848 -11.633 -8.992 1 94.19 289 LEU B C 1
ATOM 4891 O O . LEU B 1 289 ? -1.662 -12.852 -9.117 1 94.19 289 LEU B O 1
ATOM 4895 N N . ALA B 1 290 ? -3.047 -11.117 -8.891 1 96.25 290 ALA B N 1
ATOM 4896 C CA . ALA B 1 290 ? -4.227 -11.969 -8.969 1 96.25 290 ALA B CA 1
ATOM 4897 C C . ALA B 1 290 ? -4.246 -12.766 -10.266 1 96.25 290 ALA B C 1
ATOM 4899 O O . ALA B 1 290 ? -4.711 -13.914 -10.297 1 96.25 290 ALA B O 1
ATOM 4900 N N . ASP B 1 291 ? -3.738 -12.188 -11.281 1 96 291 ASP B N 1
ATOM 4901 C CA . ASP B 1 291 ? -3.756 -12.781 -12.617 1 96 291 ASP B CA 1
ATOM 4902 C C . ASP B 1 291 ? -2.672 -13.844 -12.758 1 96 291 ASP B C 1
ATOM 4904 O O . ASP B 1 291 ? -2.693 -14.641 -13.703 1 96 291 ASP B O 1
ATOM 4908 N N . LEU B 1 292 ? -1.782 -13.953 -11.805 1 95 292 LEU B N 1
ATOM 4909 C CA . LEU B 1 292 ? -0.659 -14.883 -11.922 1 95 292 LEU B CA 1
ATOM 4910 C C . LEU B 1 292 ? -0.861 -16.094 -11.023 1 95 292 LEU B C 1
ATOM 4912 O O . LEU B 1 292 ? -0.077 -17.047 -11.078 1 95 292 LEU B O 1
ATOM 4916 N N . LEU B 1 293 ? -1.866 -16.047 -10.25 1 96.44 293 LEU B N 1
ATOM 4917 C CA . LEU B 1 293 ? -2.162 -17.203 -9.398 1 96.44 293 LEU B CA 1
ATOM 4918 C C . LEU B 1 293 ? -2.715 -18.359 -10.227 1 96.44 293 LEU B C 1
ATOM 4920 O O . LEU B 1 293 ? -2.973 -18.203 -11.422 1 96.44 293 LEU B O 1
ATOM 4924 N N . ASP B 1 294 ? -2.713 -19.5 -9.539 1 93.31 294 ASP B N 1
ATOM 4925 C CA . ASP B 1 294 ? -3.26 -20.688 -10.18 1 93.31 294 ASP B CA 1
ATOM 4926 C C . ASP B 1 294 ? -4.383 -21.297 -9.344 1 93.31 294 ASP B C 1
ATOM 4928 O O . ASP B 1 294 ? -4.125 -21.953 -8.336 1 93.31 294 ASP B O 1
ATOM 4932 N N . PRO B 1 295 ? -5.605 -21.203 -9.875 1 97 295 PRO B N 1
ATOM 4933 C CA . PRO B 1 295 ? -6.039 -20.438 -11.047 1 97 295 PRO B CA 1
ATOM 4934 C C . PRO B 1 295 ? -5.949 -18.922 -10.828 1 97 295 PRO B C 1
ATOM 4936 O O . PRO B 1 295 ? -5.918 -18.469 -9.688 1 97 295 PRO B O 1
ATOM 4939 N N . PRO B 1 296 ? -5.855 -18.203 -11.969 1 97.81 296 PRO B N 1
ATOM 4940 C CA . PRO B 1 296 ? -5.98 -16.75 -11.82 1 97.81 296 PRO B CA 1
ATOM 4941 C C . PRO B 1 296 ? -7.32 -16.328 -11.219 1 97.81 296 PRO B C 1
ATOM 4943 O O . PRO B 1 296 ? -8.352 -16.953 -11.516 1 97.81 296 PRO B O 1
ATOM 4946 N N . VAL B 1 297 ? -7.301 -15.297 -10.469 1 98.56 297 VAL B N 1
ATOM 4947 C CA . VAL B 1 297 ? -8.445 -15.008 -9.617 1 98.56 297 VAL B CA 1
ATOM 4948 C C . VAL B 1 297 ? -9.391 -14.039 -10.328 1 98.56 297 VAL B C 1
ATOM 4950 O O . VAL B 1 297 ? -8.984 -12.953 -10.742 1 98.56 297 VAL B O 1
ATOM 4953 N N . SER B 1 298 ? -10.633 -14.414 -10.5 1 98.88 298 SER B N 1
ATOM 4954 C CA . SER B 1 298 ? -11.695 -13.539 -10.984 1 98.88 298 SER B CA 1
ATOM 4955 C C . SER B 1 298 ? -12.117 -12.539 -9.914 1 98.88 298 SER B C 1
ATOM 4957 O O . SER B 1 298 ? -12.203 -12.883 -8.734 1 98.88 298 SER B O 1
ATOM 4959 N N . VAL B 1 299 ? -12.367 -11.328 -10.375 1 98.62 299 VAL B N 1
ATOM 4960 C CA . VAL B 1 299 ? -12.68 -10.312 -9.383 1 98.62 299 VAL B CA 1
ATOM 4961 C C . VAL B 1 299 ? -13.75 -9.367 -9.93 1 98.62 299 VAL B C 1
ATOM 4963 O O . VAL B 1 299 ? -13.953 -9.281 -11.141 1 98.62 299 VAL B O 1
ATOM 4966 N N . ILE B 1 300 ? -14.5 -8.766 -9.008 1 98.44 300 ILE B N 1
ATOM 4967 C CA . ILE B 1 300 ? -15.156 -7.492 -9.289 1 98.44 300 ILE B CA 1
ATOM 4968 C C . ILE B 1 300 ? -14.156 -6.348 -9.102 1 98.44 300 ILE B C 1
ATOM 4970 O O . ILE B 1 300 ? -13.742 -6.062 -7.977 1 98.44 300 ILE B O 1
ATOM 4974 N N . SER B 1 301 ? -13.781 -5.797 -10.156 1 96.44 301 SER B N 1
ATOM 4975 C CA . SER B 1 301 ? -12.766 -4.754 -10.117 1 96.44 301 SER B CA 1
ATOM 4976 C C . SER B 1 301 ? -13.391 -3.365 -10.148 1 96.44 301 SER B C 1
ATOM 4978 O O . SER B 1 301 ? -14.234 -3.084 -11 1 96.44 301 SER B O 1
ATOM 4980 N N . GLN B 1 302 ? -12.898 -2.668 -9.141 1 92.38 302 GLN B N 1
ATOM 4981 C CA . GLN B 1 302 ? -13.258 -1.254 -9.164 1 92.38 302 GLN B CA 1
ATOM 4982 C C . GLN B 1 302 ? -12.227 -0.436 -9.938 1 92.38 302 GLN B C 1
ATOM 4984 O O . GLN B 1 302 ? -11.039 -0.756 -9.922 1 92.38 302 GLN B O 1
ATOM 4989 N N . GLU B 1 303 ? -12.602 0.474 -10.695 1 89.94 303 GLU B N 1
ATOM 4990 C CA . GLU B 1 303 ? -11.648 1.347 -11.375 1 89.94 303 GLU B CA 1
ATOM 4991 C C . GLU B 1 303 ? -11.086 2.395 -10.422 1 89.94 303 GLU B C 1
ATOM 4993 O O . GLU B 1 303 ? -11.406 3.58 -10.531 1 89.94 303 GLU B O 1
ATOM 4998 N N . VAL B 1 304 ? -10.141 1.952 -9.57 1 89.44 304 VAL B N 1
ATOM 4999 C CA . VAL B 1 304 ? -9.586 2.738 -8.469 1 89.44 304 VAL B CA 1
ATOM 5000 C C . VAL B 1 304 ? -8.961 4.02 -9.016 1 89.44 304 VAL B C 1
ATOM 5002 O O . VAL B 1 304 ? -8.992 5.062 -8.359 1 89.44 304 VAL B O 1
ATOM 5005 N N . GLU B 1 305 ? -8.352 3.896 -10.164 1 90.12 305 GLU B N 1
ATOM 5006 C CA . GLU B 1 305 ? -7.77 5.07 -10.805 1 90.12 305 GLU B CA 1
ATOM 5007 C C . GLU B 1 305 ? -8.828 6.152 -11.039 1 90.12 305 GLU B C 1
ATOM 5009 O O . GLU B 1 305 ? -8.562 7.336 -10.82 1 90.12 305 GLU B O 1
ATOM 5014 N N . GLN B 1 306 ? -9.938 5.723 -11.422 1 92.69 306 GLN B N 1
ATOM 5015 C CA . GLN B 1 306 ? -11.023 6.664 -11.672 1 92.69 306 GLN B CA 1
ATOM 5016 C C . GLN B 1 306 ? -11.555 7.25 -10.367 1 92.69 306 GLN B C 1
ATOM 5018 O O . GLN B 1 306 ? -11.922 8.422 -10.312 1 92.69 306 GLN B O 1
ATOM 5023 N N . ILE B 1 307 ? -11.602 6.438 -9.367 1 94 307 ILE B N 1
ATOM 5024 C CA . ILE B 1 307 ? -12.07 6.906 -8.07 1 94 307 ILE B CA 1
ATOM 5025 C C . ILE B 1 307 ? -11.188 8.055 -7.586 1 94 307 ILE B C 1
ATOM 5027 O O . ILE B 1 307 ? -11.695 9.125 -7.234 1 94 307 ILE B O 1
ATOM 5031 N N . GLY B 1 308 ? -9.914 7.84 -7.59 1 94.69 308 GLY B N 1
ATOM 5032 C CA . GLY B 1 308 ? -8.977 8.859 -7.141 1 94.69 308 GLY B CA 1
ATOM 5033 C C . GLY B 1 308 ? -9.016 10.117 -7.98 1 94.69 308 GLY B C 1
ATOM 5034 O O . GLY B 1 308 ? -9.016 11.227 -7.445 1 94.69 308 GLY B O 1
ATOM 5035 N N . ALA B 1 309 ? -9.062 9.93 -9.273 1 94.38 309 ALA B N 1
ATOM 5036 C CA . ALA B 1 309 ? -9.109 11.062 -10.188 1 94.38 309 ALA B CA 1
ATOM 5037 C C . ALA B 1 309 ? -10.383 11.883 -9.984 1 94.38 309 ALA B C 1
ATOM 5039 O O . ALA B 1 309 ? -10.336 13.117 -9.961 1 94.38 309 ALA B O 1
ATOM 5040 N N . LEU B 1 310 ? -11.469 11.211 -9.844 1 96 310 LEU B N 1
ATOM 5041 C CA . LEU B 1 310 ? -12.75 11.875 -9.633 1 96 310 LEU B CA 1
ATOM 5042 C C . LEU B 1 310 ? -12.766 12.609 -8.297 1 96 310 LEU B C 1
ATOM 5044 O O . LEU B 1 310 ? -13.258 13.734 -8.211 1 96 310 LEU B O 1
ATOM 5048 N N . ALA B 1 311 ? -12.258 11.984 -7.262 1 97.12 311 ALA B N 1
ATOM 5049 C CA . ALA B 1 311 ? -12.211 12.602 -5.938 1 97.12 311 ALA B CA 1
ATOM 5050 C C . ALA B 1 311 ? -11.391 13.891 -5.969 1 97.12 311 ALA B C 1
ATOM 5052 O O . ALA B 1 311 ? -11.828 14.922 -5.441 1 97.12 311 ALA B O 1
ATOM 5053 N N . ALA B 1 312 ? -10.242 13.805 -6.609 1 96.31 312 ALA B N 1
ATOM 5054 C CA . ALA B 1 312 ? -9.391 14.977 -6.727 1 96.31 312 ALA B CA 1
ATOM 5055 C C . ALA B 1 312 ? -10.07 16.078 -7.539 1 96.31 312 ALA B C 1
ATOM 5057 O O . ALA B 1 312 ? -10.047 17.25 -7.156 1 96.31 312 ALA B O 1
ATOM 5058 N N . SER B 1 313 ? -10.656 15.656 -8.625 1 95.56 313 SER B N 1
ATOM 5059 C CA . SER B 1 313 ? -11.336 16.609 -9.5 1 95.56 313 SER B CA 1
ATOM 5060 C C . SER B 1 313 ? -12.453 17.328 -8.758 1 95.56 313 SER B C 1
ATOM 5062 O O . SER B 1 313 ? -12.57 18.562 -8.852 1 95.56 313 SER B O 1
ATOM 5064 N N . LEU B 1 314 ? -13.242 16.641 -8.039 1 96.75 314 LEU B N 1
ATOM 5065 C CA . LEU B 1 314 ? -14.336 17.234 -7.27 1 96.75 314 LEU B CA 1
ATOM 5066 C C . LEU B 1 314 ? -13.805 18.172 -6.195 1 96.75 314 LEU B C 1
ATOM 5068 O O . LEU B 1 314 ? -14.352 19.25 -5.98 1 96.75 314 LEU B O 1
ATOM 5072 N N . LEU B 1 315 ? -12.773 17.703 -5.523 1 96.88 315 LEU B N 1
ATOM 5073 C CA . LEU B 1 315 ? -12.172 18.516 -4.461 1 96.88 315 LEU B CA 1
ATOM 5074 C C . LEU B 1 315 ? -11.68 19.844 -5 1 96.88 315 LEU B C 1
ATOM 5076 O O . LEU B 1 315 ? -12.008 20.906 -4.453 1 96.88 315 LEU B O 1
ATOM 5080 N N . PHE B 1 316 ? -10.953 19.812 -6.082 1 95.56 316 PHE B N 1
ATOM 5081 C CA . PHE B 1 316 ? -10.367 21.016 -6.641 1 95.56 316 PHE B CA 1
ATOM 5082 C C . PHE B 1 316 ? -11.438 21.922 -7.23 1 95.56 316 PHE B C 1
ATOM 5084 O O . PHE B 1 316 ? -11.352 23.156 -7.121 1 95.56 316 PHE B O 1
ATOM 5091 N N . ALA B 1 317 ? -12.438 21.328 -7.887 1 95.25 317 ALA B N 1
ATOM 5092 C CA . ALA B 1 317 ? -13.555 22.125 -8.391 1 95.25 317 ALA B CA 1
ATOM 5093 C C . ALA B 1 317 ? -14.242 22.891 -7.258 1 95.25 317 ALA B C 1
ATOM 5095 O O . ALA B 1 317 ? -14.547 24.062 -7.402 1 95.25 317 ALA B O 1
ATOM 5096 N N . ARG B 1 318 ? -14.422 22.188 -6.164 1 94.5 318 ARG B N 1
ATOM 5097 C CA . ARG B 1 318 ? -15.086 22.812 -5.02 1 94.5 318 ARG B CA 1
ATOM 5098 C C . ARG B 1 318 ? -14.203 23.875 -4.387 1 94.5 318 ARG B C 1
ATOM 5100 O O . ARG B 1 318 ? -14.703 24.906 -3.91 1 94.5 318 ARG B O 1
ATOM 5107 N N . MET B 1 319 ? -12.93 23.609 -4.312 1 91.44 319 MET B N 1
ATOM 5108 C CA . MET B 1 319 ? -11.992 24.594 -3.809 1 91.44 319 MET B CA 1
ATOM 5109 C C . MET B 1 319 ? -12.023 25.859 -4.66 1 91.44 319 MET B C 1
ATOM 5111 O O . MET B 1 319 ? -11.922 26.969 -4.137 1 91.44 319 MET B O 1
ATOM 5115 N N . ASP B 1 320 ? -12.203 25.688 -5.934 1 91.38 320 ASP B N 1
ATOM 5116 C CA . ASP B 1 320 ? -12.227 26.812 -6.871 1 91.38 320 ASP B CA 1
ATOM 5117 C C . ASP B 1 320 ? -13.57 27.531 -6.828 1 91.38 320 ASP B C 1
ATOM 5119 O O . ASP B 1 320 ? -13.633 28.75 -6.996 1 91.38 320 ASP B O 1
ATOM 5123 N N . ASP B 1 321 ? -14.633 26.75 -6.645 1 93.5 321 ASP B N 1
ATOM 5124 C CA . ASP B 1 321 ? -15.984 27.297 -6.59 1 93.5 321 ASP B CA 1
ATOM 5125 C C . ASP B 1 321 ? -16.828 26.609 -5.523 1 93.5 321 ASP B C 1
ATOM 5127 O O . ASP B 1 321 ? -17.531 25.641 -5.816 1 93.5 321 ASP B O 1
ATOM 5131 N N . PRO B 1 322 ? -16.875 27.141 -4.367 1 89.5 322 PRO B N 1
ATOM 5132 C CA . PRO B 1 322 ? -17.594 26.516 -3.252 1 89.5 322 PRO B CA 1
ATOM 5133 C C . PRO B 1 322 ? -19.109 26.484 -3.477 1 89.5 322 PRO B C 1
ATOM 5135 O O . PRO B 1 322 ? -19.828 25.781 -2.756 1 89.5 322 PRO B O 1
ATOM 5138 N N . SER B 1 323 ? -19.609 27.156 -4.461 1 90.81 323 SER B N 1
ATOM 5139 C CA . SER B 1 323 ? -21.047 27.297 -4.66 1 90.81 323 SER B CA 1
ATOM 5140 C C . SER B 1 323 ? -21.578 26.172 -5.543 1 90.81 323 SER B C 1
ATOM 5142 O O . SER B 1 323 ? -22.797 26.016 -5.699 1 90.81 323 SER B O 1
ATOM 5144 N N . LEU B 1 324 ? -20.734 25.344 -6.07 1 93.25 324 LEU B N 1
ATOM 5145 C CA . LEU B 1 324 ? -21.172 24.234 -6.918 1 93.25 324 LEU B CA 1
ATOM 5146 C C . LEU B 1 324 ? -22.125 23.312 -6.164 1 93.25 324 LEU B C 1
ATOM 5148 O O . LEU B 1 324 ? -21.984 23.125 -4.953 1 93.25 324 LEU B O 1
ATOM 5152 N N . PRO B 1 325 ? -23.094 22.797 -6.855 1 94.88 325 PRO B N 1
ATOM 5153 C CA . PRO B 1 325 ? -23.969 21.828 -6.184 1 94.88 325 PRO B CA 1
ATOM 5154 C C . PRO B 1 325 ? -23.234 20.578 -5.711 1 94.88 325 PRO B C 1
ATOM 5156 O O . PRO B 1 325 ? -22.266 20.141 -6.355 1 94.88 325 PRO B O 1
ATOM 5159 N N . ILE B 1 326 ? -23.75 20.078 -4.629 1 95.12 326 ILE B N 1
ATOM 5160 C CA . ILE B 1 326 ? -23.203 18.844 -4.105 1 95.12 326 ILE B CA 1
ATOM 5161 C C . ILE B 1 326 ? -23.453 17.703 -5.102 1 95.12 326 ILE B C 1
ATOM 5163 O O . ILE B 1 326 ? -24.531 17.609 -5.695 1 95.12 326 ILE B O 1
ATOM 5167 N N . GLN B 1 327 ? -22.406 16.844 -5.227 1 95.81 327 GLN B N 1
ATOM 5168 C CA . GLN B 1 327 ? -22.484 15.773 -6.219 1 95.81 327 GLN B CA 1
ATOM 5169 C C . GLN B 1 327 ? -22.062 14.438 -5.625 1 95.81 327 GLN B C 1
ATOM 5171 O O . GLN B 1 327 ? -21.141 14.383 -4.805 1 95.81 327 GLN B O 1
ATOM 5176 N N . THR B 1 328 ? -22.828 13.445 -5.996 1 96.25 328 THR B N 1
ATOM 5177 C CA . THR B 1 328 ? -22.391 12.062 -5.781 1 96.25 328 THR B CA 1
ATOM 5178 C C . THR B 1 328 ? -22.062 11.391 -7.113 1 96.25 328 THR B C 1
ATOM 5180 O O . THR B 1 328 ? -22.938 11.258 -7.977 1 96.25 328 THR B O 1
ATOM 5183 N N . ALA B 1 329 ? -20.844 11.055 -7.316 1 95.88 329 ALA B N 1
ATOM 5184 C CA . ALA B 1 329 ? -20.406 10.336 -8.508 1 95.88 329 ALA B CA 1
ATOM 5185 C C . ALA B 1 329 ? -20.203 8.852 -8.219 1 95.88 329 ALA B C 1
ATOM 5187 O O . ALA B 1 329 ? -19.797 8.484 -7.109 1 95.88 329 ALA B O 1
ATOM 5188 N N . TYR B 1 330 ? -20.5 8.031 -9.188 1 95.56 330 TYR B N 1
ATOM 5189 C CA . TYR B 1 330 ? -20.266 6.598 -9.078 1 95.56 330 TYR B CA 1
ATOM 5190 C C . TYR B 1 330 ? -19.188 6.137 -10.047 1 95.56 330 TYR B C 1
ATOM 5192 O O . TYR B 1 330 ? -19.297 6.371 -11.258 1 95.56 330 TYR B O 1
ATOM 5200 N N . ALA B 1 331 ? -18.156 5.555 -9.508 1 94.62 331 ALA B N 1
ATOM 5201 C CA . ALA B 1 331 ? -17.109 4.984 -10.352 1 94.62 331 ALA B CA 1
ATOM 5202 C C . ALA B 1 331 ? -17.562 3.672 -10.977 1 94.62 331 ALA B C 1
ATOM 5204 O O . ALA B 1 331 ? -18.344 2.93 -10.383 1 94.62 331 ALA B O 1
ATOM 5205 N N . PRO B 1 332 ? -17.031 3.43 -12.148 1 94.81 332 PRO B N 1
ATOM 5206 C CA . PRO B 1 332 ? -17.422 2.174 -12.797 1 94.81 332 PRO B CA 1
ATOM 5207 C C . PRO B 1 332 ? -16.75 0.956 -12.156 1 94.81 332 PRO B C 1
ATOM 5209 O O . PRO B 1 332 ? -15.734 1.09 -11.477 1 94.81 332 PRO B O 1
ATOM 5212 N N . TRP B 1 333 ? -17.375 -0.167 -12.305 1 95.69 333 TRP B N 1
ATOM 5213 C CA . TRP B 1 333 ? -16.844 -1.471 -11.922 1 95.69 333 TRP B CA 1
ATOM 5214 C C . TRP B 1 333 ? -17.078 -2.502 -13.016 1 95.69 333 TRP B C 1
ATOM 5216 O O . TRP B 1 333 ? -17.906 -2.289 -13.914 1 95.69 333 TRP B O 1
ATOM 5226 N N . ARG B 1 334 ? -16.297 -3.514 -13.008 1 97.38 334 ARG B N 1
ATOM 5227 C CA . ARG B 1 334 ? -16.516 -4.598 -13.969 1 97.38 334 ARG B CA 1
ATOM 5228 C C . ARG B 1 334 ? -16.141 -5.945 -13.352 1 97.38 334 ARG B C 1
ATOM 5230 O O . ARG B 1 334 ? -15.32 -6.012 -12.438 1 97.38 334 ARG B O 1
ATOM 5237 N N . LEU B 1 335 ? -16.797 -6.957 -13.844 1 98.38 335 LEU B N 1
ATOM 5238 C CA . LEU B 1 335 ? -16.375 -8.32 -13.555 1 98.38 335 LEU B CA 1
ATOM 5239 C C . LEU B 1 335 ? -15.219 -8.742 -14.469 1 98.38 335 LEU B C 1
ATOM 5241 O O . LEU B 1 335 ? -15.359 -8.727 -15.695 1 98.38 335 LEU B O 1
ATOM 5245 N N . VAL B 1 336 ? -14.109 -9.031 -13.914 1 98.5 336 VAL B N 1
ATOM 5246 C CA . VAL B 1 336 ? -12.953 -9.523 -14.648 1 98.5 336 VAL B CA 1
ATOM 5247 C C . VAL B 1 336 ? -12.844 -11.039 -14.477 1 98.5 336 VAL B C 1
ATOM 5249 O O . VAL B 1 336 ? -12.352 -11.516 -13.453 1 98.5 336 VAL B O 1
ATOM 5252 N N . ALA B 1 337 ? -13.219 -11.734 -15.484 1 98.62 337 ALA B N 1
ATOM 5253 C CA . ALA B 1 337 ? -13.141 -13.195 -15.469 1 98.62 337 ALA B CA 1
ATOM 5254 C C . ALA B 1 337 ? -11.727 -13.672 -15.797 1 98.62 337 ALA B C 1
ATOM 5256 O O . ALA B 1 337 ? -11.211 -13.398 -16.891 1 98.62 337 ALA B O 1
ATOM 5257 N N . ARG B 1 338 ? -11.078 -14.453 -14.828 1 98.31 338 ARG B N 1
ATOM 5258 C CA . ARG B 1 338 ? -9.703 -14.867 -15.055 1 98.31 338 ARG B CA 1
ATOM 5259 C C . ARG B 1 338 ? -9.57 -16.391 -15 1 98.31 338 ARG B C 1
ATOM 5261 O O . ARG B 1 338 ? -8.609 -16.953 -15.523 1 98.31 338 ARG B O 1
ATOM 5268 N N . GLY B 1 339 ? -10.516 -17 -14.281 1 98.5 339 GLY B N 1
ATOM 5269 C CA . GLY B 1 339 ? -10.398 -18.453 -14.188 1 98.5 339 GLY B CA 1
ATOM 5270 C C . GLY B 1 339 ? -11.047 -19.016 -12.938 1 98.5 339 GLY B C 1
ATOM 5271 O O . GLY B 1 339 ? -11.82 -19.984 -13.016 1 98.5 339 GLY B O 1
ATOM 5272 N N . SER B 1 340 ? -10.812 -18.391 -11.789 1 98.81 340 SER B N 1
ATOM 5273 C CA . SER B 1 340 ? -11.281 -18.938 -10.523 1 98.81 340 SER B CA 1
ATOM 5274 C C . SER B 1 340 ? -12.805 -18.859 -10.414 1 98.81 340 SER B C 1
ATOM 5276 O O . SER B 1 340 ? -13.43 -19.703 -9.773 1 98.81 340 SER B O 1
ATOM 5278 N N . GLY B 1 341 ? -13.43 -17.828 -10.984 1 98.69 341 GLY B N 1
ATOM 5279 C CA . GLY B 1 341 ? -14.875 -17.656 -10.945 1 98.69 341 GLY B CA 1
ATOM 5280 C C . GLY B 1 341 ? -15.594 -18.5 -11.984 1 98.69 341 GLY B C 1
ATOM 5281 O O . GLY B 1 341 ? -16.828 -18.578 -11.969 1 98.69 341 GLY B O 1
ATOM 5282 N N . GLU B 1 342 ? -14.891 -19.141 -12.883 1 98.56 342 GLU B N 1
ATOM 5283 C CA . GLU B 1 342 ? -15.445 -19.891 -14.008 1 98.56 342 GLU B CA 1
ATOM 5284 C C . GLU B 1 342 ? -15.281 -21.391 -13.805 1 98.56 342 GLU B C 1
ATOM 5286 O O . GLU B 1 342 ? -15.594 -22.172 -14.703 1 98.56 342 GLU B O 1
ATOM 5291 N N . ILE B 1 343 ? -14.781 -21.766 -12.656 1 98.31 343 ILE B N 1
ATOM 5292 C CA . ILE B 1 343 ? -14.75 -23.188 -12.312 1 98.31 343 ILE B CA 1
ATOM 5293 C C . ILE B 1 343 ? -16.172 -23.734 -12.25 1 98.31 343 ILE B C 1
ATOM 5295 O O . ILE B 1 343 ? -17.031 -23.203 -11.539 1 98.31 343 ILE B O 1
ATOM 5299 N N . PRO B 1 344 ? -16.453 -24.75 -12.945 1 97.69 344 PRO B N 1
ATOM 5300 C CA . PRO B 1 344 ? -17.812 -25.281 -12.953 1 97.69 344 PRO B CA 1
ATOM 5301 C C . PRO B 1 344 ? -18.172 -25.984 -11.648 1 97.69 344 PRO B C 1
ATOM 5303 O O . PRO B 1 344 ? -17.297 -26.531 -10.977 1 97.69 344 PRO B O 1
ATOM 5306 N N . ALA B 1 345 ? -19.422 -25.953 -11.359 1 96.44 345 ALA B N 1
ATOM 5307 C CA . ALA B 1 345 ? -19.906 -26.719 -10.211 1 96.44 345 ALA B CA 1
ATOM 5308 C C . ALA B 1 345 ? -19.734 -28.219 -10.438 1 96.44 345 ALA B C 1
ATOM 5310 O O . ALA B 1 345 ? -19.797 -28.703 -11.57 1 96.44 345 ALA B O 1
ATOM 5311 N N . PRO B 1 346 ? -19.391 -28.812 -9.336 1 90.31 346 PRO B N 1
ATOM 5312 C CA . PRO B 1 346 ? -19.328 -30.266 -9.492 1 90.31 346 PRO B CA 1
ATOM 5313 C C . PRO B 1 346 ? -20.656 -30.859 -9.93 1 90.31 346 PRO B C 1
ATOM 5315 O O . PRO B 1 346 ? -21.719 -30.281 -9.688 1 90.31 346 PRO B O 1
ATOM 5318 N N . ASP B 1 347 ? -20.625 -32 -10.797 1 77 347 ASP B N 1
ATOM 5319 C CA . ASP B 1 347 ? -21.828 -32.688 -11.242 1 77 347 ASP B CA 1
ATOM 5320 C C . ASP B 1 347 ? -22.766 -33 -10.07 1 77 347 ASP B C 1
ATOM 5322 O O . ASP B 1 347 ? -22.328 -33.469 -9.023 1 77 347 ASP B O 1
ATOM 5326 N N . GLY B 1 348 ? -24.109 -32.656 -10.086 1 56.59 348 GLY B N 1
ATOM 5327 C CA . GLY B 1 348 ? -25.172 -33 -9.133 1 56.59 348 GLY B CA 1
ATOM 5328 C C . GLY B 1 348 ? -25.281 -31.984 -8.008 1 56.59 348 GLY B C 1
ATOM 5329 O O . GLY B 1 348 ? -26.125 -32.125 -7.121 1 56.59 348 GLY B O 1
ATOM 5330 N N . ARG B 1 349 ? -24.406 -31.156 -7.785 1 49.47 349 ARG B N 1
ATOM 5331 C CA . ARG B 1 349 ? -24.516 -30.281 -6.625 1 49.47 349 ARG B CA 1
ATOM 5332 C C . ARG B 1 349 ? -24.656 -28.828 -7.059 1 49.47 349 ARG B C 1
ATOM 5334 O O . ARG B 1 349 ? -24.016 -28.375 -8.008 1 49.47 349 ARG B O 1
#